Protein AF-0000000079487519 (afdb_homodimer)

pLDDT: mean 90.87, std 11.57, range [24.59, 98.88]

InterPro domains:
  IPR003347 JmjC domain [PS51184] (86-240)
  IPR003347 JmjC domain [SM00558] (95-240)
  IPR041667 Cupin-like domain 8 [PF13621] (2-225)

Radius of gyration: 33.71 Å; Cα contacts (8 Å, |Δi|>4): 1200; chains: 2; bounding box: 46×101×60 Å

Foldseek 3Di:
DAKDKDFPAPFAQLQPQVDLVNQCVQQPFDKFKKKKALDLFQAPPVRRIDIDIGGPNVVSCVQQVNDQPPPPDDPDSRMKMKTDDDPDPQDAPCVVRVVVVVRTDDGPVDDPVFWRYKDKIWIHAFRKYFKFFAQWKKKKFWRDAKKKKKKFDLVCVVQQCDDVGTGNQRDLPDGPCVVRVSNVVTDIDMDMDGHGRTMMIDHGNMIMMMTTHHGTIIMMITGHPDDPQQADPVHSNRRDHGPVVVVVVVVVVVVLVVLVVDDPVSSVVVVVVVVVVVVVVDPPPPPD/DAKDKDFPAPWAQLQPQVDLVNQCVQQPFDKFKKKKALDLFQAPPVRRIDIDIGGPNVVSCVQQVNDCPPPPDDPDSRMKMKTDHDPDPQDAPCVVRVVVVNRTDDGPVDDPVFWRYKDKIWIHAFRKYFKFFAQWKKKKFWRDAKKKKKKFDLVCVVQQCDDPGTGNQRDLPDGPCVVRVSNVVTDIDMDMDGHGRTMMIDHGNMIMMMTTHHGTIIMMITGHPDDPQQADPVCSNRRDHGPVVVVVVVVVVVVLVVLVVDDPVSSVVVVVVVVVVVVVVDPPPPPD

Secondary structure (DSSP, 8-state):
---EEE-S----THHHH-SHHHHHHHHTT-EEEEEEESSSB--TTTT-EEEEEEEHHHHHHHHHT-S---S--SS-SS-EEEEE--SSTT--GGGG-HHHHHH----TTS-GGGEEEEEEEEE-TT-BPPPEE-SSEEEEEEEES-EEEEEE-GGGGGGS-EETTEES---SSS--TTT-TTGGGS--EEEEE-STT-EEEE-TT-EEEEEE-SSEEEEEEEE-SS-GGGS-TT-TT--SPPHHHHHHHHHHHHHHHHHTTS-HHHHHHHHHHHHHHHHTTS------/---EEE-S----THHHH-SHHHHHHHHTT-EEEEEEESSSB--TTTT-EEEEEEEHHHHHHHHHT-S---S--SS-SS-EEEEE--SSSS--GGGG-HHHHHH----TTS-GGGEEEEEEEEE-TT-BPPPEE-SSEEEEEEEES-EEEEEE-GGGGGGS-EETTEES---SSS--TTT-TTGGGS--EEEEE-STT-EEEE-TT-EEEEEE-SSEEEEEEEE-SS-GGGS-TT-TT--SPPHHHHHHHHHHHHHHHHHTTS-HHHHHHHHHHHHHHHHTTS------

Structure (mmCIF, N/CA/C/O backbone):
data_AF-0000000079487519-model_v1
#
loop_
_entity.id
_entity.type
_entity.pdbx_description
1 polymer 'JmjC domain-containing protein'
#
loop_
_atom_site.group_PDB
_atom_site.id
_atom_site.type_symbol
_atom_site.label_atom_id
_atom_site.label_alt_id
_atom_site.label_comp_id
_atom_site.label_asym_id
_atom_site.label_entity_id
_atom_site.label_seq_id
_atom_site.pdbx_PDB_ins_code
_atom_site.Cartn_x
_atom_site.Cartn_y
_atom_site.Cartn_z
_atom_site.occupancy
_atom_site.B_iso_or_equiv
_atom_site.auth_seq_id
_atom_site.auth_comp_id
_atom_site.auth_asym_id
_atom_site.auth_atom_id
_atom_site.pdbx_PDB_model_num
ATOM 1 N N . ARG A 1 1 ? -15.281 14.547 6.812 1 93.38 1 ARG A N 1
ATOM 2 C CA . ARG A 1 1 ? -15.086 15.859 7.402 1 93.38 1 ARG A CA 1
ATOM 3 C C . ARG A 1 1 ? -14.328 16.781 6.453 1 93.38 1 ARG A C 1
ATOM 5 O O . ARG A 1 1 ? -13.328 16.375 5.852 1 93.38 1 ARG A O 1
ATOM 12 N N . GLU A 1 2 ? -14.82 17.953 6.316 1 96.88 2 GLU A N 1
ATOM 13 C CA . GLU A 1 2 ? -14.25 18.875 5.336 1 96.88 2 GLU A CA 1
ATOM 14 C C . GLU A 1 2 ? -13.984 20.25 5.957 1 96.88 2 GLU A C 1
ATOM 16 O O . GLU A 1 2 ? -14.641 20.641 6.926 1 96.88 2 GLU A O 1
ATOM 21 N N . PRO A 1 3 ? -13.008 20.953 5.371 1 98.44 3 PRO A N 1
ATOM 22 C CA . PRO A 1 3 ? -12.766 22.328 5.844 1 98.44 3 PRO A CA 1
ATOM 23 C C . PRO A 1 3 ? -13.969 23.234 5.648 1 98.44 3 PRO A C 1
ATOM 25 O O . PRO A 1 3 ? -14.805 22.984 4.777 1 98.44 3 PRO A O 1
ATOM 28 N N . ALA A 1 4 ? -14.062 24.234 6.488 1 98.19 4 ALA A N 1
ATOM 29 C CA . ALA A 1 4 ? -15.141 25.219 6.41 1 98.19 4 ALA A CA 1
ATOM 30 C C . ALA A 1 4 ? -14.625 26.625 6.691 1 98.19 4 ALA A C 1
ATOM 32 O O . ALA A 1 4 ? -13.844 26.844 7.621 1 98.19 4 ALA A O 1
ATOM 33 N N . LEU A 1 5 ? -15.055 27.531 5.852 1 98.06 5 LEU A N 1
ATOM 34 C CA . LEU A 1 5 ? -14.734 28.938 6.031 1 98.06 5 LEU A CA 1
ATOM 35 C C . LEU A 1 5 ? -15.93 29.703 6.582 1 98.06 5 LEU A C 1
ATOM 37 O O . LEU A 1 5 ? -17 29.734 5.953 1 98.06 5 LEU A O 1
ATOM 41 N N . LEU A 1 6 ? -15.766 30.234 7.762 1 97.62 6 LEU A N 1
ATOM 42 C CA . LEU A 1 6 ? -16.797 31.062 8.383 1 97.62 6 LEU A CA 1
ATOM 43 C C . LEU A 1 6 ? -16.422 32.531 8.289 1 97.62 6 LEU A C 1
ATOM 45 O O . LEU A 1 6 ? -15.281 32.906 8.547 1 97.62 6 LEU A O 1
ATOM 49 N N . ARG A 1 7 ? -17.391 33.375 7.957 1 97.06 7 ARG A N 1
ATOM 50 C CA . ARG A 1 7 ? -17.156 34.812 7.816 1 97.06 7 ARG A CA 1
ATOM 51 C C . ARG A 1 7 ? -17.797 35.594 8.969 1 97.06 7 ARG A C 1
ATOM 53 O O . ARG A 1 7 ? -18.797 35.156 9.531 1 97.06 7 ARG A O 1
ATOM 60 N N . ASN A 1 8 ? -17.109 36.656 9.297 1 95.06 8 ASN A N 1
ATOM 61 C CA . ASN A 1 8 ? -17.625 37.625 10.258 1 95.06 8 ASN A CA 1
ATOM 62 C C . ASN A 1 8 ? -17.859 37 11.625 1 95.06 8 ASN A C 1
ATOM 64 O O . ASN A 1 8 ? -18.891 37.219 12.25 1 95.06 8 ASN A O 1
ATOM 68 N N . VAL A 1 9 ? -17 36.094 11.969 1 96.62 9 VAL A N 1
ATOM 69 C CA . VAL A 1 9 ? -17.062 35.5 13.305 1 96.62 9 VAL A CA 1
ATOM 70 C C . VAL A 1 9 ? -16.594 36.531 14.336 1 96.62 9 VAL A C 1
ATOM 72 O O . VAL A 1 9 ? -15.539 37.156 14.156 1 96.62 9 VAL A O 1
ATOM 75 N N . PRO A 1 10 ? -17.344 36.781 15.359 1 95.62 10 PRO A N 1
ATOM 76 C CA . PRO A 1 10 ? -16.891 37.719 16.391 1 95.62 10 PRO A CA 1
ATOM 77 C C . PRO A 1 10 ? -15.727 37.188 17.219 1 95.62 10 PRO A C 1
ATOM 79 O O . PRO A 1 10 ? -15.93 36.312 18.062 1 95.62 10 PRO A O 1
ATOM 82 N N . LEU A 1 11 ? -14.578 37.75 17.109 1 96.62 11 LEU A N 1
ATOM 83 C CA . LEU A 1 11 ? -13.375 37.25 17.766 1 96.62 11 LEU A CA 1
ATOM 84 C C . LEU A 1 11 ? -13.008 38.125 18.969 1 96.62 11 LEU A C 1
ATOM 86 O O . LEU A 1 11 ? -12.062 37.812 19.703 1 96.62 11 LEU A O 1
ATOM 90 N N . GLY A 1 12 ? -13.742 39.188 19.172 1 95.62 12 GLY A N 1
ATOM 91 C CA . GLY A 1 12 ? -13.469 40.094 20.281 1 95.62 12 GLY A CA 1
ATOM 92 C C . GLY A 1 12 ? -12.641 41.281 19.906 1 95.62 12 GLY A C 1
ATOM 93 O O . GLY A 1 12 ? -12.508 41.594 18.719 1 95.62 12 GLY A O 1
ATOM 94 N N . PRO A 1 13 ? -12.164 42.031 20.859 1 96 13 PRO A N 1
ATOM 95 C CA . PRO A 1 13 ? -11.469 43.312 20.641 1 96 13 PRO A CA 1
ATOM 96 C C . PRO A 1 13 ? -10.18 43.125 19.828 1 96 13 PRO A C 1
ATOM 98 O O . PRO A 1 13 ? -9.656 44.125 19.281 1 96 13 PRO A O 1
ATOM 101 N N . CYS A 1 14 ? -9.688 41.969 19.781 1 95.56 14 CYS A N 1
ATOM 102 C CA . CYS A 1 14 ? -8.461 41.75 19.016 1 95.56 14 CYS A CA 1
ATOM 103 C C . CYS A 1 14 ? -8.633 42.188 17.562 1 95.56 14 CYS A C 1
ATOM 105 O O . CYS A 1 14 ? -7.676 42.625 16.938 1 95.56 14 CYS A O 1
ATOM 107 N N . SER A 1 15 ? -9.828 42.156 17.062 1 94.19 15 SER A N 1
ATOM 108 C CA . SER A 1 15 ? -10.109 42.469 15.672 1 94.19 15 SER A CA 1
ATOM 109 C C . SER A 1 15 ? -9.82 43.906 15.344 1 94.19 15 SER A C 1
ATOM 111 O O . SER A 1 15 ? -9.508 44.25 14.195 1 94.19 15 SER A O 1
ATOM 113 N N . TYR A 1 16 ? -9.82 44.75 16.328 1 93.31 16 TYR A N 1
ATOM 114 C CA . TYR A 1 16 ? -9.578 46.156 16.031 1 93.31 16 TYR A CA 1
ATOM 115 C C . TYR A 1 16 ? -8.422 46.719 16.859 1 93.31 16 TYR A C 1
ATOM 117 O O . TYR A 1 16 ? -7.879 47.781 16.562 1 93.31 16 TYR A O 1
ATOM 125 N N . LYS A 1 17 ? -8.031 45.969 17.859 1 94.69 17 LYS A N 1
ATOM 126 C CA . LYS A 1 17 ? -6.973 46.469 18.734 1 94.69 17 LYS A CA 1
ATOM 127 C C . LYS A 1 17 ? -5.602 45.969 18.266 1 94.69 17 LYS A C 1
ATOM 129 O O . LYS A 1 17 ? -4.605 46.688 18.422 1 94.69 17 LYS A O 1
ATOM 134 N N . TRP A 1 18 ? -5.473 44.812 17.781 1 94.94 18 TRP A N 1
ATOM 135 C CA . TRP A 1 18 ? -4.195 44.125 17.594 1 94.94 18 TRP A CA 1
ATOM 136 C C . TRP A 1 18 ? -3.469 44.656 16.359 1 94.94 18 TRP A C 1
ATOM 138 O O . TRP A 1 18 ? -3.086 43.875 15.469 1 94.94 18 TRP A O 1
ATOM 148 N N . ASN A 1 19 ? -3.252 45.906 16.266 1 91.5 19 ASN A N 1
ATOM 149 C CA . ASN A 1 19 ? -2.309 46.469 15.312 1 91.5 19 ASN A CA 1
ATOM 150 C C . ASN A 1 19 ? -0.876 46.406 15.836 1 91.5 19 ASN A C 1
ATOM 152 O O . ASN A 1 19 ? -0.642 46 16.969 1 91.5 19 ASN A O 1
ATOM 156 N N . SER A 1 20 ? 0.043 46.781 14.977 1 92 20 SER A N 1
ATOM 157 C CA . SER A 1 20 ? 1.456 46.625 15.32 1 92 20 SER A CA 1
ATOM 158 C C . SER A 1 20 ? 1.794 47.375 16.594 1 92 20 SER A C 1
ATOM 160 O O . SER A 1 20 ? 2.512 46.875 17.453 1 92 20 SER A O 1
ATOM 162 N N . ARG A 1 21 ? 1.322 48.562 16.703 1 92.12 21 ARG A N 1
ATOM 163 C CA . ARG A 1 21 ? 1.624 49.406 17.875 1 92.12 21 ARG A CA 1
ATOM 164 C C . ARG A 1 21 ? 1.073 48.75 19.141 1 92.12 21 ARG A C 1
ATOM 166 O O . ARG A 1 21 ? 1.778 48.688 20.156 1 92.12 21 ARG A O 1
ATOM 173 N N . TYR A 1 22 ? -0.136 48.375 19.141 1 94.12 22 TYR A N 1
ATOM 174 C CA . TYR A 1 22 ? -0.776 47.75 20.297 1 94.12 22 TYR A CA 1
ATOM 175 C C . TYR A 1 22 ? -0.044 46.5 20.734 1 94.12 22 TYR A C 1
ATOM 177 O O . TYR A 1 22 ? 0.251 46.312 21.922 1 94.12 22 TYR A O 1
ATOM 185 N N . LEU A 1 23 ? 0.26 45.625 19.797 1 93.25 23 LEU A N 1
ATOM 186 C CA . LEU A 1 23 ? 0.93 44.375 20.078 1 93.25 23 LEU A CA 1
ATOM 187 C C . LEU A 1 23 ? 2.318 44.625 20.672 1 93.25 23 LEU A C 1
ATOM 189 O O . LEU A 1 23 ? 2.697 44 21.656 1 93.25 23 LEU A O 1
ATOM 193 N N . SER A 1 24 ? 3.002 45.5 20.047 1 91.44 24 SER A N 1
ATOM 194 C CA . SER A 1 24 ? 4.344 45.844 20.516 1 91.44 24 SER A CA 1
ATOM 195 C C . SER A 1 24 ? 4.32 46.312 21.953 1 91.44 24 SER A C 1
ATOM 197 O O . SER A 1 24 ? 5.18 45.906 22.75 1 91.44 24 SER A O 1
ATOM 199 N N . ASN A 1 25 ? 3.375 47.031 22.25 1 91.38 25 ASN A N 1
ATOM 200 C CA . ASN A 1 25 ? 3.283 47.625 23.594 1 91.38 25 ASN A CA 1
ATOM 201 C C . ASN A 1 25 ? 2.766 46.594 24.609 1 91.38 25 ASN A C 1
ATOM 203 O O . ASN A 1 25 ? 3.164 46.625 25.766 1 91.38 25 ASN A O 1
ATOM 207 N N . SER A 1 26 ? 1.88 45.812 24.234 1 89 26 SER A N 1
ATOM 208 C CA . SER A 1 26 ? 1.214 44.875 25.125 1 89 26 SER A CA 1
ATOM 209 C C . SER A 1 26 ? 2.18 43.812 25.625 1 89 26 SER A C 1
ATOM 211 O O . SER A 1 26 ? 2.129 43.406 26.797 1 89 26 SER A O 1
ATOM 213 N N . VAL A 1 27 ? 3.055 43.312 24.781 1 88.31 27 VAL A N 1
ATOM 214 C CA . VAL A 1 27 ? 3.967 42.219 25.141 1 88.31 27 VAL A CA 1
ATOM 215 C C . VAL A 1 27 ? 5.344 42.812 25.469 1 88.31 27 VAL A C 1
ATOM 217 O O . VAL A 1 27 ? 6.023 42.312 26.375 1 88.31 27 VAL A O 1
ATOM 220 N N . GLY A 1 28 ? 5.648 43.781 24.719 1 88.94 28 GLY A N 1
ATOM 221 C CA . GLY A 1 28 ? 6.887 44.469 25 1 88.94 28 GLY A CA 1
ATOM 222 C C . GLY A 1 28 ? 8.125 43.719 24.578 1 88.94 28 GLY A C 1
ATOM 223 O O . GLY A 1 28 ? 8.18 43.188 23.469 1 88.94 28 GLY A O 1
ATOM 224 N N . SER A 1 29 ? 9.164 43.656 25.516 1 91.75 29 SER A N 1
ATOM 225 C CA . SER A 1 29 ? 10.484 43.156 25.109 1 91.75 29 SER A CA 1
ATOM 226 C C . SER A 1 29 ? 10.703 41.719 25.562 1 91.75 29 SER A C 1
ATOM 228 O O . SER A 1 29 ? 11.844 41.25 25.641 1 91.75 29 SER A O 1
ATOM 230 N N . LYS A 1 30 ? 9.672 41.062 25.859 1 88.62 30 LYS A N 1
ATOM 231 C CA . LYS A 1 30 ? 9.828 39.656 26.203 1 88.62 30 LYS A CA 1
ATOM 232 C C . LYS A 1 30 ? 10.43 38.875 25.031 1 88.62 30 LYS A C 1
ATOM 234 O O . LYS A 1 30 ? 10.023 39.062 23.891 1 88.62 30 LYS A O 1
ATOM 239 N N . SER A 1 31 ? 11.312 37.969 25.375 1 91 31 SER A N 1
ATOM 240 C CA . SER A 1 31 ? 11.992 37.188 24.344 1 91 31 SER A CA 1
ATOM 241 C C . SER A 1 31 ? 11.086 36.125 23.781 1 91 31 SER A C 1
ATOM 243 O O . SER A 1 31 ? 10.43 35.406 24.531 1 91 31 SER A O 1
ATOM 245 N N . VAL A 1 32 ? 11.055 36 22.469 1 90.06 32 VAL A N 1
ATOM 246 C CA . VAL A 1 32 ? 10.266 34.938 21.812 1 90.06 32 VAL A CA 1
ATOM 247 C C . VAL A 1 32 ? 11.125 34.219 20.781 1 90.06 32 VAL A C 1
ATOM 249 O O . VAL A 1 32 ? 12.094 34.781 20.266 1 90.06 32 VAL A O 1
ATOM 252 N N . ASN A 1 33 ? 10.742 32.969 20.516 1 90.69 33 ASN A N 1
ATOM 253 C CA . ASN A 1 33 ? 11.406 32.156 19.484 1 90.69 33 ASN A CA 1
ATOM 254 C C . ASN A 1 33 ? 10.844 32.469 18.109 1 90.69 33 ASN A C 1
ATOM 256 O O . ASN A 1 33 ? 9.633 32.625 17.938 1 90.69 33 ASN A O 1
ATOM 260 N N . ILE A 1 34 ? 11.82 32.594 17.141 1 93.12 34 ILE A N 1
ATOM 261 C CA . ILE A 1 34 ? 11.367 32.906 15.789 1 93.12 34 ILE A CA 1
ATOM 262 C C . ILE A 1 34 ? 12.109 32.031 14.789 1 93.12 34 ILE A C 1
ATOM 264 O O . ILE A 1 34 ? 13.172 31.469 15.102 1 93.12 34 ILE A O 1
ATOM 268 N N . LEU A 1 35 ? 11.484 31.844 13.648 1 94.06 35 LEU A N 1
ATOM 269 C CA . LEU A 1 35 ? 12.188 31.406 12.445 1 94.06 35 LEU A CA 1
ATOM 270 C C . LEU A 1 35 ? 12.539 32.594 11.562 1 94.06 35 LEU A C 1
ATOM 272 O O . LEU A 1 35 ? 11.734 33.531 11.414 1 94.06 35 LEU A O 1
ATOM 276 N N . VAL A 1 36 ? 13.719 32.594 11.062 1 95.25 36 VAL A N 1
ATOM 277 C CA . VAL A 1 36 ? 14.133 33.656 10.156 1 95.25 36 VAL A CA 1
ATOM 278 C C . VAL A 1 36 ? 14.742 33.031 8.898 1 95.25 36 VAL A C 1
ATOM 280 O O . VAL A 1 36 ? 15.469 32.031 8.969 1 95.25 36 VAL A O 1
ATOM 283 N N . SER A 1 37 ? 14.414 33.594 7.789 1 95.31 37 SER A N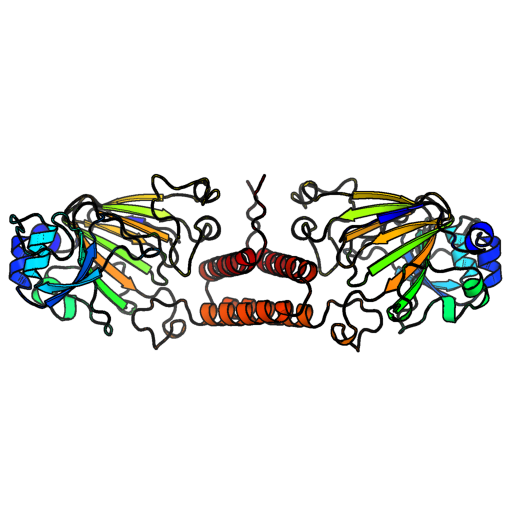 1
ATOM 284 C CA . SER A 1 37 ? 14.922 33.156 6.496 1 95.31 37 SER A CA 1
ATOM 285 C C . SER A 1 37 ? 15.164 34.344 5.562 1 95.31 37 SER A C 1
ATOM 287 O O . SER A 1 37 ? 14.562 35.406 5.73 1 95.31 37 SER A O 1
ATOM 289 N N . SER A 1 38 ? 16.047 34.156 4.625 1 94.88 38 SER A N 1
ATOM 290 C CA . SER A 1 38 ? 16.234 35.125 3.561 1 94.88 38 SER A CA 1
ATOM 291 C C . SER A 1 38 ? 15.258 34.906 2.414 1 94.88 38 SER A C 1
ATOM 293 O O . SER A 1 38 ? 15.211 35.688 1.464 1 94.88 38 SER A O 1
ATOM 295 N N . HIS A 1 39 ? 14.516 33.875 2.557 1 93.88 39 HIS A N 1
ATOM 296 C CA . HIS A 1 39 ? 13.523 33.531 1.541 1 93.88 39 HIS A CA 1
ATOM 297 C C . HIS A 1 39 ? 12.117 33.5 2.131 1 93.88 39 HIS A C 1
ATOM 299 O O . HIS A 1 39 ? 11.922 33.094 3.273 1 93.88 39 HIS A O 1
ATOM 305 N N . ALA A 1 40 ? 11.156 33.938 1.346 1 93.12 40 ALA A N 1
ATOM 306 C CA . ALA A 1 40 ? 9.766 33.969 1.792 1 93.12 40 ALA A CA 1
ATOM 307 C C . ALA A 1 40 ? 9.234 32.531 2.012 1 93.12 40 ALA A C 1
ATOM 309 O O . ALA A 1 40 ? 8.438 32.312 2.926 1 93.12 40 ALA A O 1
ATOM 310 N N . ARG A 1 41 ? 9.734 31.672 1.161 1 94.19 41 ARG A N 1
ATOM 311 C CA . ARG A 1 41 ? 9.297 30.281 1.28 1 94.19 41 ARG A CA 1
ATOM 312 C C . ARG A 1 41 ? 10.219 29.5 2.207 1 94.19 41 ARG A C 1
ATOM 314 O O . ARG A 1 41 ? 11.383 29.266 1.879 1 94.19 41 ARG A O 1
ATOM 321 N N . PHE A 1 42 ? 9.625 29.078 3.295 1 92.19 42 PHE A N 1
ATOM 322 C CA . PHE A 1 42 ? 10.391 28.25 4.215 1 92.19 42 PHE A CA 1
ATOM 323 C C . PHE A 1 42 ? 10.523 26.828 3.68 1 92.19 42 PHE A C 1
ATOM 325 O O . PHE A 1 42 ? 9.547 26.25 3.197 1 92.19 42 PHE A O 1
ATOM 332 N N . ASP A 1 43 ? 11.773 26.328 3.777 1 92.19 43 ASP A N 1
ATOM 333 C CA . ASP A 1 43 ? 12.133 25.047 3.193 1 92.19 43 ASP A CA 1
ATOM 334 C C . ASP A 1 43 ? 12.656 24.094 4.262 1 92.19 43 ASP A C 1
ATOM 336 O O . ASP A 1 43 ? 13.828 24.156 4.637 1 92.19 43 ASP A O 1
ATOM 340 N N . PHE A 1 44 ? 11.836 23.156 4.652 1 90.62 44 PHE A N 1
ATOM 341 C CA . PHE A 1 44 ? 12.234 22.234 5.711 1 90.62 44 PHE A CA 1
ATOM 342 C C . PHE A 1 44 ? 13.195 21.172 5.172 1 90.62 44 PHE A C 1
ATOM 344 O O . PHE A 1 44 ? 13.891 20.516 5.938 1 90.62 44 PHE A O 1
ATOM 351 N N . VAL A 1 45 ? 13.125 20.984 3.855 1 88.19 45 VAL A N 1
ATOM 352 C CA . VAL A 1 45 ? 13.984 20 3.219 1 88.19 45 VAL A CA 1
ATOM 353 C C . VAL A 1 45 ? 15.438 20.469 3.252 1 88.19 45 VAL A C 1
ATOM 355 O O . VAL A 1 45 ? 16.312 19.734 3.709 1 88.19 45 VAL A O 1
ATOM 358 N N . HIS A 1 46 ? 15.594 21.625 2.834 1 89.94 46 HIS A N 1
ATOM 359 C CA . HIS A 1 46 ? 16.953 22.172 2.752 1 89.94 46 HIS A CA 1
ATOM 360 C C . HIS A 1 46 ? 17.266 23.062 3.947 1 89.94 46 HIS A C 1
ATOM 362 O O . HIS A 1 46 ? 18.359 23.609 4.051 1 89.94 46 HIS A O 1
ATOM 368 N N . LYS A 1 47 ? 16.328 23.25 4.766 1 91.81 47 LYS A N 1
ATOM 369 C CA . LYS A 1 47 ? 16.484 24 6.008 1 91.81 47 LYS A CA 1
ATOM 370 C C . LYS A 1 47 ? 17.047 25.391 5.738 1 91.81 47 LYS A C 1
ATOM 372 O O . LYS A 1 47 ? 18.062 25.781 6.309 1 91.81 47 LYS A O 1
ATOM 377 N N . ASN A 1 48 ? 16.359 26.188 4.973 1 94.25 48 ASN A N 1
ATOM 378 C CA . ASN A 1 48 ? 16.812 27.516 4.57 1 94.25 48 ASN A CA 1
ATOM 379 C C . ASN A 1 48 ? 16.453 28.562 5.609 1 94.25 48 ASN A C 1
ATOM 381 O O . ASN A 1 48 ? 16.297 29.75 5.277 1 94.25 48 ASN A O 1
ATOM 385 N N . PHE A 1 49 ? 16.172 28.172 6.844 1 95.12 49 PHE A N 1
ATOM 386 C CA . PHE A 1 49 ? 15.797 29.078 7.918 1 95.12 49 PHE A CA 1
ATOM 387 C C . PHE A 1 49 ? 16.609 28.797 9.18 1 95.12 49 PHE A C 1
ATOM 389 O O . PHE A 1 49 ? 17.234 27.734 9.289 1 95.12 49 PHE A O 1
ATOM 396 N N . LEU A 1 50 ? 16.594 29.766 10.07 1 94.75 50 LEU A N 1
ATOM 397 C CA . LEU A 1 50 ? 17.281 29.625 11.359 1 94.75 50 LEU A CA 1
ATOM 398 C C . LEU A 1 50 ? 16.297 29.844 12.516 1 94.75 50 LEU A C 1
ATOM 400 O O . LEU A 1 50 ? 15.375 30.641 12.406 1 94.75 50 LEU A O 1
ATOM 404 N N . ASN A 1 51 ? 16.578 29.109 13.57 1 93.81 51 ASN A N 1
ATOM 405 C CA . ASN A 1 51 ? 15.945 29.422 14.844 1 93.81 51 ASN A CA 1
ATOM 406 C C . ASN A 1 51 ? 16.688 30.516 15.594 1 93.81 51 ASN A C 1
ATOM 408 O O . ASN A 1 51 ? 17.906 30.438 15.766 1 93.81 51 ASN A O 1
ATOM 412 N N . ARG A 1 52 ? 15.984 31.578 15.945 1 93.81 52 ARG A N 1
ATOM 413 C CA . ARG A 1 52 ? 16.562 32.688 16.688 1 93.81 52 ARG A CA 1
ATOM 414 C C . ARG A 1 52 ? 15.57 33.25 17.719 1 93.81 52 ARG A C 1
ATOM 416 O O . ARG A 1 52 ? 14.438 32.75 17.812 1 93.81 52 ARG A O 1
ATOM 423 N N . THR A 1 53 ? 16.016 34.094 18.5 1 93.44 53 THR A N 1
ATOM 424 C CA . THR A 1 53 ? 15.156 34.781 19.453 1 93.44 53 THR A CA 1
ATOM 425 C C . THR A 1 53 ? 15.18 36.281 19.203 1 93.44 53 THR A C 1
ATOM 427 O O . THR A 1 53 ? 16.188 36.844 18.734 1 93.44 53 THR A O 1
ATOM 430 N N . LEU A 1 54 ? 14.125 36.906 19.438 1 92.12 54 LEU A N 1
ATOM 431 C CA . LEU A 1 54 ? 13.961 38.344 19.391 1 92.12 54 LEU A CA 1
ATOM 432 C C . LEU A 1 54 ? 13.023 38.844 20.5 1 92.12 54 LEU A C 1
ATOM 434 O O . LEU A 1 54 ? 12.133 38.094 20.922 1 92.12 54 LEU A O 1
ATOM 438 N N . PRO A 1 55 ? 13.359 40.062 20.922 1 92.5 55 PRO A N 1
ATOM 439 C CA . PRO A 1 55 ? 12.25 40.656 21.656 1 92.5 55 PRO A CA 1
ATOM 440 C C . PRO A 1 55 ? 10.969 40.719 20.828 1 92.5 55 PRO A C 1
ATOM 442 O O . PRO A 1 55 ? 11.016 41.031 19.641 1 92.5 55 PRO A O 1
ATOM 445 N N . PHE A 1 56 ? 9.852 40.562 21.5 1 92.88 56 PHE A N 1
ATOM 446 C CA . PHE A 1 56 ? 8.578 40.469 20.797 1 92.88 56 PHE A CA 1
ATOM 447 C C . PHE A 1 56 ? 8.312 41.781 20.047 1 92.88 56 PHE A C 1
ATOM 449 O O . PHE A 1 56 ? 7.863 41.75 18.906 1 92.88 56 PHE A O 1
ATOM 456 N N . ASN A 1 57 ? 8.508 42.906 20.703 1 92.81 57 ASN A N 1
ATOM 457 C CA . ASN A 1 57 ? 8.266 44.188 20.047 1 92.81 57 ASN A CA 1
ATOM 458 C C . ASN A 1 57 ? 9.164 44.375 18.828 1 92.81 57 ASN A C 1
ATOM 460 O O . ASN A 1 57 ? 8.758 44.969 17.828 1 92.81 57 ASN A O 1
ATOM 464 N N . GLU A 1 58 ? 10.359 43.812 18.906 1 93 58 GLU A N 1
ATOM 465 C CA . GLU A 1 58 ? 11.258 43.875 17.75 1 93 58 GLU A CA 1
ATOM 466 C C . GLU A 1 58 ? 10.742 42.969 16.625 1 93 58 GLU A C 1
ATOM 468 O O . GLU A 1 58 ? 10.844 43.344 15.445 1 93 58 GLU A O 1
ATOM 473 N N . LEU A 1 59 ? 10.281 41.844 16.969 1 93.75 59 LEU A N 1
ATOM 474 C CA . LEU A 1 59 ? 9.688 40.969 15.969 1 93.75 59 LEU A CA 1
ATOM 475 C C . LEU A 1 59 ? 8.547 41.688 15.234 1 93.75 59 LEU A C 1
ATOM 477 O O . LEU A 1 59 ? 8.477 41.625 14.008 1 93.75 59 LEU A O 1
ATOM 481 N N . ILE A 1 60 ? 7.656 42.312 16.031 1 93.69 60 ILE A N 1
ATOM 482 C CA . ILE A 1 60 ? 6.523 43 15.43 1 93.69 60 ILE A CA 1
ATOM 483 C C . ILE A 1 60 ? 7.023 44.094 14.492 1 93.69 60 ILE A C 1
ATOM 485 O O . ILE A 1 60 ? 6.512 44.25 13.375 1 93.69 60 ILE A O 1
ATOM 489 N N . ARG A 1 61 ? 7.957 44.812 14.922 1 92.5 61 ARG A N 1
ATOM 490 C CA . ARG A 1 61 ? 8.516 45.906 14.109 1 92.5 61 ARG A CA 1
ATOM 491 C C . ARG A 1 61 ? 9.07 45.375 12.789 1 92.5 61 ARG A C 1
ATOM 493 O O . ARG A 1 61 ? 8.805 45.938 11.727 1 92.5 61 ARG A O 1
ATOM 500 N N . ARG A 1 62 ? 9.75 44.312 12.859 1 92.06 62 ARG A N 1
ATOM 501 C CA . ARG A 1 62 ? 10.391 43.75 11.68 1 92.06 62 ARG A CA 1
ATOM 502 C C . ARG A 1 62 ? 9.359 43.156 10.734 1 92.06 62 ARG A C 1
ATOM 504 O O . ARG A 1 62 ? 9.43 43.344 9.516 1 92.06 62 ARG A O 1
ATOM 511 N N . CYS A 1 63 ? 8.43 42.469 11.289 1 92.94 63 CYS A N 1
ATOM 512 C CA . CYS A 1 63 ? 7.422 41.812 10.469 1 92.94 63 CYS A CA 1
ATOM 513 C C . CYS A 1 63 ? 6.508 42.844 9.805 1 92.94 63 CYS A C 1
ATOM 515 O O . CYS A 1 63 ? 6.035 42.625 8.688 1 92.94 63 CYS A O 1
ATOM 517 N N . SER A 1 64 ? 6.223 43.875 10.508 1 90.56 64 SER A N 1
ATOM 518 C CA . SER A 1 64 ? 5.25 44.844 10.023 1 90.56 64 SER A CA 1
ATOM 519 C C . SER A 1 64 ? 5.895 45.875 9.07 1 90.56 64 SER A C 1
ATOM 521 O O . SER A 1 64 ? 5.199 46.656 8.43 1 90.56 64 SER A O 1
ATOM 523 N N . GLY A 1 65 ? 7.23 45.719 8.914 1 80.81 65 GLY A N 1
ATOM 524 C CA . GLY A 1 65 ? 7.941 46.656 8.07 1 80.81 65 GLY A CA 1
ATOM 525 C C . GLY A 1 65 ? 8.125 48.031 8.719 1 80.81 65 GLY A C 1
ATOM 526 O O . GLY A 1 65 ? 8.461 49 8.039 1 80.81 65 GLY A O 1
ATOM 527 N N . MET A 1 66 ? 7.734 48.031 9.914 1 64.5 66 MET A N 1
ATOM 528 C CA . MET A 1 66 ? 7.891 49.281 10.633 1 64.5 66 MET A CA 1
ATOM 529 C C . MET A 1 66 ? 9.344 49.5 11.055 1 64.5 66 MET A C 1
ATOM 531 O O . MET A 1 66 ? 9.93 48.625 11.719 1 64.5 66 MET A O 1
ATOM 535 N N . GLY A 1 67 ? 10.148 50.344 10.375 1 58.38 67 GLY A N 1
ATOM 536 C CA . GLY A 1 67 ? 11.469 50.812 10.789 1 58.38 67 GLY A CA 1
ATOM 537 C C . GLY A 1 67 ? 12.594 50.219 9.961 1 58.38 67 GLY A C 1
ATOM 538 O O . GLY A 1 67 ? 12.438 49.125 9.398 1 58.38 67 GLY A O 1
ATOM 539 N N . LYS A 1 68 ? 13.297 50.906 9.211 1 56.09 68 LYS A N 1
ATOM 540 C CA . LYS A 1 68 ? 14.492 50.5 8.469 1 56.09 68 LYS A CA 1
ATOM 541 C C . LYS A 1 68 ? 15.422 49.656 9.352 1 56.09 68 LYS A C 1
ATOM 543 O O . LYS A 1 68 ? 15.742 50.062 10.469 1 56.09 68 LYS A O 1
ATOM 548 N N . HIS A 1 69 ? 15.281 48.281 9.367 1 59.12 69 HIS A N 1
ATOM 549 C CA . HIS A 1 69 ? 16.188 47.406 10.109 1 59.12 69 HIS A CA 1
ATOM 550 C C . HIS A 1 69 ? 17.594 47.469 9.547 1 59.12 69 HIS A C 1
ATOM 552 O O . HIS A 1 69 ? 17.953 46.656 8.695 1 59.12 69 HIS A O 1
ATOM 558 N N . THR A 1 70 ? 18.141 48.75 9.516 1 58.88 70 THR A N 1
ATOM 559 C CA . THR A 1 70 ? 19.516 48.812 9.062 1 58.88 70 THR A CA 1
ATOM 560 C C . THR A 1 70 ? 20.469 48.25 10.117 1 58.88 70 THR A C 1
ATOM 562 O O . THR A 1 70 ? 20.406 48.625 11.289 1 58.88 70 THR A O 1
ATOM 565 N N . GLY A 1 71 ? 21.188 47.125 9.805 1 66.69 71 GLY A N 1
ATOM 566 C CA . GLY A 1 71 ? 22.406 46.625 10.422 1 66.69 71 GLY A CA 1
ATOM 567 C C . GLY A 1 71 ? 22.172 45.469 11.367 1 66.69 71 GLY A C 1
ATOM 568 O O . GLY A 1 71 ? 23.109 44.75 11.727 1 66.69 71 GLY A O 1
ATOM 569 N N . ASP A 1 72 ? 20.875 45.156 11.836 1 82.5 72 ASP A N 1
ATOM 570 C CA . ASP A 1 72 ? 20.734 44.094 12.828 1 82.5 72 ASP A CA 1
ATOM 571 C C . ASP A 1 72 ? 19.984 42.875 12.242 1 82.5 72 ASP A C 1
ATOM 573 O O . ASP A 1 72 ? 19.109 42.312 12.891 1 82.5 72 ASP A O 1
ATOM 577 N N . HIS A 1 73 ? 20.531 42.562 11.094 1 87.75 73 HIS A N 1
ATOM 578 C CA . HIS A 1 73 ? 19.938 41.375 10.453 1 87.75 73 HIS A CA 1
ATOM 579 C C . HIS A 1 73 ? 20.672 40.094 10.844 1 87.75 73 HIS A C 1
ATOM 581 O O . HIS A 1 73 ? 21.844 40.156 11.242 1 87.75 73 HIS A O 1
ATOM 587 N N . PHE A 1 74 ? 20 39.062 10.805 1 92.44 74 PHE A N 1
ATOM 588 C CA . PHE A 1 74 ? 20.625 37.781 11.102 1 92.44 74 PHE A CA 1
ATOM 589 C C . PHE A 1 74 ? 21.328 37.219 9.867 1 92.44 74 PHE A C 1
ATOM 591 O O . PHE A 1 74 ? 22.422 36.625 9.977 1 92.44 74 PHE A O 1
ATOM 598 N N . LEU A 1 75 ? 20.688 37.375 8.758 1 91.81 75 LEU A N 1
ATOM 599 C CA . LEU A 1 75 ? 21.156 36.688 7.555 1 91.81 75 LEU A CA 1
ATOM 600 C C . LEU A 1 75 ? 21.422 37.688 6.434 1 91.81 75 LEU A C 1
ATOM 602 O O . LEU A 1 75 ? 22.484 37.625 5.797 1 91.81 75 LEU A O 1
ATOM 606 N N . SER A 1 76 ? 20.469 38.469 6.164 1 89.25 76 SER A N 1
ATOM 607 C CA . SER A 1 76 ? 20.562 39.406 5.051 1 89.25 76 SER A CA 1
ATOM 608 C C . SER A 1 76 ? 19.703 40.625 5.297 1 89.25 76 SER A C 1
ATOM 610 O O . SER A 1 76 ? 18.938 40.688 6.258 1 89.25 76 SER A O 1
ATOM 612 N N . GLU A 1 77 ? 19.828 41.562 4.43 1 86.31 77 GLU A N 1
ATOM 613 C CA . GLU A 1 77 ? 19.031 42.781 4.539 1 86.31 77 GLU A CA 1
ATOM 614 C C . GLU A 1 77 ? 17.547 42.5 4.383 1 86.31 77 GLU A C 1
ATOM 616 O O . GLU A 1 77 ? 16.719 43.156 4.992 1 86.31 77 GLU A O 1
ATOM 621 N N . ARG A 1 78 ? 17.312 41.531 3.527 1 89.06 78 ARG A N 1
ATOM 622 C CA . ARG A 1 78 ? 15.93 41.125 3.377 1 89.06 78 ARG A CA 1
ATOM 623 C C . ARG A 1 78 ? 15.68 39.812 4.105 1 89.06 78 ARG A C 1
ATOM 625 O O . ARG A 1 78 ? 16.281 38.781 3.771 1 89.06 78 ARG A O 1
ATOM 632 N N . GLU A 1 79 ? 14.812 39.875 5.215 1 93.38 79 GLU A N 1
ATOM 633 C CA . GLU A 1 79 ? 14.531 38.688 6.023 1 93.38 79 GLU A CA 1
ATOM 634 C C . GLU A 1 79 ? 13.031 38.5 6.223 1 93.38 79 GLU A C 1
ATOM 636 O O . GLU A 1 79 ? 12.266 39.469 6.203 1 93.38 79 GLU A O 1
ATOM 641 N N . PHE A 1 80 ? 12.703 37.344 6.309 1 94.56 80 PHE A N 1
ATOM 642 C CA . PHE A 1 80 ? 11.336 36.938 6.629 1 94.56 80 PHE A CA 1
ATOM 643 C C . PHE A 1 80 ? 11.281 36.219 7.98 1 94.56 80 PHE A C 1
ATOM 645 O O . PHE A 1 80 ? 12.156 35.406 8.305 1 94.56 80 PHE A O 1
ATOM 652 N N . TYR A 1 81 ? 10.234 36.594 8.766 1 94.31 81 TYR A N 1
ATOM 653 C CA . TYR A 1 81 ? 10.164 36.094 10.141 1 94.31 81 TYR A CA 1
ATOM 654 C C . TYR A 1 81 ? 8.844 35.375 10.398 1 94.31 81 TYR A C 1
ATOM 656 O O . TYR A 1 81 ? 7.812 35.75 9.828 1 94.31 81 TYR A O 1
ATOM 664 N N . GLN A 1 82 ? 8.914 34.438 11.242 1 93.94 82 GLN A N 1
ATOM 665 C CA . GLN A 1 82 ? 7.738 33.75 11.766 1 93.94 82 GLN A CA 1
ATOM 666 C C . GLN A 1 82 ? 7.875 33.469 13.266 1 93.94 82 GLN A C 1
ATOM 668 O O . GLN A 1 82 ? 8.898 32.969 13.719 1 93.94 82 GLN A O 1
ATOM 673 N N . LEU A 1 83 ? 6.836 33.875 13.961 1 92.75 83 LEU A N 1
ATOM 674 C CA . LEU A 1 83 ? 6.805 33.562 15.383 1 92.75 83 LEU A CA 1
ATOM 675 C C . LEU A 1 83 ? 6.668 32.062 15.609 1 92.75 83 LEU A C 1
ATOM 677 O O . LEU A 1 83 ? 5.852 31.422 14.961 1 92.75 83 LEU A O 1
ATOM 681 N N . ARG A 1 84 ? 7.535 31.531 16.422 1 85.5 84 ARG A N 1
ATOM 682 C CA . ARG A 1 84 ? 7.449 30.125 16.812 1 85.5 84 ARG A CA 1
ATOM 683 C C . ARG A 1 84 ? 7.055 29.984 18.266 1 85.5 84 ARG A C 1
ATOM 685 O O . ARG A 1 84 ? 7.488 30.766 19.125 1 85.5 84 ARG A O 1
ATOM 692 N N . SER A 1 85 ? 6.102 29.094 18.391 1 66.88 85 SER A N 1
ATOM 693 C CA . SER A 1 85 ? 5.746 28.812 19.781 1 66.88 85 SER A CA 1
ATOM 694 C C . SER A 1 85 ? 6.922 28.203 20.547 1 66.88 85 SER A C 1
ATOM 696 O O . SER A 1 85 ? 7.738 27.484 19.953 1 66.88 85 SER A O 1
ATOM 698 N N . PRO A 1 86 ? 7.242 28.719 21.688 1 54.94 86 PRO A N 1
ATOM 699 C CA . PRO A 1 86 ? 8.336 28.141 22.484 1 54.94 86 PRO A CA 1
ATOM 700 C C . PRO A 1 86 ? 8.266 26.625 22.562 1 54.94 86 PRO A C 1
ATOM 702 O O . PRO A 1 86 ? 7.176 26.047 22.453 1 54.94 86 PRO A O 1
ATOM 705 N N . ASP A 1 87 ? 9.391 25.859 22.062 1 52.69 87 ASP A N 1
ATOM 706 C CA . ASP A 1 87 ? 9.508 24.391 22.094 1 52.69 87 ASP A CA 1
ATOM 707 C C . ASP A 1 87 ? 8.773 23.797 23.281 1 52.69 87 ASP A C 1
ATOM 709 O O . ASP A 1 87 ? 8.578 22.594 23.359 1 52.69 87 ASP A O 1
ATOM 713 N N . ASP A 1 88 ? 8.836 24.453 24.391 1 48.5 88 ASP A N 1
ATOM 714 C CA . ASP A 1 88 ? 8.438 23.766 25.625 1 48.5 88 ASP A CA 1
ATOM 715 C C . ASP A 1 88 ? 6.957 23.391 25.578 1 48.5 88 ASP A C 1
ATOM 717 O O . ASP A 1 88 ? 6.168 24.016 24.875 1 48.5 88 ASP A O 1
ATOM 721 N N . ARG A 1 89 ? 6.734 22.625 26.5 1 47.59 89 ARG A N 1
ATOM 722 C CA . ARG A 1 89 ? 5.434 22.031 26.75 1 47.59 89 ARG A CA 1
ATOM 723 C C . ARG A 1 89 ? 4.305 22.922 26.281 1 47.59 89 ARG A C 1
ATOM 725 O O . ARG A 1 89 ? 4.543 24.047 25.844 1 47.59 89 ARG A O 1
ATOM 732 N N . GLN A 1 90 ? 3.416 22.922 26.797 1 46.88 90 GLN A N 1
ATOM 733 C CA . GLN A 1 90 ? 2.006 23.297 26.844 1 46.88 90 GLN A CA 1
ATOM 734 C C . GLN A 1 90 ? 1.806 24.766 26.484 1 46.88 90 GLN A C 1
ATOM 736 O O . GLN A 1 90 ? 0.708 25.297 26.641 1 46.88 90 GLN A O 1
ATOM 741 N N . GLU A 1 91 ? 2.807 25.703 26.375 1 51.16 91 GLU A N 1
ATOM 742 C CA . GLU A 1 91 ? 2.318 26.969 26.922 1 51.16 91 GLU A CA 1
ATOM 743 C C . GLU A 1 91 ? 1.55 27.766 25.859 1 51.16 91 GLU A C 1
ATOM 745 O O . GLU A 1 91 ? 2.023 27.938 24.734 1 51.16 91 GLU A O 1
ATOM 750 N N . ASP A 1 92 ? 0.266 27.766 25.969 1 63.41 92 ASP A N 1
ATOM 751 C CA . ASP A 1 92 ? -0.717 28.766 25.547 1 63.41 92 ASP A CA 1
ATOM 752 C C . ASP A 1 92 ? -0.129 30.172 25.594 1 63.41 92 ASP A C 1
ATOM 754 O O . ASP A 1 92 ? 0.187 30.688 26.672 1 63.41 92 ASP A O 1
ATOM 758 N N . PHE A 1 93 ? 0.364 30.594 24.359 1 67.31 93 PHE A N 1
ATOM 759 C CA . PHE A 1 93 ? 0.883 31.953 24.281 1 67.31 93 PHE A CA 1
ATOM 760 C C . PHE A 1 93 ? 0.074 32.906 25.156 1 67.31 93 PHE A C 1
ATOM 762 O O . PHE A 1 93 ? 0.641 33.75 25.859 1 67.31 93 PHE A O 1
ATOM 769 N N . PHE A 1 94 ? -1.089 32.594 25.25 1 73.88 94 PHE A N 1
ATOM 770 C CA . PHE A 1 94 ? -1.992 33.531 25.906 1 73.88 94 PHE A CA 1
ATOM 771 C C . PHE A 1 94 ? -1.933 33.406 27.422 1 73.88 94 PHE A C 1
ATOM 773 O O . PHE A 1 94 ? -2.238 34.344 28.156 1 73.88 94 PHE A O 1
ATOM 780 N N . LYS A 1 95 ? -1.49 32.281 27.781 1 71.75 95 LYS A N 1
ATOM 781 C CA . LYS A 1 95 ? -1.39 32.062 29.234 1 71.75 95 LYS A CA 1
ATOM 782 C C . LYS A 1 95 ? -0.361 33.031 29.844 1 71.75 95 LYS A C 1
ATOM 784 O O . LYS A 1 95 ? -0.506 33.438 30.984 1 71.75 95 LYS A O 1
ATOM 789 N N . ASN A 1 96 ? 0.59 33.406 29.062 1 70.31 96 ASN A N 1
ATOM 790 C CA . ASN A 1 96 ? 1.649 34.281 29.594 1 70.31 96 ASN A CA 1
ATOM 791 C C . ASN A 1 96 ? 1.426 35.719 29.219 1 70.31 96 ASN A C 1
ATOM 793 O O . ASN A 1 96 ? 2.236 36.594 29.562 1 70.31 96 ASN A O 1
ATOM 797 N N . HIS A 1 97 ? 0.381 35.906 28.531 1 78.56 97 HIS A N 1
ATOM 798 C CA . HIS A 1 97 ? 0.082 37.281 28.094 1 78.56 97 HIS A CA 1
ATOM 799 C C . HIS A 1 97 ? -1.396 37.594 28.281 1 78.56 97 HIS A C 1
ATOM 801 O O . HIS A 1 97 ? -2.133 37.75 27.312 1 78.56 97 HIS A O 1
ATOM 807 N N . LYS A 1 98 ? -1.663 37.875 29.516 1 73.19 98 LYS A N 1
ATOM 808 C CA . LYS A 1 98 ? -3.051 38.031 29.938 1 73.19 98 LYS A CA 1
ATOM 809 C C . LYS A 1 98 ? -3.746 39.156 29.156 1 73.19 98 LYS A C 1
ATOM 811 O O . LYS A 1 98 ? -4.91 39.031 28.781 1 73.19 98 LYS A O 1
ATOM 816 N N . GLY A 1 99 ? -3.051 40.219 28.953 1 78 99 GLY A N 1
ATOM 817 C CA . GLY A 1 99 ? -3.668 41.312 28.203 1 78 99 GLY A CA 1
ATOM 818 C C . GLY A 1 99 ? -4.164 40.875 26.844 1 78 99 GLY A C 1
ATOM 819 O O . GLY A 1 99 ? -5.297 41.188 26.453 1 78 99 GLY A O 1
ATOM 820 N N . LEU A 1 100 ? -3.434 40.125 26.203 1 86.94 100 LEU A N 1
ATOM 821 C CA . LEU A 1 100 ? -3.816 39.656 24.875 1 86.94 100 LEU A CA 1
ATOM 822 C C . LEU A 1 100 ? -4.918 38.625 24.969 1 86.94 100 LEU A C 1
ATOM 824 O O . LEU A 1 100 ? -5.812 38.562 24.125 1 86.94 100 LEU A O 1
ATOM 828 N N . GLN A 1 101 ? -4.867 37.875 26 1 85.31 101 GLN A N 1
ATOM 829 C CA . GLN A 1 101 ? -5.852 36.812 26.188 1 85.31 101 GLN A CA 1
ATOM 830 C C . GLN A 1 101 ? -7.262 37.375 26.297 1 85.31 101 GLN A C 1
ATOM 832 O O . GLN A 1 101 ? -8.211 36.812 25.766 1 85.31 101 GLN A O 1
ATOM 837 N N . ASP A 1 102 ? -7.41 38.469 26.938 1 89.88 102 ASP A N 1
ATOM 838 C CA . ASP A 1 102 ? -8.719 39.062 27.172 1 89.88 102 ASP A CA 1
ATOM 839 C C . ASP A 1 102 ? -9.289 39.656 25.891 1 89.88 102 ASP A C 1
ATOM 841 O O . ASP A 1 102 ? -10.5 39.875 25.781 1 89.88 102 ASP A O 1
ATOM 845 N N . ASP A 1 103 ? -8.422 39.906 24.953 1 94.88 103 ASP A N 1
ATOM 846 C CA . ASP A 1 103 ? -8.852 40.562 23.703 1 94.88 103 ASP A CA 1
ATOM 847 C C . ASP A 1 103 ? -9.453 39.531 22.734 1 94.88 103 ASP A C 1
ATOM 849 O O . ASP A 1 103 ? -10.172 39.906 21.812 1 94.88 103 ASP A O 1
ATOM 853 N N . PHE A 1 104 ? -9.148 38.281 22.969 1 94.44 104 PHE A N 1
ATOM 854 C CA . PHE A 1 104 ? -9.508 37.25 21.984 1 94.44 104 PHE A CA 1
ATOM 855 C C . PHE A 1 104 ? -10.648 36.375 22.484 1 94.44 104 PHE A C 1
ATOM 857 O O . PHE A 1 104 ? -10.547 35.812 23.578 1 94.44 104 PHE A O 1
ATOM 864 N N . LYS A 1 105 ? -11.688 36.312 21.703 1 93.81 105 LYS A N 1
ATOM 865 C CA . LYS A 1 105 ? -12.805 35.438 21.984 1 93.81 105 LYS A CA 1
ATOM 866 C C . LYS A 1 105 ? -12.773 34.219 21.062 1 93.81 105 LYS A C 1
ATOM 868 O O . LYS A 1 105 ? -12.992 34.344 19.859 1 93.81 105 LYS A O 1
ATOM 873 N N . MET A 1 106 ? -12.555 33.094 21.594 1 92.88 106 MET A N 1
ATOM 874 C CA . MET A 1 106 ? -12.492 31.844 20.844 1 92.88 106 MET A CA 1
ATOM 875 C C . MET A 1 106 ? -13.852 31.5 20.234 1 92.88 106 MET A C 1
ATOM 877 O O . MET A 1 106 ? -14.883 31.656 20.906 1 92.88 106 MET A O 1
ATOM 881 N N . PRO A 1 107 ? -13.805 31 19.031 1 94.56 107 PRO A N 1
ATOM 882 C CA . PRO A 1 107 ? -15.086 30.594 18.438 1 94.56 107 PRO A CA 1
ATOM 883 C C . PRO A 1 107 ? -15.828 29.562 19.297 1 94.56 107 PRO A C 1
ATOM 885 O O . PRO A 1 107 ? -15.203 28.672 19.859 1 94.56 107 PRO A O 1
ATOM 888 N N . ASN A 1 108 ? -17.172 29.625 19.312 1 92.44 108 ASN A N 1
ATOM 889 C CA . ASN A 1 108 ? -17.984 28.891 20.266 1 92.44 108 ASN A CA 1
ATOM 890 C C . ASN A 1 108 ? -18.109 27.422 19.859 1 92.44 108 ASN A C 1
ATOM 892 O O . ASN A 1 108 ? -18.516 26.578 20.672 1 92.44 108 ASN A O 1
ATOM 896 N N . PHE A 1 109 ? -17.828 27.141 18.656 1 93.12 109 PHE A N 1
ATOM 897 C CA . PHE A 1 109 ? -18.016 25.766 18.219 1 93.12 109 PHE A CA 1
ATOM 898 C C . PHE A 1 109 ? -16.844 24.906 18.641 1 93.12 109 PHE A C 1
ATOM 900 O O . PHE A 1 109 ? -16.859 23.688 18.453 1 93.12 109 PHE A O 1
ATOM 907 N N . ILE A 1 110 ? -15.789 25.453 19.188 1 94.19 110 ILE A N 1
ATOM 908 C CA . ILE A 1 110 ? -14.641 24.703 19.688 1 94.19 110 ILE A CA 1
ATOM 909 C C . ILE A 1 110 ? -14.977 24.094 21.062 1 94.19 110 ILE A C 1
ATOM 911 O O . ILE A 1 110 ? -15.336 24.812 21.984 1 94.19 110 ILE A O 1
ATOM 915 N N . PRO A 1 111 ? -14.844 22.844 21.188 1 94.5 111 PRO A N 1
ATOM 916 C CA . PRO A 1 111 ? -15.047 22.234 22.5 1 94.5 111 PRO A CA 1
ATOM 917 C C . PRO A 1 111 ? -13.922 22.562 23.469 1 94.5 111 PRO A C 1
ATOM 919 O O . PRO A 1 111 ? -12.828 22 23.375 1 94.5 111 PRO A O 1
ATOM 922 N N . LYS A 1 112 ? -14.266 23.25 24.516 1 91.25 112 LYS A N 1
ATOM 923 C CA . LYS A 1 112 ? -13.258 23.766 25.438 1 91.25 112 LYS A CA 1
ATOM 924 C C . LYS A 1 112 ? -12.57 22.625 26.188 1 91.25 112 LYS A C 1
ATOM 926 O O . LYS A 1 112 ? -11.375 22.703 26.469 1 91.25 112 LYS A O 1
ATOM 931 N N . GLU A 1 113 ? -13.281 21.594 26.438 1 92.38 113 GLU A N 1
ATOM 932 C CA . GLU A 1 113 ? -12.75 20.484 27.219 1 92.38 113 GLU A CA 1
ATOM 933 C C . GLU A 1 113 ? -11.734 19.672 26.406 1 92.38 113 GLU A C 1
ATOM 935 O O . GLU A 1 113 ? -10.969 18.891 26.969 1 92.38 113 GLU A O 1
ATOM 940 N N . LYS A 1 114 ? -11.734 19.953 25.125 1 92.94 114 LYS A N 1
ATOM 941 C CA . LYS A 1 114 ? -10.828 19.203 24.266 1 92.94 114 LYS A CA 1
ATOM 942 C C . LYS A 1 114 ? -9.711 20.094 23.734 1 92.94 114 LYS A C 1
ATOM 944 O O . LYS A 1 114 ? -8.828 19.641 23 1 92.94 114 LYS A O 1
ATOM 949 N N . LEU A 1 115 ? -9.742 21.344 24.078 1 91.81 115 LEU A N 1
ATOM 950 C CA . LEU A 1 115 ? -8.75 22.312 23.609 1 91.81 115 LEU A CA 1
ATOM 951 C C . LEU A 1 115 ? -7.355 21.938 24.094 1 91.81 115 LEU A C 1
ATOM 953 O O . LEU A 1 115 ? -7.176 21.609 25.266 1 91.81 115 LEU A O 1
ATOM 957 N N . ILE A 1 116 ? -6.418 22 23.219 1 88.06 116 ILE A N 1
ATOM 958 C CA . ILE A 1 116 ? -5.043 21.656 23.562 1 88.06 116 ILE A CA 1
ATOM 959 C C . ILE A 1 116 ? -4.18 22.906 23.578 1 88.06 116 ILE A C 1
ATOM 961 O O . ILE A 1 116 ? -3.355 23.078 24.484 1 88.06 116 ILE A O 1
ATOM 965 N N . SER A 1 117 ? -4.418 23.703 22.562 1 86.75 117 SER A N 1
ATOM 966 C CA . SER A 1 117 ? -3.559 24.891 22.516 1 86.75 117 SER A CA 1
ATOM 967 C C . SER A 1 117 ? -4.211 26.016 21.719 1 86.75 117 SER A C 1
ATOM 969 O O . SER A 1 117 ? -5.047 25.766 20.844 1 86.75 117 SER A O 1
ATOM 971 N N . THR A 1 118 ? -3.922 27.203 22.078 1 88.81 118 THR A N 1
ATOM 972 C CA . THR A 1 118 ? -4.168 28.438 21.359 1 88.81 118 THR A CA 1
ATOM 973 C C . THR A 1 118 ? -2.859 29.172 21.062 1 88.81 118 THR A C 1
ATOM 975 O O . THR A 1 118 ? -2.094 29.469 21.984 1 88.81 118 THR A O 1
ATOM 978 N N . ASN A 1 119 ? -2.654 29.406 19.781 1 87.69 119 ASN A N 1
ATOM 979 C CA . ASN A 1 119 ? -1.353 29.953 19.422 1 87.69 119 ASN A CA 1
ATOM 980 C C . ASN A 1 119 ? -1.492 31.219 18.594 1 87.69 119 ASN A C 1
ATOM 982 O O . ASN A 1 119 ? -2.352 31.312 17.719 1 87.69 119 ASN A O 1
ATOM 986 N N . LEU A 1 120 ? -0.677 32.188 19.016 1 91.69 120 LEU A N 1
ATOM 987 C CA . LEU A 1 120 ? -0.567 33.406 18.219 1 91.69 120 LEU A CA 1
ATOM 988 C C . LEU A 1 120 ? 0.343 33.156 17.016 1 91.69 120 LEU A C 1
ATOM 990 O O . LEU A 1 120 ? 1.431 32.594 17.156 1 91.69 120 LEU A O 1
ATOM 994 N N . LYS A 1 121 ? -0.124 33.562 15.867 1 92.38 121 LYS A N 1
ATOM 995 C CA . LYS A 1 121 ? 0.662 33.469 14.641 1 92.38 121 LYS A CA 1
ATOM 996 C C . LYS A 1 121 ? 1.021 34.844 14.109 1 92.38 121 LYS A C 1
ATOM 998 O O . LYS A 1 121 ? 0.136 35.656 13.828 1 92.38 121 LYS A O 1
ATOM 1003 N N . ILE A 1 122 ? 2.293 35.062 14.055 1 93.81 122 ILE A N 1
ATOM 1004 C CA . ILE A 1 122 ? 2.807 36.312 13.484 1 93.81 122 ILE A CA 1
ATOM 1005 C C . ILE A 1 122 ? 3.799 36 12.367 1 93.81 122 ILE A C 1
ATOM 1007 O O . ILE A 1 122 ? 4.777 35.281 12.578 1 93.81 122 ILE A O 1
ATOM 1011 N N . ASN A 1 123 ? 3.508 36.531 11.281 1 93.94 123 ASN A N 1
ATOM 1012 C CA . ASN A 1 123 ? 4.359 36.281 10.117 1 93.94 123 ASN A CA 1
ATOM 1013 C C . ASN A 1 123 ? 4.637 37.562 9.344 1 93.94 123 ASN A C 1
ATOM 1015 O O . ASN A 1 123 ? 3.773 38.438 9.258 1 93.94 123 ASN A O 1
ATOM 1019 N N . SER A 1 124 ? 5.867 37.625 8.758 1 93.38 124 SER A N 1
ATOM 1020 C CA . SER A 1 124 ? 6.133 38.656 7.746 1 93.38 124 SER A CA 1
ATOM 1021 C C . SER A 1 124 ? 5.242 38.469 6.523 1 93.38 124 SER A C 1
ATOM 1023 O O . SER A 1 124 ? 4.75 37.344 6.273 1 93.38 124 SER A O 1
ATOM 1025 N N . ALA A 1 125 ? 5.098 39.531 5.828 1 93.12 125 ALA A N 1
ATOM 1026 C CA . ALA A 1 125 ? 4.422 39.438 4.539 1 93.12 125 ALA A CA 1
ATOM 1027 C C . ALA A 1 125 ? 5.148 38.469 3.611 1 93.12 125 ALA A C 1
ATOM 1029 O O . ALA A 1 125 ? 6.379 38.375 3.645 1 93.12 125 ALA A O 1
ATOM 1030 N N . ASP A 1 126 ? 4.359 37.688 2.889 1 93.5 126 ASP A N 1
ATOM 1031 C CA . ASP A 1 126 ? 4.809 36.844 1.781 1 93.5 126 ASP A CA 1
ATOM 1032 C C . ASP A 1 126 ? 5.32 35.5 2.285 1 93.5 126 ASP A C 1
ATOM 1034 O O . ASP A 1 126 ? 5.641 34.594 1.49 1 93.5 126 ASP A O 1
ATOM 1038 N N . VAL A 1 127 ? 5.379 35.312 3.598 1 94.06 127 VAL A N 1
ATOM 1039 C CA . VAL A 1 127 ? 5.844 34.031 4.133 1 94.06 127 VAL A CA 1
ATOM 1040 C C . VAL A 1 127 ? 4.922 32.906 3.662 1 94.06 127 VAL A C 1
ATOM 1042 O O . VAL A 1 127 ? 3.699 33.062 3.682 1 94.06 127 VAL A O 1
ATOM 1045 N N . ILE A 1 128 ? 5.523 31.844 3.199 1 94.44 128 ILE A N 1
ATOM 1046 C CA . ILE A 1 128 ? 4.816 30.641 2.771 1 94.44 128 ILE A CA 1
ATOM 1047 C C . ILE A 1 128 ? 5.266 29.453 3.619 1 94.44 128 ILE A C 1
ATOM 1049 O O . ILE A 1 128 ? 6.461 29.172 3.719 1 94.44 128 ILE A O 1
ATOM 1053 N N . THR A 1 129 ? 4.297 28.797 4.215 1 92.19 129 THR A N 1
ATOM 1054 C CA . THR A 1 129 ? 4.617 27.609 4.992 1 92.19 129 THR A CA 1
ATOM 1055 C C . THR A 1 129 ? 4.566 26.359 4.117 1 92.19 129 THR A C 1
ATOM 1057 O O . THR A 1 129 ? 3.91 26.359 3.07 1 92.19 129 THR A O 1
ATOM 1060 N N . TRP A 1 130 ? 5.32 25.312 4.523 1 93.75 130 TRP A N 1
ATOM 1061 C CA . TRP A 1 130 ? 5.258 24.047 3.803 1 93.75 130 TRP A CA 1
ATOM 1062 C C . TRP A 1 130 ? 3.914 23.359 4.023 1 93.75 130 TRP A C 1
ATOM 1064 O O . TRP A 1 130 ? 3.211 23.641 4.992 1 93.75 130 TRP A O 1
ATOM 1074 N N . THR A 1 131 ? 3.58 22.453 3.098 1 96.94 131 THR A N 1
ATOM 1075 C CA . THR A 1 131 ? 2.344 21.688 3.201 1 96.94 131 THR A CA 1
ATOM 1076 C C . THR A 1 131 ? 2.479 20.578 4.242 1 96.94 131 THR A C 1
ATOM 1078 O O . THR A 1 131 ? 3.436 19.812 4.207 1 96.94 131 THR A O 1
ATOM 1081 N N . GLN A 1 132 ? 1.585 20.547 5.191 1 96.75 132 GLN A N 1
ATOM 1082 C CA . GLN A 1 132 ? 1.607 19.547 6.254 1 96.75 132 GLN A CA 1
ATOM 1083 C C . GLN A 1 132 ? 0.195 19.219 6.723 1 96.75 132 GLN A C 1
ATOM 1085 O O . GLN A 1 132 ? -0.77 19.875 6.328 1 96.75 132 GLN A O 1
ATOM 1090 N N . TYR A 1 133 ? 0.042 18.172 7.484 1 96.88 133 TYR A N 1
ATOM 1091 C CA . TYR A 1 133 ? -1.215 17.875 8.164 1 96.88 133 TYR A CA 1
ATOM 1092 C C . TYR A 1 133 ? -1.028 17.875 9.68 1 96.88 133 TYR A C 1
ATOM 1094 O O . TYR A 1 133 ? 0.086 17.688 10.172 1 96.88 133 TYR A O 1
ATOM 1102 N N . ASP A 1 134 ? -2.053 18.188 10.375 1 93.69 134 ASP A N 1
ATOM 1103 C CA . ASP A 1 134 ? -2.117 18.062 11.828 1 93.69 134 ASP A CA 1
ATOM 1104 C C . ASP A 1 134 ? -3.023 16.906 12.234 1 93.69 134 ASP A C 1
ATOM 1106 O O . ASP A 1 134 ? -3.939 16.531 11.5 1 93.69 134 ASP A O 1
ATOM 1110 N N . VAL A 1 135 ? -2.732 16.406 13.422 1 94.62 135 VAL A N 1
ATOM 1111 C CA . VAL A 1 135 ? -3.533 15.273 13.875 1 94.62 135 VAL A CA 1
ATOM 1112 C C . VAL A 1 135 ? -4.695 15.773 14.734 1 94.62 135 VAL A C 1
ATOM 1114 O O . VAL A 1 135 ? -5.547 14.992 15.156 1 94.62 135 VAL A O 1
ATOM 1117 N N . MET A 1 136 ? -4.754 17.094 14.945 1 94.31 136 MET A N 1
ATOM 1118 C CA . MET A 1 136 ? -5.84 17.766 15.664 1 94.31 136 MET A CA 1
ATOM 1119 C C . MET A 1 136 ? -6.707 18.562 14.703 1 94.31 136 MET A C 1
ATOM 1121 O O . MET A 1 136 ? -6.246 18.984 13.641 1 94.31 136 MET A O 1
ATOM 1125 N N . ASP A 1 137 ? -7.93 18.75 15.211 1 96.31 137 ASP A N 1
ATOM 1126 C CA . ASP A 1 137 ? -8.734 19.766 14.555 1 96.31 137 ASP A CA 1
ATOM 1127 C C . ASP A 1 137 ? -8.172 21.172 14.82 1 96.31 137 ASP A C 1
ATOM 1129 O O . ASP A 1 137 ? -7.676 21.438 15.914 1 96.31 137 ASP A O 1
ATOM 1133 N N . THR A 1 138 ? -8.234 21.969 13.758 1 95.44 138 THR A N 1
ATOM 1134 C CA . THR A 1 138 ? -7.641 23.297 13.867 1 95.44 138 THR A CA 1
ATOM 1135 C C . THR A 1 138 ? -8.578 24.375 13.32 1 95.44 138 THR A C 1
ATOM 1137 O O . THR A 1 138 ? -9.266 24.141 12.312 1 95.44 138 THR A O 1
ATOM 1140 N N . VAL A 1 139 ? -8.641 25.5 14.031 1 96.69 139 VAL A N 1
ATOM 1141 C CA . VAL A 1 139 ? -9.234 26.688 13.43 1 96.69 139 VAL A CA 1
ATOM 1142 C C . VAL A 1 139 ? -8.188 27.797 13.344 1 96.69 139 VAL A C 1
ATOM 1144 O O . VAL A 1 139 ? -7.379 27.969 14.258 1 96.69 139 VAL A O 1
ATOM 1147 N N . LEU A 1 140 ? -8.156 28.344 12.258 1 97 140 LEU A N 1
ATOM 1148 C CA . LEU A 1 140 ? -7.328 29.531 12.031 1 97 140 LEU A CA 1
ATOM 1149 C C . LEU A 1 140 ? -8.188 30.781 11.992 1 97 140 LEU A C 1
ATOM 1151 O O . LEU A 1 140 ? -9.023 30.938 11.102 1 97 140 LEU A O 1
ATOM 1155 N N . CYS A 1 141 ? -7.961 31.656 12.977 1 97.12 141 CYS A N 1
ATOM 1156 C CA . CYS A 1 141 ? -8.719 32.906 13.094 1 97.12 141 CYS A CA 1
ATOM 1157 C C . CYS A 1 141 ? -7.895 34.094 12.617 1 97.12 141 CYS A C 1
ATOM 1159 O O . CYS A 1 141 ? -6.93 34.469 13.266 1 97.12 141 CYS A O 1
ATOM 1161 N N . GLN A 1 142 ? -8.336 34.625 11.547 1 96.94 142 GLN A N 1
ATOM 1162 C CA . GLN A 1 142 ? -7.633 35.781 11.016 1 96.94 142 GLN A CA 1
ATOM 1163 C C . GLN A 1 142 ? -7.957 37.031 11.82 1 96.94 142 GLN A C 1
ATOM 1165 O O . GLN A 1 142 ? -9.133 37.344 12.078 1 96.94 142 GLN A O 1
ATOM 1170 N N . VAL A 1 143 ? -6.934 37.781 12.234 1 95.56 143 VAL A N 1
ATOM 1171 C CA . VAL A 1 143 ? -7.141 38.969 13.047 1 95.56 143 VAL A CA 1
ATOM 1172 C C . VAL A 1 143 ? -6.672 40.188 12.281 1 95.56 143 VAL A C 1
ATOM 1174 O O . VAL A 1 143 ? -7.398 41.188 12.188 1 95.56 143 VAL A O 1
ATOM 1177 N N . GLN A 1 144 ? -5.438 40.156 11.797 1 92.94 144 GLN A N 1
ATOM 1178 C CA . GLN A 1 144 ? -4.895 41.219 10.969 1 92.94 144 GLN A CA 1
ATOM 1179 C C . GLN A 1 144 ? -4.207 40.656 9.727 1 92.94 144 GLN A C 1
ATOM 1181 O O . GLN A 1 144 ? -3.574 39.625 9.781 1 92.94 144 GLN A O 1
ATOM 1186 N N . GLY A 1 145 ? -4.348 41.5 8.68 1 92.94 145 GLY A N 1
ATOM 1187 C CA . GLY A 1 145 ? -3.719 41.062 7.438 1 92.94 145 GLY A CA 1
ATOM 1188 C C . GLY A 1 145 ? -4.562 40.094 6.648 1 92.94 145 GLY A C 1
ATOM 1189 O O . GLY A 1 145 ? -5.77 39.969 6.863 1 92.94 145 GLY A O 1
ATOM 1190 N N . SER A 1 146 ? -3.916 39.531 5.695 1 95.44 146 SER A N 1
ATOM 1191 C CA . SER A 1 146 ? -4.602 38.562 4.836 1 95.44 146 SER A CA 1
ATOM 1192 C C . SER A 1 146 ? -3.689 37.375 4.473 1 95.44 146 SER A C 1
ATOM 1194 O O . SER A 1 146 ? -2.465 37.531 4.457 1 95.44 146 SER A O 1
ATOM 1196 N N . ARG A 1 147 ? -4.312 36.281 4.309 1 96.19 147 ARG A N 1
ATOM 1197 C CA . ARG A 1 147 ? -3.557 35.094 3.881 1 96.19 147 ARG A CA 1
ATOM 1198 C C . ARG A 1 147 ? -4.406 34.188 2.992 1 96.19 147 ARG A C 1
ATOM 1200 O O . ARG A 1 147 ? -5.637 34.25 3.045 1 96.19 147 ARG A O 1
ATOM 1207 N N . ARG A 1 148 ? -3.711 33.531 2.182 1 97.44 148 ARG A N 1
ATOM 1208 C CA . ARG A 1 148 ? -4.281 32.469 1.359 1 97.44 148 ARG A CA 1
ATOM 1209 C C . ARG A 1 148 ? -3.887 31.094 1.89 1 97.44 148 ARG A C 1
ATOM 1211 O O . ARG A 1 148 ? -2.736 30.875 2.275 1 97.44 148 ARG A O 1
ATOM 1218 N N . VAL A 1 149 ? -4.895 30.188 2.035 1 98.12 149 VAL A N 1
ATOM 1219 C CA . VAL A 1 149 ? -4.613 28.844 2.512 1 98.12 149 VAL A CA 1
ATOM 1220 C C . VAL A 1 149 ? -4.945 27.828 1.416 1 98.12 149 VAL A C 1
ATOM 1222 O O . VAL A 1 149 ? -6.027 27.875 0.826 1 98.12 149 VAL A O 1
ATOM 1225 N N . VAL A 1 150 ? -3.961 27.016 1.137 1 98.31 150 VAL A N 1
ATOM 1226 C CA . VAL A 1 150 ? -4.141 25.922 0.194 1 98.31 150 VAL A CA 1
ATOM 1227 C C . VAL A 1 150 ? -4.32 24.609 0.956 1 98.31 150 VAL A C 1
ATOM 1229 O O . VAL A 1 150 ? -3.566 24.312 1.886 1 98.31 150 VAL A O 1
ATOM 1232 N N . LEU A 1 151 ? -5.395 23.859 0.585 1 98.75 151 LEU A N 1
ATOM 1233 C CA . LEU A 1 151 ? -5.746 22.641 1.311 1 98.75 151 LEU A CA 1
ATOM 1234 C C . LEU A 1 151 ? -5.809 21.438 0.367 1 98.75 151 LEU A C 1
ATOM 1236 O O . LEU A 1 151 ? -6.109 21.594 -0.819 1 98.75 151 LEU A O 1
ATOM 1240 N N . PHE A 1 152 ? -5.473 20.234 0.858 1 98.69 152 PHE A N 1
ATOM 1241 C CA . PHE A 1 152 ? -5.629 18.969 0.159 1 98.69 152 PHE A CA 1
ATOM 1242 C C . PHE A 1 152 ? -6.285 17.938 1.062 1 98.69 152 PHE A C 1
ATOM 1244 O O . PHE A 1 152 ? -5.973 17.844 2.25 1 98.69 152 PHE A O 1
ATOM 1251 N N . PRO A 1 153 ? -7.191 17.172 0.507 1 98.38 153 PRO A N 1
ATOM 1252 C CA . PRO A 1 153 ? -7.844 16.141 1.328 1 98.38 153 PRO A CA 1
ATOM 1253 C C . PRO A 1 153 ? -6.902 15.008 1.704 1 98.38 153 PRO A C 1
ATOM 1255 O O . PRO A 1 153 ? -6.008 14.656 0.928 1 98.38 153 PRO A O 1
ATOM 1258 N N . PRO A 1 154 ? -7.16 14.398 2.869 1 97.81 154 PRO A N 1
ATOM 1259 C CA . PRO A 1 154 ? -6.336 13.273 3.32 1 97.81 154 PRO A CA 1
ATOM 1260 C C . PRO A 1 154 ? -6.273 12.141 2.299 1 97.81 154 PRO A C 1
ATOM 1262 O O . PRO A 1 154 ? -5.254 11.461 2.193 1 97.81 154 PRO A O 1
ATOM 1265 N N . ARG A 1 155 ? -7.254 11.945 1.513 1 95.81 155 ARG A N 1
ATOM 1266 C CA . ARG A 1 155 ? -7.32 10.836 0.565 1 95.81 155 ARG A CA 1
ATOM 1267 C C . ARG A 1 155 ? -6.277 10.992 -0.538 1 95.81 155 ARG A C 1
ATOM 1269 O O . ARG A 1 155 ? -5.977 10.039 -1.255 1 95.81 155 ARG A O 1
ATOM 1276 N N . ASP A 1 156 ? -5.734 12.219 -0.687 1 96.81 156 ASP A N 1
ATOM 1277 C CA . ASP A 1 156 ? -4.777 12.469 -1.757 1 96.81 156 ASP A CA 1
ATOM 1278 C C . ASP A 1 156 ? -3.344 12.445 -1.228 1 96.81 156 ASP A C 1
ATOM 1280 O O . ASP A 1 156 ? -2.426 12.945 -1.881 1 96.81 156 ASP A O 1
ATOM 1284 N N . SER A 1 157 ? -3.166 11.844 -0.114 1 96.81 157 SER A N 1
ATOM 1285 C CA . SER A 1 157 ? -1.846 11.789 0.507 1 96.81 157 SER A CA 1
ATOM 1286 C C . SER A 1 157 ? -0.814 11.188 -0.439 1 96.81 157 SER A C 1
ATOM 1288 O O . SER A 1 157 ? 0.345 11.602 -0.451 1 96.81 157 SER A O 1
ATOM 1290 N N . SER A 1 158 ? -1.194 10.281 -1.282 1 93.56 158 SER A N 1
ATOM 1291 C CA . SER A 1 158 ? -0.276 9.586 -2.174 1 93.56 158 SER A CA 1
ATOM 1292 C C . SER A 1 158 ? 0.241 10.508 -3.271 1 93.56 158 SER A C 1
ATOM 1294 O O . SER A 1 158 ? 1.226 10.195 -3.943 1 93.56 158 SER A O 1
ATOM 1296 N N . LYS A 1 159 ? -0.419 11.609 -3.418 1 96.88 159 LYS A N 1
ATOM 1297 C CA . LYS A 1 159 ? -0.055 12.539 -4.484 1 96.88 159 LYS A CA 1
ATOM 1298 C C . LYS A 1 159 ? 0.784 13.695 -3.939 1 96.88 159 LYS A C 1
ATOM 1300 O O . LYS A 1 159 ? 1.245 14.547 -4.703 1 96.88 159 LYS A O 1
ATOM 1305 N N . LEU A 1 160 ? 1.003 13.664 -2.637 1 97.44 160 LEU A N 1
ATOM 1306 C CA . LEU A 1 160 ? 1.567 14.852 -2.014 1 97.44 160 LEU A CA 1
ATOM 1307 C C . LEU A 1 160 ? 3.033 14.633 -1.65 1 97.44 160 LEU A C 1
ATOM 1309 O O . LEU A 1 160 ? 3.686 15.539 -1.118 1 97.44 160 LEU A O 1
ATOM 1313 N N . TYR A 1 161 ? 3.561 13.414 -1.961 1 96.06 161 TYR A N 1
ATOM 1314 C CA . TYR A 1 161 ? 4.977 13.125 -1.763 1 96.06 161 TYR A CA 1
ATOM 1315 C C . TYR A 1 161 ? 5.422 13.508 -0.357 1 96.06 161 TYR A C 1
ATOM 1317 O O .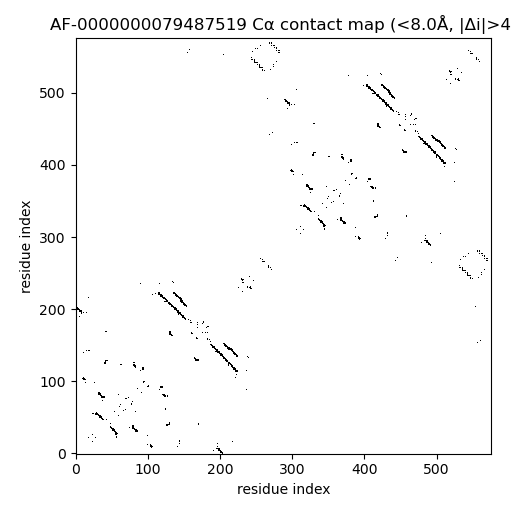 TYR A 1 161 ? 6.188 14.461 -0.182 1 96.06 161 TYR A O 1
ATOM 1325 N N . LEU A 1 162 ? 5.133 12.727 0.578 1 96.12 162 LEU A N 1
ATOM 1326 C CA . LEU A 1 162 ? 5.27 13.078 1.989 1 96.12 162 LEU A CA 1
ATOM 1327 C C . LEU A 1 162 ? 6.59 12.562 2.549 1 96.12 162 LEU A C 1
ATOM 1329 O O . LEU A 1 162 ? 7.035 11.469 2.201 1 96.12 162 LEU A O 1
ATOM 1333 N N . GLN A 1 163 ? 7.199 13.32 3.295 1 93.75 163 GLN A N 1
ATOM 1334 C CA . GLN A 1 163 ? 8.219 12.961 4.27 1 93.75 163 GLN A CA 1
ATOM 1335 C C . GLN A 1 163 ? 7.73 13.203 5.695 1 93.75 163 GLN A C 1
ATOM 1337 O O . GLN A 1 163 ? 7.773 14.328 6.191 1 93.75 163 GLN A O 1
ATOM 1342 N N . GLY A 1 164 ? 7.332 12.117 6.297 1 90.56 164 GLY A N 1
ATOM 1343 C CA . GLY A 1 164 ? 6.598 12.305 7.535 1 90.56 164 GLY A CA 1
ATOM 1344 C C . GLY A 1 164 ? 5.25 12.969 7.332 1 90.56 164 GLY A C 1
ATOM 1345 O O . GLY A 1 164 ? 4.438 12.5 6.531 1 90.56 164 GLY A O 1
ATOM 1346 N N . ASP A 1 165 ? 5.059 14.078 8.039 1 94 165 ASP A N 1
ATOM 1347 C CA . ASP A 1 165 ? 3.789 14.789 7.957 1 94 165 ASP A CA 1
ATOM 1348 C C . ASP A 1 165 ? 3.879 15.969 6.992 1 94 165 ASP A C 1
ATOM 1350 O O . ASP A 1 165 ? 2.959 16.781 6.91 1 94 165 ASP A O 1
ATOM 1354 N N . LYS A 1 166 ? 4.969 16.141 6.211 1 95.75 166 LYS A N 1
ATOM 1355 C CA . LYS A 1 166 ? 5.191 17.297 5.344 1 95.75 166 LYS A CA 1
ATOM 1356 C C . LYS A 1 166 ? 5.363 16.859 3.889 1 95.75 166 LYS A C 1
ATOM 1358 O O . LYS A 1 166 ? 5.918 15.797 3.615 1 95.75 166 LYS A O 1
ATOM 1363 N N . SER A 1 167 ? 4.957 17.688 3.084 1 97.06 167 SER A N 1
ATOM 1364 C CA . SER A 1 167 ? 5.105 17.406 1.658 1 97.06 167 SER A CA 1
ATOM 1365 C C . SER A 1 167 ? 6.438 17.922 1.131 1 97.06 167 SER A C 1
ATOM 1367 O O . SER A 1 167 ? 6.871 19.016 1.492 1 97.06 167 SER A O 1
ATOM 1369 N N . LEU A 1 168 ? 7.027 17.234 0.264 1 96.06 168 LEU A N 1
ATOM 1370 C CA . LEU A 1 168 ? 8.266 17.641 -0.396 1 96.06 168 LEU A CA 1
ATOM 1371 C C . LEU A 1 168 ? 7.988 18.672 -1.479 1 96.06 168 LEU A C 1
ATOM 1373 O O . LEU A 1 168 ? 8.914 19.312 -1.985 1 96.06 168 LEU A O 1
ATOM 1377 N N . VAL A 1 169 ? 6.77 18.797 -1.822 1 95.81 169 VAL A N 1
ATOM 1378 C CA . VAL A 1 169 ? 6.387 19.812 -2.799 1 95.81 169 VAL A CA 1
ATOM 1379 C C . VAL A 1 169 ? 6.273 21.172 -2.115 1 95.81 169 VAL A C 1
ATOM 1381 O O . VAL A 1 169 ? 5.219 21.516 -1.579 1 95.81 169 VAL A O 1
ATOM 1384 N N . LEU A 1 170 ? 7.211 21.953 -2.26 1 92.31 170 LEU A N 1
ATOM 1385 C CA . LEU A 1 170 ? 7.281 23.219 -1.521 1 92.31 170 LEU A CA 1
ATOM 1386 C C . LEU A 1 170 ? 6.441 24.281 -2.197 1 92.31 170 LEU A C 1
ATOM 1388 O O . LEU A 1 170 ? 5.746 25.062 -1.526 1 92.31 170 LEU A O 1
ATOM 1392 N N . ASP A 1 171 ? 6.516 24.359 -3.527 1 92.75 171 ASP A N 1
ATOM 1393 C CA . ASP A 1 171 ? 5.738 25.359 -4.262 1 92.75 171 ASP A CA 1
ATOM 1394 C C . ASP A 1 171 ? 4.43 24.75 -4.777 1 92.75 171 ASP A C 1
ATOM 1396 O O . ASP A 1 171 ? 4.406 24.109 -5.828 1 92.75 171 ASP A O 1
ATOM 1400 N N . VAL A 1 172 ? 3.418 25.047 -4.113 1 94.69 172 VAL A N 1
ATOM 1401 C CA . VAL A 1 172 ? 2.145 24.422 -4.465 1 94.69 172 VAL A CA 1
ATOM 1402 C C . VAL A 1 172 ? 1.557 25.109 -5.691 1 94.69 172 VAL A C 1
ATOM 1404 O O . VAL A 1 172 ? 0.702 24.547 -6.379 1 94.69 172 VAL A O 1
ATOM 1407 N N . ASP A 1 173 ? 1.991 26.344 -6.016 1 94.69 173 ASP A N 1
ATOM 1408 C CA . ASP A 1 173 ? 1.466 27.094 -7.156 1 94.69 173 ASP A CA 1
ATOM 1409 C C . ASP A 1 173 ? 2.211 26.734 -8.438 1 94.69 173 ASP A C 1
ATOM 1411 O O . ASP A 1 173 ? 1.63 26.734 -9.523 1 94.69 173 ASP A O 1
ATOM 1415 N N . GLN A 1 174 ? 3.484 26.5 -8.312 1 94.75 174 GLN A N 1
ATOM 1416 C CA . GLN A 1 174 ? 4.316 26.094 -9.438 1 94.75 174 GLN A CA 1
ATOM 1417 C C . GLN A 1 174 ? 5.168 24.875 -9.078 1 94.75 174 GLN A C 1
ATOM 1419 O O . GLN A 1 174 ? 6.395 24.969 -9.008 1 94.75 174 GLN A O 1
ATOM 1424 N N . PRO A 1 175 ? 4.516 23.781 -8.938 1 95.88 175 PRO A N 1
ATOM 1425 C CA . PRO A 1 175 ? 5.25 22.578 -8.555 1 95.88 175 PRO A CA 1
ATOM 1426 C C . PRO A 1 175 ? 6.172 22.078 -9.672 1 95.88 175 PRO A C 1
ATOM 1428 O O . PRO A 1 175 ? 5.918 22.328 -10.852 1 95.88 175 PRO A O 1
ATOM 1431 N N . ASP A 1 176 ? 7.23 21.484 -9.297 1 95.44 176 ASP A N 1
ATOM 1432 C CA . ASP A 1 176 ? 8.078 20.766 -10.242 1 95.44 176 ASP A CA 1
ATOM 1433 C C . ASP A 1 176 ? 7.406 19.469 -10.711 1 95.44 176 ASP A C 1
ATOM 1435 O O . ASP A 1 176 ? 7.59 18.406 -10.102 1 95.44 176 ASP A O 1
ATOM 1439 N N . THR A 1 177 ? 6.77 19.469 -11.773 1 95.62 177 THR A N 1
ATOM 1440 C CA . THR A 1 177 ? 5.945 18.359 -12.211 1 95.62 177 THR A CA 1
ATOM 1441 C C . THR A 1 177 ? 6.816 17.219 -12.742 1 95.62 177 THR A C 1
ATOM 1443 O O . THR A 1 177 ? 6.355 16.078 -12.875 1 95.62 177 THR A O 1
ATOM 1446 N N . ALA A 1 178 ? 8.016 17.547 -13.172 1 95.38 178 ALA A N 1
ATOM 1447 C CA . ALA A 1 178 ? 8.945 16.484 -13.547 1 95.38 178 ALA A CA 1
ATOM 1448 C C . ALA A 1 178 ? 9.328 15.633 -12.344 1 95.38 178 ALA A C 1
ATOM 1450 O O . ALA A 1 178 ? 9.383 14.398 -12.438 1 95.38 178 ALA A O 1
ATOM 1451 N N . LYS A 1 179 ? 9.492 16.312 -11.227 1 94 179 LYS A N 1
ATOM 1452 C CA . LYS A 1 179 ? 9.883 15.625 -9.992 1 94 179 LYS A CA 1
ATOM 1453 C C . LYS A 1 179 ? 8.664 15.062 -9.273 1 94 179 LYS A C 1
ATOM 1455 O O . LYS A 1 179 ? 8.742 14.008 -8.633 1 94 179 LYS A O 1
ATOM 1460 N N . PHE A 1 180 ? 7.578 15.75 -9.391 1 96.06 180 PHE A N 1
ATOM 1461 C CA . PHE A 1 180 ? 6.359 15.383 -8.68 1 96.06 180 PHE A CA 1
ATOM 1462 C C . PHE A 1 180 ? 5.184 15.281 -9.648 1 96.06 180 PHE A C 1
ATOM 1464 O O . PHE A 1 180 ? 4.211 16.031 -9.531 1 96.06 180 PHE A O 1
ATOM 1471 N N . PRO A 1 181 ? 5.164 14.273 -10.422 1 95.25 181 PRO A N 1
ATOM 1472 C CA . PRO A 1 181 ? 4.195 14.188 -11.516 1 95.25 181 PRO A CA 1
ATOM 1473 C C . PRO A 1 181 ? 2.771 13.938 -11.023 1 95.25 181 PRO A C 1
ATOM 1475 O O . PRO A 1 181 ? 1.807 14.242 -11.734 1 95.25 181 PRO A O 1
ATOM 1478 N N . LEU A 1 182 ? 2.594 13.414 -9.859 1 95.06 182 LEU A N 1
ATOM 1479 C CA . LEU A 1 182 ? 1.253 13.102 -9.383 1 95.06 182 LEU A CA 1
ATOM 1480 C C . LEU A 1 182 ? 0.634 14.297 -8.664 1 95.06 182 LEU A C 1
ATOM 1482 O O . LEU A 1 182 ? -0.579 14.336 -8.445 1 95.06 182 LEU A O 1
ATOM 1486 N N . PHE A 1 183 ? 1.366 15.312 -8.305 1 97.44 183 PHE A N 1
ATOM 1487 C CA . PHE A 1 183 ? 0.899 16.406 -7.453 1 97.44 183 PHE A CA 1
ATOM 1488 C C . PHE A 1 183 ? -0.236 17.156 -8.125 1 97.44 183 PHE A C 1
ATOM 1490 O O . PHE A 1 183 ? -1.239 17.484 -7.484 1 97.44 183 PHE A O 1
ATOM 1497 N N . PRO A 1 184 ? -0.096 17.406 -9.453 1 96.69 184 PRO A N 1
ATOM 1498 C CA . PRO A 1 184 ? -1.177 18.141 -10.109 1 96.69 184 PRO A CA 1
ATOM 1499 C C . PRO A 1 184 ? -2.506 17.391 -10.086 1 96.69 184 PRO A C 1
ATOM 1501 O O . PRO A 1 184 ? -3.559 17.984 -10.336 1 96.69 184 PRO A O 1
ATOM 1504 N N . MET A 1 185 ? -2.441 16.125 -9.789 1 96.19 185 MET A N 1
ATOM 1505 C CA . MET A 1 185 ? -3.66 15.32 -9.766 1 96.19 185 MET A CA 1
ATOM 1506 C C . MET A 1 185 ? -4.352 15.422 -8.406 1 96.19 185 MET A C 1
ATOM 1508 O O . MET A 1 185 ? -5.492 14.992 -8.25 1 96.19 185 MET A O 1
ATOM 1512 N N . ALA A 1 186 ? -3.734 15.992 -7.406 1 97.56 186 ALA A N 1
ATOM 1513 C CA . ALA A 1 186 ? -4.348 16.172 -6.094 1 97.56 186 ALA A CA 1
ATOM 1514 C C . ALA A 1 186 ? -5.453 17.219 -6.133 1 97.56 186 ALA A C 1
ATOM 1516 O O . ALA A 1 186 ? -5.32 18.25 -6.797 1 97.56 186 ALA A O 1
ATOM 1517 N N . GLN A 1 187 ? -6.531 16.906 -5.523 1 98 187 GLN A N 1
ATOM 1518 C CA . GLN A 1 187 ? -7.613 17.891 -5.434 1 98 187 GLN A CA 1
ATOM 1519 C C . GLN A 1 187 ? -7.219 19.062 -4.551 1 98 187 GLN A C 1
ATOM 1521 O O . GLN A 1 187 ? -7.086 18.922 -3.336 1 98 187 GLN A O 1
ATOM 1526 N N . ARG A 1 188 ? -7.113 20.188 -5.184 1 98 188 ARG A N 1
ATOM 1527 C CA . ARG A 1 188 ? -6.688 21.406 -4.496 1 98 188 ARG A CA 1
ATOM 1528 C C . ARG A 1 188 ? -7.891 22.25 -4.078 1 98 188 ARG A C 1
ATOM 1530 O O . ARG A 1 188 ? -8.789 22.5 -4.879 1 98 188 ARG A O 1
ATOM 1537 N N . TRP A 1 189 ? -7.961 22.578 -2.826 1 98.44 189 TRP A N 1
ATOM 1538 C CA . TRP A 1 189 ? -8.867 23.594 -2.305 1 98.44 189 TRP A CA 1
ATOM 1539 C C . TRP A 1 189 ? -8.094 24.828 -1.876 1 98.44 189 TRP A C 1
ATOM 1541 O O . TRP A 1 189 ? -6.922 24.75 -1.503 1 98.44 189 TRP A O 1
ATOM 1551 N N . GLU A 1 190 ? -8.742 25.922 -2.002 1 97.81 190 GLU A N 1
ATOM 1552 C CA . GLU A 1 190 ? -8.086 27.156 -1.576 1 97.81 190 GLU A CA 1
ATOM 1553 C C . GLU A 1 190 ? -9.102 28.172 -1.055 1 97.81 190 GLU A C 1
ATOM 1555 O O . GLU A 1 190 ? -10.266 28.172 -1.474 1 97.81 190 GLU A O 1
ATOM 1560 N N . CYS A 1 191 ? -8.711 28.938 -0.112 1 97.38 191 CYS A N 1
ATOM 1561 C CA . CYS A 1 191 ? -9.531 30.031 0.394 1 97.38 191 CYS A CA 1
ATOM 1562 C C . CYS A 1 191 ? -8.656 31.203 0.851 1 97.38 191 CYS A C 1
ATOM 1564 O O . CYS A 1 191 ? -7.453 31.047 1.04 1 97.38 191 CYS A O 1
ATOM 1566 N N . GLU A 1 192 ? -9.297 32.344 0.909 1 97.31 192 GLU A N 1
ATOM 1567 C CA . GLU A 1 192 ? -8.633 33.562 1.378 1 97.31 192 GLU A CA 1
ATOM 1568 C C . GLU A 1 192 ? -9.25 34.062 2.682 1 97.31 192 GLU A C 1
ATOM 1570 O O . GLU A 1 192 ? -10.469 34.125 2.807 1 97.31 192 GLU A O 1
ATOM 1575 N N . LEU A 1 193 ? -8.391 34.281 3.623 1 97.44 193 LEU A N 1
ATOM 1576 C CA . LEU A 1 193 ? -8.758 35 4.832 1 97.44 193 LEU A CA 1
ATOM 1577 C C . LEU A 1 193 ? -8.328 36.469 4.73 1 97.44 193 LEU A C 1
ATOM 1579 O O . LEU A 1 193 ? -7.141 36.781 4.832 1 97.44 193 LEU A O 1
ATOM 1583 N N . SER A 1 194 ? -9.305 37.344 4.562 1 94.75 194 SER A N 1
ATOM 1584 C CA . SER A 1 194 ? -8.945 38.719 4.152 1 94.75 194 SER A CA 1
ATOM 1585 C C . SER A 1 194 ? -9.375 39.75 5.195 1 94.75 194 SER A C 1
ATOM 1587 O O . SER A 1 194 ? -8.93 40.875 5.164 1 94.75 194 SER A O 1
ATOM 1589 N N . GLN A 1 195 ? -10.258 39.312 6.07 1 92.69 195 GLN A N 1
ATOM 1590 C CA . GLN A 1 195 ? -10.789 40.25 7.055 1 92.69 195 GLN A CA 1
ATOM 1591 C C . GLN A 1 195 ? -10.773 39.656 8.453 1 92.69 195 GLN A C 1
ATOM 1593 O O . GLN A 1 195 ? -10.883 38.438 8.609 1 92.69 195 GLN A O 1
ATOM 1598 N N . PRO A 1 196 ? -10.594 40.625 9.414 1 92.5 196 PRO A N 1
ATOM 1599 C CA . PRO A 1 196 ? -10.805 40.094 10.766 1 92.5 196 PRO A CA 1
ATOM 1600 C C . PRO A 1 196 ? -12.141 39.375 10.914 1 92.5 196 PRO A C 1
ATOM 1602 O O . PRO A 1 196 ? -13.172 39.875 10.461 1 92.5 196 PRO A O 1
ATOM 1605 N N . GLY A 1 197 ? -12.062 38.188 11.445 1 94.31 197 GLY A N 1
ATOM 1606 C CA . GLY A 1 197 ? -13.289 37.438 11.625 1 94.31 197 GLY A CA 1
ATOM 1607 C C . GLY A 1 197 ? -13.445 36.312 10.609 1 94.31 197 GLY A C 1
ATOM 1608 O O . GLY A 1 197 ? -14.336 35.469 10.734 1 94.31 197 GLY A O 1
ATOM 1609 N N . ASP A 1 198 ? -12.594 36.344 9.594 1 97.44 198 ASP A N 1
ATOM 1610 C CA . ASP A 1 198 ? -12.523 35.125 8.766 1 97.44 198 ASP A CA 1
ATOM 1611 C C . ASP A 1 198 ? -11.906 33.969 9.539 1 97.44 198 ASP A C 1
ATOM 1613 O O . ASP A 1 198 ? -10.789 34.062 10.055 1 97.44 198 ASP A O 1
ATOM 1617 N N . VAL A 1 199 ? -12.672 32.906 9.688 1 98.12 199 VAL A N 1
ATOM 1618 C CA . VAL A 1 199 ? -12.234 31.75 10.461 1 98.12 199 VAL A CA 1
ATOM 1619 C C . VAL A 1 199 ? -12.281 30.5 9.586 1 98.12 199 VAL A C 1
ATOM 1621 O O . VAL A 1 199 ? -13.32 30.172 9.008 1 98.12 199 VAL A O 1
ATOM 1624 N N . LEU A 1 200 ? -11.133 29.797 9.523 1 98.62 200 LEU A N 1
ATOM 1625 C CA . LEU A 1 200 ? -11.039 28.578 8.727 1 98.62 200 LEU A CA 1
ATOM 1626 C C . LEU A 1 200 ? -10.906 27.344 9.625 1 98.62 200 LEU A C 1
ATOM 1628 O O . LEU A 1 200 ? -9.977 27.266 10.43 1 98.62 200 LEU A O 1
ATOM 1632 N N . PHE A 1 201 ? -11.867 26.5 9.531 1 98.5 201 PHE A N 1
ATOM 1633 C CA . PHE A 1 201 ? -11.773 25.203 10.18 1 98.5 201 PHE A CA 1
ATOM 1634 C C . PHE A 1 201 ? -11.047 24.203 9.289 1 98.5 201 PHE A C 1
ATOM 1636 O O . PHE A 1 201 ? -11.422 24 8.133 1 98.5 201 PHE A O 1
ATOM 1643 N N . ILE A 1 202 ? -10.016 23.562 9.758 1 98 202 ILE A N 1
ATOM 1644 C CA . ILE A 1 202 ? -9.25 22.531 9.086 1 98 202 ILE A CA 1
ATOM 1645 C C . ILE A 1 202 ? -9.328 21.219 9.883 1 98 202 ILE A C 1
ATOM 1647 O O . ILE A 1 202 ? -8.672 21.078 10.914 1 98 202 ILE A O 1
ATOM 1651 N N . PRO A 1 203 ? -10.023 20.297 9.406 1 97.88 203 PRO A N 1
ATOM 1652 C CA . PRO A 1 203 ? -10.117 19.031 10.148 1 97.88 203 PRO A CA 1
ATOM 1653 C C . PRO A 1 203 ? -8.766 18.328 10.273 1 97.88 203 PRO A C 1
ATOM 1655 O O . PRO A 1 203 ? -7.902 18.484 9.414 1 97.88 203 PRO A O 1
ATOM 1658 N N . ALA A 1 204 ? -8.695 17.547 11.305 1 97.44 204 ALA A N 1
ATOM 1659 C CA . ALA A 1 204 ? -7.52 16.688 11.461 1 97.44 204 ALA A CA 1
ATOM 1660 C C . ALA A 1 204 ? -7.211 15.945 10.164 1 97.44 204 ALA A C 1
ATOM 1662 O O . ALA A 1 204 ? -8.117 15.461 9.484 1 97.44 204 ALA A O 1
ATOM 1663 N N . LEU A 1 205 ? -5.922 15.906 9.797 1 98 205 LEU A N 1
ATOM 1664 C CA . LEU A 1 205 ? -5.348 15.102 8.727 1 98 205 LEU A CA 1
ATOM 1665 C C . LEU A 1 205 ? -5.438 15.828 7.387 1 98 205 LEU A C 1
ATOM 1667 O O . LEU A 1 205 ? -4.828 15.398 6.402 1 98 205 LEU A O 1
ATOM 1671 N N . TRP A 1 206 ? -6.211 16.922 7.309 1 98.56 206 TRP A N 1
ATOM 1672 C CA . TRP A 1 206 ? -6.195 17.719 6.082 1 98.56 206 TRP A CA 1
ATOM 1673 C C . TRP A 1 206 ? -4.859 18.422 5.914 1 98.56 206 TRP A C 1
ATOM 1675 O O . TRP A 1 206 ? -4.305 18.953 6.879 1 98.56 206 TRP A O 1
ATOM 1685 N N . PHE A 1 207 ? -4.395 18.344 4.703 1 98.44 207 PHE A N 1
ATOM 1686 C CA . PHE A 1 207 ? -3.145 19.031 4.398 1 98.44 207 PHE A CA 1
ATOM 1687 C C . PHE A 1 207 ? -3.391 20.516 4.129 1 98.44 207 PHE A C 1
ATOM 1689 O O . PHE A 1 207 ? -4.41 20.875 3.543 1 98.44 207 PHE A O 1
ATOM 1696 N N . HIS A 1 208 ? -2.424 21.312 4.574 1 98.12 208 HIS A N 1
ATOM 1697 C CA . HIS A 1 208 ? -2.613 22.75 4.359 1 98.12 208 HIS A CA 1
ATOM 1698 C C . HIS A 1 208 ? -1.274 23.469 4.289 1 98.12 208 HIS A C 1
ATOM 1700 O O . HIS A 1 208 ? -0.291 23.031 4.887 1 98.12 208 HIS A O 1
ATOM 1706 N N . SER A 1 209 ? -1.248 24.469 3.551 1 96.81 209 SER A N 1
ATOM 1707 C CA . SER A 1 209 ? -0.18 25.453 3.434 1 96.81 209 SER A CA 1
ATOM 1708 C C . SER A 1 209 ? -0.734 26.875 3.463 1 96.81 209 SER A C 1
ATOM 1710 O O . SER A 1 209 ? -1.807 27.141 2.914 1 96.81 209 SER A O 1
ATOM 1712 N N . SER A 1 210 ? -0.038 27.734 4.121 1 94.75 210 SER A N 1
ATOM 1713 C CA . SER A 1 210 ? -0.492 29.109 4.246 1 94.75 210 SER A CA 1
ATOM 1714 C C . SER A 1 210 ? 0.457 30.062 3.535 1 94.75 210 SER A C 1
ATOM 1716 O O . SER A 1 210 ? 1.678 29.938 3.65 1 94.75 210 SER A O 1
ATOM 1718 N N . ILE A 1 211 ? -0.106 30.953 2.867 1 93.94 211 ILE A N 1
ATOM 1719 C CA . ILE A 1 211 ? 0.614 32.031 2.215 1 93.94 211 ILE A CA 1
ATOM 1720 C C . ILE A 1 211 ? 0.157 33.375 2.791 1 93.94 211 ILE A C 1
ATOM 1722 O O . ILE A 1 211 ? -0.947 33.844 2.5 1 93.94 211 ILE A O 1
AT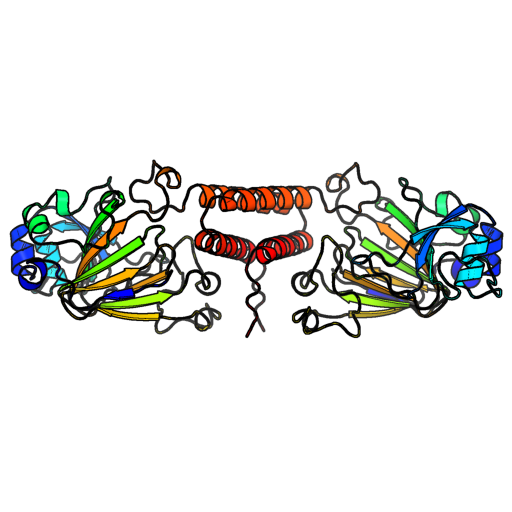OM 1726 N N . CYS A 1 212 ? 1.047 34 3.547 1 93.62 212 CYS A N 1
ATOM 1727 C CA . CYS A 1 212 ? 0.726 35.312 4.133 1 93.62 212 CYS A CA 1
ATOM 1728 C C . CYS A 1 212 ? 0.901 36.438 3.113 1 93.62 212 CYS A C 1
ATOM 1730 O O . CYS A 1 212 ? 1.991 36.625 2.57 1 93.62 212 CYS A O 1
ATOM 1732 N N . LYS A 1 213 ? -0.087 37.219 2.846 1 92.75 213 LYS A N 1
ATOM 1733 C CA . LYS A 1 213 ? -0.01 38.281 1.854 1 92.75 213 LYS A CA 1
ATOM 1734 C C . LYS A 1 213 ? 0.536 39.562 2.473 1 92.75 213 LYS A C 1
ATOM 1736 O O . LYS A 1 213 ? 1.246 40.312 1.811 1 92.75 213 LYS A O 1
ATOM 1741 N N . ASP A 1 214 ? 0.165 39.812 3.646 1 91.06 214 ASP A N 1
ATOM 1742 C CA . ASP A 1 214 ? 0.566 40.969 4.43 1 91.06 214 ASP A CA 1
ATOM 1743 C C . ASP A 1 214 ? 1.1 40.562 5.797 1 91.06 214 ASP A C 1
ATOM 1745 O O . ASP A 1 214 ? 1.101 39.375 6.137 1 91.06 214 ASP A O 1
ATOM 1749 N N . PHE A 1 215 ? 1.727 41.656 6.434 1 89.88 215 PHE A N 1
ATOM 1750 C CA . PHE A 1 215 ? 1.913 41.406 7.855 1 89.88 215 PHE A CA 1
ATOM 1751 C C . PHE A 1 215 ? 0.658 40.781 8.461 1 89.88 215 PHE A C 1
ATOM 1753 O O . PHE A 1 215 ? -0.434 41.344 8.344 1 89.88 215 PHE A O 1
ATOM 1760 N N . GLY A 1 216 ? 0.856 39.562 9.023 1 88.75 216 GLY A N 1
ATOM 1761 C CA . GLY A 1 216 ? -0.313 38.812 9.414 1 88.75 216 GLY A CA 1
ATOM 1762 C C . GLY A 1 216 ? -0.32 38.438 10.883 1 88.75 216 GLY A C 1
ATOM 1763 O O . GLY A 1 216 ? 0.714 38.031 11.43 1 88.75 216 GLY A O 1
ATOM 1764 N N . VAL A 1 217 ? -1.443 38.719 11.531 1 93.75 217 VAL A N 1
ATOM 1765 C CA . VAL A 1 217 ? -1.716 38.25 12.891 1 93.75 217 VAL A CA 1
ATOM 1766 C C . VAL A 1 217 ? -2.924 37.312 12.883 1 93.75 217 VAL A C 1
ATOM 1768 O O . VAL A 1 217 ? -3.98 37.656 12.344 1 93.75 217 VAL A O 1
ATOM 1771 N N . ALA A 1 218 ? -2.678 36.125 13.344 1 95 218 ALA A N 1
ATOM 1772 C CA . ALA A 1 218 ? -3.766 35.156 13.453 1 95 218 ALA A CA 1
ATOM 1773 C C . ALA A 1 218 ? -3.664 34.375 14.75 1 95 218 ALA A C 1
ATOM 1775 O O . ALA A 1 218 ? -2.654 34.438 15.453 1 95 218 ALA A O 1
ATOM 1776 N N . VAL A 1 219 ? -4.734 33.75 15.094 1 94.12 219 VAL A N 1
ATOM 1777 C CA . VAL A 1 219 ? -4.75 32.812 16.219 1 94.12 219 VAL A CA 1
ATOM 1778 C C . VAL A 1 219 ? -5.188 31.438 15.758 1 94.12 219 VAL A C 1
ATOM 1780 O O . VAL A 1 219 ? -6.184 31.297 15.047 1 94.12 219 VAL A O 1
ATOM 1783 N N . SER A 1 220 ? -4.434 30.5 16.062 1 93.62 220 SER A N 1
ATOM 1784 C CA . SER A 1 220 ? -4.824 29.109 15.789 1 93.62 220 SER A CA 1
ATOM 1785 C C . SER A 1 220 ? -5.262 28.406 17.062 1 93.62 220 SER A C 1
ATOM 1787 O O . SER A 1 220 ? -4.633 28.562 18.125 1 93.62 220 SER A O 1
ATOM 1789 N N . CYS A 1 221 ? -6.336 27.75 17.016 1 92.62 221 CYS A N 1
ATOM 1790 C CA . CYS A 1 221 ? -6.836 26.906 18.109 1 92.62 221 CYS A CA 1
ATOM 1791 C C . CYS A 1 221 ? -6.859 25.438 17.703 1 92.62 221 CYS A C 1
ATOM 1793 O O . CYS A 1 221 ? -7.465 25.078 16.688 1 92.62 221 CYS A O 1
ATOM 1795 N N . LEU A 1 222 ? -6.195 24.609 18.469 1 92.94 222 LEU A N 1
ATOM 1796 C CA . LEU A 1 222 ? -6.121 23.188 18.188 1 92.94 222 LEU A CA 1
ATOM 1797 C C . LEU A 1 222 ? -6.809 22.375 19.281 1 92.94 222 LEU A C 1
ATOM 1799 O O . LEU A 1 222 ? -6.625 22.656 20.469 1 92.94 222 LEU A O 1
ATOM 1803 N N . TRP A 1 223 ? -7.645 21.438 18.891 1 94 223 TRP A N 1
ATOM 1804 C CA . TRP A 1 223 ? -8.289 20.578 19.875 1 94 223 TRP A CA 1
ATOM 1805 C C . TRP A 1 223 ? -8.359 19.141 19.391 1 94 223 TRP A C 1
ATOM 1807 O O . TRP A 1 223 ? -8.211 18.875 18.203 1 94 223 TRP A O 1
ATOM 1817 N N . ARG A 1 224 ? -8.562 18.234 20.297 1 94.44 224 ARG A N 1
ATOM 1818 C CA . ARG A 1 224 ? -8.578 16.797 20 1 94.44 224 ARG A CA 1
ATOM 1819 C C . ARG A 1 224 ? -9.883 16.406 19.328 1 94.44 224 ARG A C 1
ATOM 1821 O O . ARG A 1 224 ? -10.969 16.734 19.797 1 94.44 224 ARG A O 1
ATOM 1828 N N . HIS A 1 225 ? -9.703 15.734 18.266 1 95.38 225 HIS A N 1
ATOM 1829 C CA . HIS A 1 225 ? -10.867 15.062 17.688 1 95.38 225 HIS A CA 1
ATOM 1830 C C . HIS A 1 225 ? -11.078 13.695 18.328 1 95.38 225 HIS A C 1
ATOM 1832 O O . HIS A 1 225 ? -12.211 13.305 18.609 1 95.38 225 HIS A O 1
ATOM 1838 N N . LEU A 1 226 ? -9.977 12.984 18.562 1 96.12 226 LEU A N 1
ATOM 1839 C CA . LEU A 1 226 ? -10.023 11.664 19.188 1 96.12 226 LEU A CA 1
ATOM 1840 C C . LEU A 1 226 ? -10.031 11.773 20.703 1 96.12 226 LEU A C 1
ATOM 1842 O O . LEU A 1 226 ? -9.828 12.859 21.25 1 96.12 226 LEU A O 1
ATOM 1846 N N . GLU A 1 227 ? -10.336 10.688 21.312 1 94.75 227 GLU A N 1
ATOM 1847 C CA . GLU A 1 227 ? -10.266 10.656 22.766 1 94.75 227 GLU A CA 1
ATOM 1848 C C . GLU A 1 227 ? -8.82 10.805 23.25 1 94.75 227 GLU A C 1
ATOM 1850 O O . GLU A 1 227 ? -7.883 10.406 22.562 1 94.75 227 GLU A O 1
ATOM 1855 N N . ARG A 1 228 ? -8.688 11.297 24.391 1 92.62 228 ARG A N 1
ATOM 1856 C CA . ARG A 1 228 ? -7.395 11.656 24.953 1 92.62 228 ARG A CA 1
ATOM 1857 C C . ARG A 1 228 ? -6.449 10.461 24.984 1 92.62 228 ARG A C 1
ATOM 1859 O O . ARG A 1 228 ? -5.25 10.609 24.75 1 92.62 228 ARG A O 1
ATOM 1866 N N . ASP A 1 229 ? -6.934 9.336 25.219 1 93.56 229 ASP A N 1
ATOM 1867 C CA . ASP A 1 229 ? -6.094 8.164 25.422 1 93.56 229 ASP A CA 1
ATOM 1868 C C . ASP A 1 229 ? -5.566 7.629 24.094 1 93.56 229 ASP A C 1
ATOM 1870 O O . ASP A 1 229 ? -4.75 6.707 24.062 1 93.56 229 ASP A O 1
ATOM 1874 N N . GLN A 1 230 ? -6.012 8.234 23.016 1 95.12 230 GLN A N 1
ATOM 1875 C CA . GLN A 1 230 ? -5.531 7.82 21.703 1 95.12 230 GLN A CA 1
ATOM 1876 C C . GLN A 1 230 ? -4.281 8.602 21.297 1 95.12 230 GLN A C 1
ATOM 1878 O O . GLN A 1 230 ? -3.627 8.273 20.312 1 95.12 230 GLN A O 1
ATOM 1883 N N . TYR A 1 231 ? -4.016 9.594 22 1 94.56 231 TYR A N 1
ATOM 1884 C CA . TYR A 1 231 ? -2.83 10.406 21.75 1 94.56 231 TYR A CA 1
ATOM 1885 C C . TYR A 1 231 ? -1.702 10.039 22.703 1 94.56 231 TYR A C 1
ATOM 1887 O O . TYR A 1 231 ? -1.949 9.531 23.797 1 94.56 231 TYR A O 1
ATOM 1895 N N . ASP A 1 232 ? -0.527 10.305 22.266 1 92.44 232 ASP A N 1
ATOM 1896 C CA . ASP A 1 232 ? 0.65 10.055 23.078 1 92.44 232 ASP A CA 1
ATOM 1897 C C . ASP A 1 232 ? 0.702 11.016 24.266 1 92.44 232 ASP A C 1
ATOM 1899 O O . ASP A 1 232 ? 0.829 12.234 24.094 1 92.44 232 ASP A O 1
ATOM 1903 N N . LYS A 1 233 ? 0.772 10.516 25.422 1 88.12 233 LYS A N 1
ATOM 1904 C CA . LYS A 1 233 ? 0.781 11.328 26.625 1 88.12 233 LYS A CA 1
ATOM 1905 C C . LYS A 1 233 ? 2.082 12.109 26.766 1 88.12 233 LYS A C 1
ATOM 1907 O O . LYS A 1 233 ? 2.117 13.164 27.391 1 88.12 233 LYS A O 1
ATOM 1912 N N . LYS A 1 234 ? 3.105 11.609 26.094 1 87.44 234 LYS A N 1
ATOM 1913 C CA . LYS A 1 234 ? 4.41 12.258 26.172 1 87.44 234 LYS A CA 1
ATOM 1914 C C . LYS A 1 234 ? 4.531 13.375 25.125 1 87.44 234 LYS A C 1
ATOM 1916 O O . LYS A 1 234 ? 5.559 14.047 25.047 1 87.44 234 LYS A O 1
ATOM 1921 N N . ASP A 1 235 ? 3.453 13.547 24.359 1 84.88 235 ASP A N 1
ATOM 1922 C CA . ASP A 1 235 ? 3.396 14.594 23.344 1 84.88 235 ASP A CA 1
ATOM 1923 C C . ASP A 1 235 ? 2.223 15.531 23.594 1 84.88 235 ASP A C 1
ATOM 1925 O O . ASP A 1 235 ? 1.248 15.531 22.844 1 84.88 235 ASP A O 1
ATOM 1929 N N . PRO A 1 236 ? 2.387 16.344 24.516 1 72.25 236 PRO A N 1
ATOM 1930 C CA . PRO A 1 236 ? 1.246 17.156 24.938 1 72.25 236 PRO A CA 1
ATOM 1931 C C . PRO A 1 236 ? 0.736 18.094 23.844 1 72.25 236 PRO A C 1
ATOM 1933 O O . PRO A 1 236 ? -0.43 18.5 23.875 1 72.25 236 PRO A O 1
ATOM 1936 N N . LEU A 1 237 ? 1.585 18.391 22.859 1 71.38 237 LEU A N 1
ATOM 1937 C CA . LEU A 1 237 ? 1.144 19.297 21.812 1 71.38 237 LEU A CA 1
ATOM 1938 C C . LEU A 1 237 ? 0.562 18.516 20.641 1 71.38 237 LEU A C 1
ATOM 1940 O O . LEU A 1 237 ? 0.036 19.109 19.688 1 71.38 237 LEU A O 1
ATOM 1944 N N . HIS A 1 238 ? 0.625 17.219 20.781 1 68.75 238 HIS A N 1
ATOM 1945 C CA . HIS A 1 238 ? -0.014 16.281 19.844 1 68.75 238 HIS A CA 1
ATOM 1946 C C . HIS A 1 238 ? 0.447 16.516 18.422 1 68.75 238 HIS A C 1
ATOM 1948 O O . HIS A 1 238 ? -0.376 16.641 17.516 1 68.75 238 HIS A O 1
ATOM 1954 N N . HIS A 1 239 ? 1.727 16.531 18.281 1 78.94 239 HIS A N 1
ATOM 1955 C CA . HIS A 1 239 ? 2.328 16.641 16.969 1 78.94 239 HIS A CA 1
ATOM 1956 C C . HIS A 1 239 ? 2.514 15.266 16.328 1 78.94 239 HIS A C 1
ATOM 1958 O O . HIS A 1 239 ? 2.658 15.156 15.102 1 78.94 239 HIS A O 1
ATOM 1964 N N . LYS A 1 240 ? 2.322 14.328 17.266 1 90.62 240 LYS A N 1
ATOM 1965 C CA . LYS A 1 240 ? 2.541 12.969 16.781 1 90.62 240 LYS A CA 1
ATOM 1966 C C . LYS A 1 240 ? 1.227 12.32 16.359 1 90.62 240 LYS A C 1
ATOM 1968 O O . LYS A 1 240 ? 0.162 12.664 16.875 1 90.62 240 LYS A O 1
ATOM 1973 N N . ASP A 1 241 ? 1.386 11.375 15.531 1 95.94 241 ASP A N 1
ATOM 1974 C CA . ASP A 1 241 ? 0.214 10.617 15.102 1 95.94 241 ASP A CA 1
ATOM 1975 C C . ASP A 1 241 ? -0.386 9.836 16.266 1 95.94 241 ASP A C 1
ATOM 1977 O O . ASP A 1 241 ? 0.288 9.586 17.266 1 95.94 241 ASP A O 1
ATOM 1981 N N . PRO A 1 242 ? -1.662 9.5 16.172 1 96.62 242 PRO A N 1
ATOM 1982 C CA . PRO A 1 242 ? -2.273 8.68 17.219 1 96.62 242 PRO A CA 1
ATOM 1983 C C . PRO A 1 242 ? -1.475 7.41 17.516 1 96.62 242 PRO A C 1
ATOM 1985 O O . PRO A 1 242 ? -0.82 6.867 16.625 1 96.62 242 PRO A O 1
ATOM 1988 N N . MET A 1 243 ? -1.572 6.973 18.703 1 97.19 243 MET A N 1
ATOM 1989 C CA . MET A 1 243 ? -0.77 5.844 19.172 1 97.19 243 MET A CA 1
ATOM 1990 C C . MET A 1 243 ? -1.018 4.609 18.297 1 97.19 243 MET A C 1
ATOM 1992 O O . MET A 1 243 ? -0.079 3.891 17.953 1 97.19 243 MET A O 1
ATOM 1996 N N . ALA A 1 244 ? -2.289 4.344 18 1 98.25 244 ALA A N 1
ATOM 1997 C CA . ALA A 1 244 ? -2.623 3.199 17.156 1 98.25 244 ALA A CA 1
ATOM 1998 C C . ALA A 1 244 ? -1.915 3.285 15.805 1 98.25 244 ALA A C 1
ATOM 2000 O O . ALA A 1 244 ? -1.439 2.273 15.281 1 98.25 244 ALA A O 1
ATOM 2001 N N . ALA A 1 245 ? -1.879 4.465 15.195 1 98.25 245 ALA A N 1
ATOM 2002 C CA . ALA A 1 245 ? -1.207 4.68 13.914 1 98.25 245 ALA A CA 1
ATOM 2003 C C . ALA A 1 245 ? 0.299 4.465 14.047 1 98.25 245 ALA A C 1
ATOM 2005 O O . ALA A 1 245 ? 0.922 3.852 13.18 1 98.25 245 ALA A O 1
ATOM 2006 N N . THR A 1 246 ? 0.812 4.992 15.109 1 97.44 246 THR A N 1
ATOM 2007 C CA . THR A 1 246 ? 2.24 4.824 15.352 1 97.44 246 THR A CA 1
ATOM 2008 C C . THR A 1 246 ? 2.594 3.346 15.484 1 97.44 246 THR A C 1
ATOM 2010 O O . THR A 1 246 ? 3.566 2.881 14.891 1 97.44 246 THR A O 1
ATOM 2013 N N . ARG A 1 247 ? 1.823 2.631 16.219 1 98.31 247 ARG A N 1
ATOM 2014 C CA . ARG A 1 247 ? 2.043 1.197 16.391 1 98.31 247 ARG A CA 1
ATOM 2015 C C . ARG A 1 247 ? 1.921 0.47 15.055 1 98.31 247 ARG A C 1
ATOM 2017 O O . ARG A 1 247 ? 2.713 -0.427 14.758 1 98.31 247 ARG A O 1
ATOM 2024 N N . ALA A 1 248 ? 0.932 0.807 14.312 1 98.75 248 ALA A N 1
ATOM 2025 C CA . ALA A 1 248 ? 0.723 0.189 13 1 98.75 248 ALA A CA 1
ATOM 2026 C C . ALA A 1 248 ? 1.926 0.414 12.094 1 98.75 248 ALA A C 1
ATOM 2028 O O . ALA A 1 248 ? 2.393 -0.515 11.43 1 98.75 248 ALA A O 1
ATOM 2029 N N . MET A 1 249 ? 2.434 1.616 12.078 1 98.38 249 MET A N 1
ATOM 2030 C CA . MET A 1 249 ? 3.572 1.941 11.227 1 98.38 249 MET A CA 1
ATOM 2031 C C . MET A 1 249 ? 4.828 1.212 11.688 1 98.38 249 MET A C 1
ATOM 2033 O O . MET A 1 249 ? 5.664 0.822 10.875 1 98.38 249 MET A O 1
ATOM 2037 N N . ASP A 1 250 ? 4.922 1.061 12.984 1 98.56 250 ASP A N 1
ATOM 2038 C CA . ASP A 1 250 ? 6.039 0.292 13.516 1 98.56 250 ASP A CA 1
ATOM 2039 C C . ASP A 1 250 ? 5.969 -1.167 13.07 1 98.56 250 ASP A C 1
ATOM 2041 O O . ASP A 1 250 ? 6.984 -1.759 12.703 1 98.56 250 ASP A O 1
ATOM 2045 N N . LEU A 1 251 ? 4.848 -1.76 13.18 1 98.88 251 LEU A N 1
ATOM 2046 C CA . LEU A 1 251 ? 4.637 -3.135 12.734 1 98.88 251 LEU A CA 1
ATOM 2047 C C . LEU A 1 251 ? 4.902 -3.273 11.242 1 98.88 251 LEU A C 1
ATOM 2049 O O . LEU A 1 251 ? 5.488 -4.266 10.797 1 98.88 251 LEU A O 1
ATOM 2053 N N . LEU A 1 252 ? 4.469 -2.297 10.445 1 98.81 252 LEU A N 1
ATOM 2054 C CA . LEU A 1 252 ? 4.762 -2.303 9.016 1 98.81 252 LEU A CA 1
ATOM 2055 C C . LEU A 1 252 ? 6.266 -2.295 8.766 1 98.81 252 LEU A C 1
ATOM 2057 O O . LEU A 1 252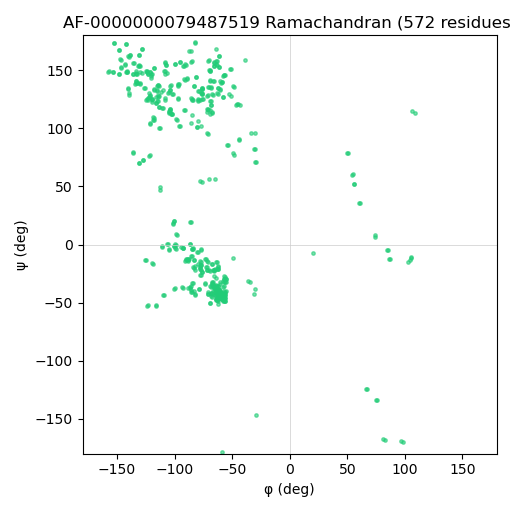 ? 6.766 -3.039 7.918 1 98.81 252 LEU A O 1
ATOM 2061 N N . ALA A 1 253 ? 6.93 -1.452 9.5 1 98.69 253 ALA A N 1
ATOM 2062 C CA . ALA A 1 253 ? 8.383 -1.389 9.344 1 98.69 253 ALA A CA 1
ATOM 2063 C C . ALA A 1 253 ? 9.023 -2.742 9.633 1 98.69 253 ALA A C 1
ATOM 2065 O O . ALA A 1 253 ? 9.93 -3.168 8.922 1 98.69 253 ALA A O 1
ATOM 2066 N N . LYS A 1 254 ? 8.57 -3.379 10.641 1 98.81 254 LYS A N 1
ATOM 2067 C CA . LYS A 1 254 ? 9.062 -4.711 10.977 1 98.81 254 LYS A CA 1
ATOM 2068 C C . LYS A 1 254 ? 8.742 -5.711 9.867 1 98.81 254 LYS A C 1
ATOM 2070 O O . LYS A 1 254 ? 9.555 -6.582 9.555 1 98.81 254 LYS A O 1
ATOM 2075 N N . ALA A 1 255 ? 7.523 -5.617 9.328 1 98.81 255 ALA A N 1
ATOM 2076 C CA . ALA A 1 255 ? 7.133 -6.488 8.219 1 98.81 255 ALA A CA 1
ATOM 2077 C C . ALA A 1 255 ? 8.07 -6.316 7.027 1 98.81 255 ALA A C 1
ATOM 2079 O O . ALA A 1 255 ? 8.539 -7.301 6.449 1 98.81 255 ALA A O 1
ATOM 2080 N N . LEU A 1 256 ? 8.336 -5.055 6.684 1 98.69 256 LEU A N 1
ATOM 2081 C CA . LEU A 1 256 ? 9.211 -4.758 5.555 1 98.69 256 LEU A CA 1
ATOM 2082 C C . LEU A 1 256 ? 10.617 -5.293 5.805 1 98.69 256 LEU A C 1
ATOM 2084 O O . LEU A 1 256 ? 11.281 -5.773 4.883 1 98.69 256 LEU A O 1
ATOM 2088 N N . LYS A 1 257 ? 11.039 -5.23 7.039 1 98.62 257 LYS A N 1
ATOM 2089 C CA . LYS A 1 257 ? 12.359 -5.73 7.402 1 98.62 257 LYS A CA 1
ATOM 2090 C C . LYS A 1 257 ? 12.453 -7.238 7.184 1 98.62 257 LYS A C 1
ATOM 2092 O O . LYS A 1 257 ? 13.508 -7.746 6.785 1 98.62 257 LYS A O 1
ATOM 2097 N N . GLN A 1 258 ? 11.359 -8.031 7.434 1 98.62 258 GLN A N 1
ATOM 2098 C CA . GLN A 1 258 ? 11.344 -9.477 7.219 1 98.62 258 GLN A CA 1
ATOM 2099 C C . GLN A 1 258 ? 11.672 -9.82 5.77 1 98.62 258 GLN A C 1
ATOM 2101 O O . GLN A 1 258 ? 12.273 -10.859 5.492 1 98.62 258 GLN A O 1
ATOM 2106 N N . LEU A 1 259 ? 11.305 -8.969 4.828 1 98.5 259 LEU A N 1
ATOM 2107 C CA . LEU A 1 259 ? 11.398 -9.273 3.406 1 98.5 259 LEU A CA 1
ATOM 2108 C C . LEU A 1 259 ? 12.812 -9.008 2.887 1 98.5 259 LEU A C 1
ATOM 2110 O O . LEU A 1 259 ? 13.164 -9.453 1.794 1 98.5 259 LEU A O 1
ATOM 2114 N N . GLU A 1 260 ? 13.609 -8.32 3.682 1 97.81 260 GLU A N 1
ATOM 2115 C CA . GLU A 1 260 ? 14.922 -7.887 3.221 1 97.81 260 GLU A CA 1
ATOM 2116 C C . GLU A 1 260 ? 15.836 -9.078 2.967 1 97.81 260 GLU A C 1
ATOM 2118 O O . GLU A 1 260 ? 16.812 -8.969 2.227 1 97.81 260 GLU A O 1
ATOM 2123 N N . ILE A 1 261 ? 15.57 -10.234 3.559 1 97.75 261 ILE A N 1
ATOM 2124 C CA . ILE A 1 261 ? 16.422 -11.414 3.402 1 97.75 261 ILE A CA 1
ATOM 2125 C C . ILE A 1 261 ? 16.172 -12.055 2.043 1 97.75 261 ILE A C 1
ATOM 2127 O O . ILE A 1 261 ? 16.969 -12.867 1.574 1 97.75 261 ILE A O 1
ATOM 2131 N N . LEU A 1 262 ? 15.055 -11.734 1.371 1 97.88 262 LEU A N 1
ATOM 2132 C CA . LEU A 1 262 ? 14.688 -12.336 0.093 1 97.88 262 LEU A CA 1
ATOM 2133 C C . LEU A 1 262 ? 15.352 -11.602 -1.064 1 97.88 262 LEU A C 1
ATOM 2135 O O . LEU A 1 262 ? 15.703 -10.422 -0.937 1 97.88 262 LEU A O 1
ATOM 2139 N N . PRO A 1 263 ? 15.508 -12.273 -2.188 1 97.06 263 PRO A N 1
ATOM 2140 C CA . PRO A 1 263 ? 16.031 -11.594 -3.379 1 97.06 263 PRO A CA 1
ATOM 2141 C C . PRO A 1 263 ? 15.133 -10.453 -3.846 1 97.06 263 PRO A C 1
ATOM 2143 O O . PRO A 1 263 ? 13.953 -10.406 -3.49 1 97.06 263 PRO A O 1
ATOM 2146 N N . ASP A 1 264 ? 15.617 -9.594 -4.625 1 96.12 264 ASP A N 1
ATOM 2147 C CA . ASP A 1 264 ? 14.961 -8.359 -5.039 1 96.12 264 ASP A CA 1
ATOM 2148 C C . ASP A 1 264 ? 13.609 -8.648 -5.699 1 96.12 264 ASP A C 1
ATOM 2150 O O . ASP A 1 264 ? 12.617 -7.984 -5.406 1 96.12 264 ASP A O 1
ATOM 2154 N N . ASP A 1 265 ? 13.555 -9.594 -6.582 1 95.12 265 ASP A N 1
ATOM 2155 C CA . ASP A 1 265 ? 12.32 -9.891 -7.297 1 95.12 265 ASP A CA 1
ATOM 2156 C C . ASP A 1 265 ? 11.234 -10.383 -6.34 1 95.12 265 ASP A C 1
ATOM 2158 O O . ASP A 1 265 ? 10.062 -10.039 -6.492 1 95.12 265 ASP A O 1
ATOM 2162 N N . TYR A 1 266 ? 11.656 -11.148 -5.348 1 97.5 266 TYR A N 1
ATOM 2163 C CA . TYR A 1 266 ? 10.719 -11.594 -4.328 1 97.5 266 TYR A CA 1
ATOM 2164 C C . TYR A 1 266 ? 10.242 -10.43 -3.475 1 97.5 266 TYR A C 1
ATOM 2166 O O . TYR A 1 266 ? 9.047 -10.305 -3.201 1 97.5 266 TYR A O 1
ATOM 2174 N N . ARG A 1 267 ? 11.156 -9.602 -3.1 1 97.5 267 ARG A N 1
ATOM 2175 C CA . ARG A 1 267 ? 10.812 -8.445 -2.279 1 97.5 267 ARG A CA 1
ATOM 2176 C C . ARG A 1 267 ? 9.781 -7.566 -2.975 1 97.5 267 ARG A C 1
ATOM 2178 O O . ARG A 1 267 ? 8.758 -7.211 -2.381 1 97.5 267 ARG A O 1
ATOM 2185 N N . GLN A 1 268 ? 10.07 -7.285 -4.211 1 97.06 268 GLN A N 1
ATOM 2186 C CA . GLN A 1 268 ? 9.156 -6.434 -4.973 1 97.06 268 GLN A CA 1
ATOM 2187 C C . GLN A 1 268 ? 7.777 -7.074 -5.09 1 97.06 268 GLN A C 1
ATOM 2189 O O . GLN A 1 268 ? 6.762 -6.387 -4.977 1 97.06 268 GLN A O 1
ATOM 2194 N N . PHE A 1 269 ? 7.816 -8.344 -5.277 1 98.06 269 PHE A N 1
ATOM 2195 C CA . PHE A 1 269 ? 6.547 -9.055 -5.387 1 98.06 269 PHE A CA 1
ATOM 2196 C C . PHE A 1 269 ? 5.754 -8.953 -4.09 1 98.06 269 PHE A C 1
ATOM 2198 O O . PHE A 1 269 ? 4.582 -8.57 -4.102 1 98.06 269 PHE A O 1
ATOM 2205 N N . TYR A 1 270 ? 6.363 -9.188 -3.031 1 98.44 270 TYR A N 1
ATOM 2206 C CA . TYR A 1 270 ? 5.625 -9.234 -1.775 1 98.44 270 TYR A CA 1
ATOM 2207 C C . TYR A 1 270 ? 5.316 -7.824 -1.275 1 98.44 270 TYR A C 1
ATOM 2209 O O . TYR A 1 270 ? 4.336 -7.617 -0.557 1 98.44 270 TYR A O 1
ATOM 2217 N N . TYR A 1 271 ? 6.121 -6.809 -1.648 1 98 271 TYR A N 1
ATOM 2218 C CA . TYR A 1 271 ? 5.699 -5.43 -1.43 1 98 271 TYR A CA 1
ATOM 2219 C C . TYR A 1 271 ? 4.359 -5.156 -2.102 1 98 271 TYR A C 1
ATOM 2221 O O . TYR A 1 271 ? 3.457 -4.582 -1.486 1 98 271 TYR A O 1
ATOM 2229 N N . ARG A 1 272 ? 4.25 -5.586 -3.322 1 97.12 272 ARG A N 1
ATOM 2230 C CA . ARG A 1 272 ? 3.016 -5.367 -4.066 1 97.12 272 ARG A CA 1
ATOM 2231 C C . ARG A 1 272 ? 1.86 -6.152 -3.453 1 97.12 272 ARG A C 1
ATOM 2233 O O . ARG A 1 272 ? 0.725 -5.676 -3.424 1 97.12 272 ARG A O 1
ATOM 2240 N N . MET A 1 273 ? 2.186 -7.332 -2.969 1 97.69 273 MET A N 1
ATOM 2241 C CA . MET A 1 273 ? 1.155 -8.125 -2.301 1 97.69 273 MET A CA 1
ATOM 2242 C C . MET A 1 273 ? 0.663 -7.422 -1.04 1 97.69 273 MET A C 1
ATOM 2244 O O . MET A 1 273 ? -0.529 -7.457 -0.729 1 97.69 273 MET A O 1
ATOM 2248 N N . MET A 1 274 ? 1.569 -6.797 -0.327 1 98.12 274 MET A N 1
ATOM 2249 C CA . MET A 1 274 ? 1.188 -6.027 0.854 1 98.12 274 MET A CA 1
ATOM 2250 C C . MET A 1 274 ? 0.288 -4.855 0.476 1 98.12 274 MET A C 1
ATOM 2252 O O . MET A 1 274 ? -0.731 -4.613 1.126 1 98.12 274 MET A O 1
ATOM 2256 N N . ILE A 1 275 ? 0.683 -4.164 -0.518 1 96.69 275 ILE A N 1
ATOM 2257 C CA . ILE A 1 275 ? -0.111 -3.039 -0.996 1 96.69 275 ILE A CA 1
ATOM 2258 C C . ILE A 1 275 ? -1.509 -3.518 -1.378 1 96.69 275 ILE A C 1
ATOM 2260 O O . ILE A 1 275 ? -2.508 -2.885 -1.027 1 96.69 275 ILE A O 1
ATOM 2264 N N . ASN A 1 276 ? -1.549 -4.637 -2.098 1 95.19 276 ASN A N 1
ATOM 2265 C CA . ASN A 1 276 ? -2.836 -5.207 -2.486 1 95.19 276 ASN A CA 1
ATOM 2266 C C . ASN A 1 276 ? -3.721 -5.473 -1.271 1 95.19 276 ASN A C 1
ATOM 2268 O O . ASN A 1 276 ? -4.914 -5.176 -1.292 1 95.19 276 ASN A O 1
ATOM 2272 N N . LYS A 1 277 ? -3.119 -6.012 -0.28 1 96.88 277 LYS A N 1
ATOM 2273 C CA . LYS A 1 277 ? -3.865 -6.352 0.928 1 96.88 277 LYS A CA 1
ATOM 2274 C C . LYS A 1 277 ? -4.43 -5.102 1.598 1 96.88 277 LYS A C 1
ATOM 2276 O O . LYS A 1 277 ? -5.582 -5.09 2.029 1 96.88 277 LYS A O 1
ATOM 2281 N N . VAL A 1 278 ? -3.654 -4.07 1.664 1 96.94 278 VAL A N 1
ATOM 2282 C CA . VAL A 1 278 ? -4.117 -2.832 2.283 1 96.94 278 VAL A CA 1
ATOM 2283 C C . VAL A 1 278 ? -5.211 -2.203 1.428 1 96.94 278 VAL A C 1
ATOM 2285 O O . VAL A 1 278 ? -6.207 -1.698 1.955 1 96.94 278 VAL A O 1
ATOM 2288 N N . ASN A 1 279 ? -5.039 -2.203 0.125 1 93.81 279 ASN A N 1
ATOM 2289 C CA . ASN A 1 279 ? -6.008 -1.635 -0.806 1 93.81 279 ASN A CA 1
ATOM 2290 C C . ASN A 1 279 ? -7.383 -2.279 -0.649 1 93.81 279 ASN A C 1
ATOM 2292 O O . ASN A 1 279 ? -8.406 -1.64 -0.901 1 93.81 279 ASN A O 1
ATOM 2296 N N . GLU A 1 280 ? -7.367 -3.516 -0.243 1 92.25 280 GLU A N 1
ATOM 2297 C CA . GLU A 1 280 ? -8.633 -4.211 -0.033 1 92.25 280 GLU A CA 1
ATOM 2298 C C . GLU A 1 280 ? -9.461 -3.531 1.056 1 92.25 280 GLU A C 1
ATOM 2300 O O . GLU A 1 280 ? -10.688 -3.682 1.098 1 92.25 280 GLU A O 1
ATOM 2305 N N . LYS A 1 281 ? -8.844 -2.773 1.912 1 94.44 281 LYS A N 1
ATOM 2306 C CA . LYS A 1 281 ? -9.523 -2.137 3.035 1 94.44 281 LYS A CA 1
ATOM 2307 C C . LYS A 1 281 ? -10.047 -0.757 2.648 1 94.44 281 LYS A C 1
ATOM 2309 O O . LYS A 1 281 ? -10.844 -0.161 3.381 1 94.44 281 LYS A O 1
ATOM 2314 N N . LEU A 1 282 ? -9.602 -0.27 1.545 1 94 282 LEU A N 1
ATOM 2315 C CA . LEU A 1 282 ? -9.992 1.061 1.097 1 94 282 LEU A CA 1
ATOM 2316 C C . LEU A 1 282 ? -11.227 0.991 0.203 1 94 282 LEU A C 1
ATOM 2318 O O . LEU A 1 282 ? -11.438 -0.004 -0.495 1 94 282 LEU A O 1
ATOM 2322 N N . PRO A 1 283 ? -12.062 1.939 0.358 1 85.94 283 PRO A N 1
ATOM 2323 C CA . PRO A 1 283 ? -13.203 1.951 -0.563 1 85.94 283 PRO A CA 1
ATOM 2324 C C . PRO A 1 283 ? -12.773 2.021 -2.027 1 85.94 283 PRO A C 1
ATOM 2326 O O . PRO A 1 283 ? -11.75 2.633 -2.348 1 85.94 283 PRO A O 1
ATOM 2329 N N . ARG A 1 284 ? -13.281 1.079 -2.854 1 68.25 284 ARG A N 1
ATOM 2330 C CA . ARG A 1 284 ? -12.961 1.032 -4.277 1 68.25 284 ARG A CA 1
ATOM 2331 C C . ARG A 1 284 ? -13.273 2.365 -4.953 1 68.25 284 ARG A C 1
ATOM 2333 O O . ARG A 1 284 ? -14.352 2.93 -4.762 1 68.25 284 ARG A O 1
ATOM 2340 N N . ASP A 1 285 ? -12.422 3.191 -4.898 1 55.44 285 ASP A N 1
ATOM 2341 C CA . ASP A 1 285 ? -12.703 4.418 -5.637 1 55.44 285 ASP A CA 1
ATOM 2342 C C . ASP A 1 285 ? -13.156 4.113 -7.059 1 55.44 285 ASP A C 1
ATOM 2344 O O . ASP A 1 285 ? -12.484 3.385 -7.789 1 55.44 285 ASP A O 1
ATOM 2348 N N . PHE A 1 286 ? -14.422 3.721 -7.27 1 39.75 286 PHE A N 1
ATOM 2349 C CA . PHE A 1 286 ? -14.875 3.666 -8.656 1 39.75 286 PHE A CA 1
ATOM 2350 C C . PHE A 1 286 ? -14.172 4.723 -9.492 1 39.75 286 PHE A C 1
ATOM 2352 O O . PHE A 1 286 ? -14.18 5.906 -9.148 1 39.75 286 PHE A O 1
ATOM 2359 N N . VAL A 1 287 ? -13.055 4.445 -9.914 1 33.22 287 VAL A N 1
ATOM 2360 C CA . VAL A 1 287 ? -12.656 5.352 -10.984 1 33.22 287 VAL A CA 1
ATOM 2361 C C . VAL A 1 287 ? -13.883 5.832 -11.742 1 33.22 287 VAL A C 1
ATOM 2363 O O . VAL A 1 287 ? -14.602 5.035 -12.352 1 33.22 287 VAL A O 1
ATOM 2366 N N . GLN A 1 288 ? -14.75 6.656 -11.234 1 25.58 288 GLN A N 1
ATOM 2367 C CA . GLN A 1 288 ? -15.57 7.379 -12.195 1 25.58 288 GLN A CA 1
ATOM 2368 C C . GLN A 1 288 ? -14.719 7.988 -13.305 1 25.58 288 GLN A C 1
ATOM 2370 O O . GLN A 1 288 ? -13.641 8.523 -13.039 1 25.58 288 GLN A O 1
ATOM 2375 N N . ARG B 1 1 ? 13.836 -12.258 -13.867 1 93.44 1 ARG B N 1
ATOM 2376 C CA . ARG B 1 1 ? 13.656 -13.617 -14.367 1 93.44 1 ARG B CA 1
ATOM 2377 C C . ARG B 1 1 ? 12.375 -13.727 -15.195 1 93.44 1 ARG B C 1
ATOM 2379 O O . ARG B 1 1 ? 11.32 -13.234 -14.781 1 93.44 1 ARG B O 1
ATOM 2386 N N . GLU B 1 2 ? 12.492 -14.336 -16.312 1 96.88 2 GLU B N 1
ATOM 2387 C CA . GLU B 1 2 ? 11.367 -14.398 -17.234 1 96.88 2 GLU B CA 1
ATOM 2388 C C . GLU B 1 2 ? 11.133 -15.82 -17.734 1 96.88 2 GLU B C 1
ATOM 2390 O O . GLU B 1 2 ? 12.062 -16.625 -17.766 1 96.88 2 GLU B O 1
ATOM 2395 N N . PRO B 1 3 ? 9.875 -16.094 -18.109 1 98.44 3 PRO B N 1
ATOM 2396 C CA . PRO B 1 3 ? 9.594 -17.406 -18.688 1 98.44 3 PRO B CA 1
ATOM 2397 C C . PRO B 1 3 ? 10.367 -17.656 -19.984 1 98.44 3 PRO B C 1
ATOM 2399 O O . PRO B 1 3 ? 10.75 -16.703 -20.672 1 98.44 3 PRO B O 1
ATOM 2402 N N . ALA B 1 4 ? 10.625 -18.906 -20.266 1 98.19 4 ALA B N 1
ATOM 2403 C CA . ALA B 1 4 ? 11.328 -19.297 -21.484 1 98.19 4 ALA B CA 1
ATOM 2404 C C . ALA B 1 4 ? 10.727 -20.562 -22.078 1 98.19 4 ALA B C 1
ATOM 2406 O O . ALA B 1 4 ? 10.43 -21.516 -21.359 1 98.19 4 ALA B O 1
ATOM 2407 N N . LEU B 1 5 ? 10.531 -20.5 -23.359 1 98.06 5 LEU B N 1
ATOM 2408 C CA . LEU B 1 5 ? 10.039 -21.656 -24.109 1 98.06 5 LEU B CA 1
ATOM 2409 C C . LEU B 1 5 ? 11.172 -22.312 -24.891 1 98.06 5 LEU B C 1
ATOM 2411 O O . LEU B 1 5 ? 11.805 -21.688 -25.734 1 98.06 5 LEU B O 1
ATOM 2415 N N . LEU B 1 6 ? 11.461 -23.562 -24.531 1 97.56 6 LEU B N 1
ATOM 2416 C CA . LEU B 1 6 ? 12.461 -24.344 -25.25 1 97.56 6 LEU B CA 1
ATOM 2417 C C . LEU B 1 6 ? 11.789 -25.375 -26.172 1 97.56 6 LEU B C 1
ATOM 2419 O O . LEU B 1 6 ? 10.844 -26.047 -25.766 1 97.56 6 LEU B O 1
ATOM 2423 N N . ARG B 1 7 ? 12.289 -25.5 -27.375 1 97 7 ARG B N 1
ATOM 2424 C CA . ARG B 1 7 ? 11.727 -26.438 -28.359 1 97 7 ARG B CA 1
ATOM 2425 C C . ARG B 1 7 ? 12.633 -27.641 -28.547 1 97 7 ARG B C 1
ATOM 2427 O O . ARG B 1 7 ? 13.859 -27.531 -28.406 1 97 7 ARG B O 1
ATOM 2434 N N . ASN B 1 8 ? 11.969 -28.734 -28.812 1 95.06 8 ASN B N 1
ATOM 2435 C CA . ASN B 1 8 ? 12.648 -29.969 -29.203 1 95.06 8 ASN B CA 1
ATOM 2436 C C . ASN B 1 8 ? 13.609 -30.453 -28.109 1 95.06 8 ASN B C 1
ATOM 2438 O O . ASN B 1 8 ? 14.734 -30.844 -28.406 1 95.06 8 ASN B O 1
ATOM 2442 N N . VAL B 1 9 ? 13.227 -30.25 -26.906 1 96.62 9 VAL B N 1
ATOM 2443 C CA . VAL B 1 9 ? 14 -30.781 -25.781 1 96.62 9 VAL B CA 1
ATOM 2444 C C . VAL B 1 9 ? 13.844 -32.312 -25.734 1 96.62 9 VAL B C 1
ATOM 2446 O O . VAL B 1 9 ? 12.727 -32.812 -25.781 1 96.62 9 VAL B O 1
ATOM 2449 N N . PRO B 1 10 ? 14.898 -33.031 -25.672 1 95.69 10 PRO B N 1
ATOM 2450 C CA . PRO B 1 10 ? 14.781 -34.5 -25.578 1 95.69 10 PRO B CA 1
ATOM 2451 C C . PRO B 1 10 ? 14.266 -34.938 -24.203 1 95.69 10 PRO B C 1
ATOM 2453 O O . PRO B 1 10 ? 15.008 -34.906 -23.219 1 95.69 10 PRO B O 1
ATOM 2456 N N . LEU B 1 11 ? 13.086 -35.5 -24.156 1 96.5 11 LEU B N 1
ATOM 2457 C CA . LEU B 1 11 ? 12.445 -35.875 -22.906 1 96.5 11 LEU B CA 1
ATOM 2458 C C . LEU B 1 11 ? 12.492 -37.375 -22.688 1 96.5 11 LEU B C 1
ATOM 2460 O O . LEU B 1 11 ? 12.07 -37.875 -21.641 1 96.5 11 LEU B O 1
ATOM 2464 N N . GLY B 1 12 ? 12.992 -38.094 -23.656 1 95.56 12 GLY B N 1
ATOM 2465 C CA . GLY B 1 12 ? 13.07 -39.531 -23.531 1 95.56 12 GLY B CA 1
ATOM 2466 C C . GLY B 1 12 ? 11.938 -40.25 -24.219 1 95.56 12 GLY B C 1
ATOM 2467 O O . GLY B 1 12 ? 11.219 -39.656 -25.031 1 95.56 12 GLY B O 1
ATOM 2468 N N . PRO B 1 13 ? 11.797 -41.531 -24 1 95.94 13 PRO B N 1
ATOM 2469 C CA . PRO B 1 13 ? 10.828 -42.375 -24.703 1 95.94 13 PRO B CA 1
ATOM 2470 C C . PRO B 1 13 ? 9.383 -41.969 -24.453 1 95.94 13 PRO B C 1
ATOM 2472 O O . PRO B 1 13 ? 8.484 -42.344 -25.203 1 95.94 13 PRO B O 1
ATOM 2475 N N . CYS B 1 14 ? 9.18 -41.25 -23.438 1 95.44 14 CYS B N 1
ATOM 2476 C CA . CYS B 1 14 ? 7.816 -40.812 -23.141 1 95.44 14 CYS B CA 1
ATOM 2477 C C . CYS B 1 14 ? 7.215 -40.062 -24.312 1 95.44 14 CYS B C 1
ATOM 2479 O O . CYS B 1 14 ? 6.008 -40.094 -24.547 1 95.44 14 CYS B O 1
ATOM 2481 N N . SER B 1 15 ? 8.039 -39.438 -25.109 1 94.06 15 SER B N 1
ATOM 2482 C CA . SER B 1 15 ? 7.586 -38.594 -26.203 1 94.06 15 SER B CA 1
ATOM 2483 C C . SER B 1 15 ? 6.883 -39.406 -27.281 1 94.06 15 SER B C 1
ATOM 2485 O O . SER B 1 15 ? 6.035 -38.906 -28.016 1 94.06 15 SER B O 1
ATOM 2487 N N . TYR B 1 16 ? 7.156 -40.688 -27.344 1 93.19 16 TYR B N 1
ATOM 2488 C CA . TYR B 1 16 ? 6.523 -41.469 -28.391 1 93.19 16 TYR B CA 1
ATOM 2489 C C . TYR B 1 16 ? 5.777 -42.656 -27.781 1 93.19 16 TYR B C 1
ATOM 2491 O O . TYR B 1 16 ? 4.953 -43.281 -28.453 1 93.19 16 TYR B O 1
ATOM 2499 N N . LYS B 1 17 ? 6.043 -42.938 -26.531 1 94.56 17 LYS B N 1
ATOM 2500 C CA . LYS B 1 17 ? 5.418 -44.125 -25.922 1 94.56 17 LYS B CA 1
ATOM 2501 C C . LYS B 1 17 ? 4.113 -43.75 -25.234 1 94.56 17 LYS B C 1
ATOM 2503 O O . LYS B 1 17 ? 3.17 -44.531 -25.203 1 94.56 17 LYS B O 1
ATOM 2508 N N . TRP B 1 18 ? 4.023 -42.625 -24.609 1 94.81 18 TRP B N 1
ATOM 2509 C CA . TRP B 1 18 ? 2.971 -42.281 -23.656 1 94.81 18 TRP B CA 1
ATOM 2510 C C . TRP B 1 18 ? 1.673 -41.938 -24.375 1 94.81 18 TRP B C 1
ATOM 2512 O O . TRP B 1 18 ? 1.092 -40.875 -24.141 1 94.81 18 TRP B O 1
ATOM 2522 N N . ASN B 1 19 ? 1.188 -42.75 -25.203 1 91.38 19 ASN B N 1
ATOM 2523 C CA . ASN B 1 19 ? -0.182 -42.656 -25.703 1 91.38 19 ASN B CA 1
ATOM 2524 C C . ASN B 1 19 ? -1.174 -43.281 -24.719 1 91.38 19 ASN B C 1
ATOM 2526 O O . ASN B 1 19 ? -0.775 -43.844 -23.703 1 91.38 19 ASN B O 1
ATOM 2530 N N . SER B 1 20 ? -2.436 -43.125 -25.016 1 91.81 20 SER B N 1
ATOM 2531 C CA . SER B 1 20 ? -3.48 -43.562 -24.094 1 91.81 20 SER B CA 1
ATOM 2532 C C . SER B 1 20 ? -3.35 -45.031 -23.766 1 91.81 20 SER B C 1
ATOM 2534 O O . SER B 1 20 ? -3.475 -45.438 -22.609 1 91.81 20 SER B O 1
ATOM 2536 N N . ARG B 1 21 ? -3.123 -45.812 -24.75 1 92 21 ARG B N 1
ATOM 2537 C CA . ARG B 1 21 ? -3.027 -47.25 -24.562 1 92 21 ARG B CA 1
ATOM 2538 C C . ARG B 1 21 ? -1.842 -47.625 -23.672 1 92 21 ARG B C 1
ATOM 2540 O O . ARG B 1 21 ? -1.98 -48.406 -22.719 1 92 21 ARG B O 1
ATOM 2547 N N . TYR B 1 22 ? -0.719 -47.094 -23.938 1 93.88 22 TYR B N 1
ATOM 2548 C CA . TYR B 1 22 ? 0.49 -47.375 -23.172 1 93.88 22 TYR B CA 1
ATOM 2549 C C . TYR B 1 22 ? 0.313 -46.938 -21.719 1 93.88 22 TYR B C 1
ATOM 2551 O O . TYR B 1 22 ? 0.624 -47.719 -20.812 1 93.88 22 TYR B O 1
ATOM 2559 N N . LEU B 1 23 ? -0.192 -45.781 -21.484 1 93.12 23 LEU B N 1
ATOM 2560 C CA . LEU B 1 23 ? -0.379 -45.25 -20.141 1 93.12 23 LEU B CA 1
ATOM 2561 C C . LEU B 1 23 ? -1.367 -46.125 -19.359 1 93.12 23 LEU B C 1
ATOM 2563 O O . LEU B 1 23 ? -1.114 -46.469 -18.203 1 93.12 23 LEU B O 1
ATOM 2567 N N . SER B 1 24 ? -2.434 -46.406 -20 1 91.25 24 SER B N 1
ATOM 2568 C CA . SER B 1 24 ? -3.451 -47.25 -19.375 1 91.25 24 SER B CA 1
ATOM 2569 C C . SER B 1 24 ? -2.873 -48.594 -18.922 1 91.25 24 SER B C 1
ATOM 2571 O O . SER B 1 24 ? -3.162 -49.062 -17.812 1 91.25 24 SER B O 1
ATOM 2573 N N . ASN B 1 25 ? -2.07 -49.094 -19.703 1 91.12 25 ASN B N 1
ATOM 2574 C CA . ASN B 1 25 ? -1.503 -50.406 -19.422 1 91.12 25 ASN B CA 1
ATOM 2575 C C . ASN B 1 25 ? -0.384 -50.312 -18.391 1 91.12 25 ASN B C 1
ATOM 2577 O O . ASN B 1 25 ? -0.207 -51.25 -17.578 1 91.12 25 ASN B O 1
ATOM 2581 N N . SER B 1 26 ? 0.38 -49.344 -18.453 1 88.69 26 SER B N 1
ATOM 2582 C CA . SER B 1 26 ? 1.561 -49.188 -17.594 1 88.69 26 SER B CA 1
ATOM 2583 C C . SER B 1 26 ? 1.172 -49.031 -16.141 1 88.69 26 SER B C 1
ATOM 2585 O O . SER B 1 26 ? 1.824 -49.562 -15.242 1 88.69 26 SER B O 1
ATOM 2587 N N . VAL B 1 27 ? 0.139 -48.281 -15.844 1 88 27 VAL B N 1
ATOM 2588 C CA . VAL B 1 27 ? -0.264 -47.969 -14.469 1 88 27 VAL B CA 1
ATOM 2589 C C . VAL B 1 27 ? -1.43 -48.875 -14.062 1 88 27 VAL B C 1
ATOM 2591 O O . VAL B 1 27 ? -1.506 -49.312 -12.922 1 88 27 VAL B O 1
ATOM 2594 N N . GLY B 1 28 ? -2.234 -49.062 -15.023 1 88.69 28 GLY B N 1
ATOM 2595 C CA . GLY B 1 28 ? -3.328 -50 -14.797 1 88.69 28 GLY B CA 1
ATOM 2596 C C . GLY B 1 28 ? -4.434 -49.438 -13.93 1 88.69 28 GLY B C 1
ATOM 2597 O O . GLY B 1 28 ? -4.871 -48.281 -14.148 1 88.69 28 GLY B O 1
ATOM 2598 N N . SER B 1 29 ? -4.906 -50.25 -12.898 1 91.62 29 SER B N 1
ATOM 2599 C CA . SER B 1 29 ? -6.133 -49.906 -12.18 1 91.62 29 SER B CA 1
ATOM 2600 C C . SER B 1 29 ? -5.824 -49.281 -10.828 1 91.62 29 SER B C 1
ATOM 2602 O O . SER B 1 29 ? -6.68 -49.25 -9.938 1 91.62 29 SER B O 1
ATOM 2604 N N . LYS B 1 30 ? -4.648 -48.844 -10.664 1 88.44 30 LYS B N 1
ATOM 2605 C CA . LYS B 1 30 ? -4.336 -48.156 -9.422 1 88.44 30 LYS B CA 1
ATOM 2606 C C . LYS B 1 30 ? -5.227 -46.906 -9.234 1 88.44 30 LYS B C 1
ATOM 2608 O O . LYS B 1 30 ? -5.434 -46.156 -10.18 1 88.44 30 LYS B O 1
ATOM 2613 N N . SER B 1 31 ? -5.66 -46.719 -8.016 1 91 31 SER B N 1
ATOM 2614 C CA . SER B 1 31 ? -6.559 -45.594 -7.73 1 91 31 SER B CA 1
ATOM 2615 C C . SER B 1 31 ? -5.805 -44.281 -7.688 1 91 31 SER B C 1
ATOM 2617 O O . SER B 1 31 ? -4.738 -44.188 -7.074 1 91 31 SER B O 1
ATOM 2619 N N . VAL B 1 32 ? -6.344 -43.281 -8.344 1 89.94 32 VAL B N 1
ATOM 2620 C CA . VAL B 1 32 ? -5.742 -41.938 -8.336 1 89.94 32 VAL B CA 1
ATOM 2621 C C . VAL B 1 32 ? -6.801 -40.906 -7.996 1 89.94 32 VAL B C 1
ATOM 2623 O O . VAL B 1 32 ? -7.992 -41.125 -8.234 1 89.94 32 VAL B O 1
ATOM 2626 N N . ASN B 1 33 ? -6.332 -39.781 -7.426 1 90.69 33 ASN B N 1
ATOM 2627 C CA . ASN B 1 33 ? -7.207 -38.656 -7.137 1 90.69 33 ASN B CA 1
ATOM 2628 C C . ASN B 1 33 ? -7.414 -37.75 -8.367 1 90.69 33 ASN B C 1
ATOM 2630 O O . ASN B 1 33 ? -6.473 -37.5 -9.117 1 90.69 33 ASN B O 1
ATOM 2634 N N . ILE B 1 34 ? -8.719 -37.375 -8.531 1 93.06 34 ILE B N 1
ATOM 2635 C CA . ILE B 1 34 ? -9.008 -36.562 -9.695 1 93.06 34 ILE B CA 1
ATOM 2636 C C . ILE B 1 34 ? -9.922 -35.406 -9.297 1 93.06 34 ILE B C 1
ATOM 2638 O O . ILE B 1 34 ? -10.586 -35.438 -8.258 1 93.06 34 ILE B O 1
ATOM 2642 N N . LEU B 1 35 ? -9.859 -34.344 -10.094 1 94 35 LEU B N 1
ATOM 2643 C CA . LEU B 1 35 ? -10.922 -33.344 -10.133 1 94 35 LEU B CA 1
ATOM 2644 C C . LEU B 1 35 ? -11.875 -33.625 -11.289 1 94 35 LEU B C 1
ATOM 2646 O O . LEU B 1 35 ? -11.438 -33.969 -12.391 1 94 35 LEU B O 1
ATOM 2650 N N . VAL B 1 36 ? -13.125 -33.5 -11.008 1 95.25 36 VAL B N 1
ATOM 2651 C CA . VAL B 1 36 ? -14.117 -33.656 -12.062 1 95.25 36 VAL B CA 1
ATOM 2652 C C . VAL B 1 36 ? -15.094 -32.5 -12.055 1 95.25 36 VAL B C 1
ATOM 2654 O O . VAL B 1 36 ? -15.477 -32 -10.992 1 95.25 36 VAL B O 1
ATOM 2657 N N . SER B 1 37 ? -15.422 -32.031 -13.203 1 95.25 37 SER B N 1
ATOM 2658 C CA . SER B 1 37 ? -16.359 -30.922 -13.375 1 95.25 37 SER B CA 1
ATOM 2659 C C . SER B 1 37 ? -17.234 -31.109 -14.602 1 95.25 37 SER B C 1
ATOM 2661 O O . SER B 1 37 ? -16.844 -31.828 -15.539 1 95.25 37 SER B O 1
ATOM 2663 N N . SER B 1 38 ? -18.391 -30.516 -14.594 1 94.75 38 SER B N 1
ATOM 2664 C CA . SER B 1 38 ? -19.234 -30.469 -15.773 1 94.75 38 SER B CA 1
ATOM 2665 C C . SER B 1 38 ? -18.859 -29.312 -16.688 1 94.75 38 SER B C 1
ATOM 2667 O O . SER B 1 38 ? -19.422 -29.172 -17.781 1 94.75 38 SER B O 1
ATOM 2669 N N . HIS B 1 39 ? -17.938 -28.547 -16.234 1 93.81 39 HIS B N 1
ATOM 2670 C CA . HIS B 1 39 ? -17.469 -27.406 -17 1 93.81 39 HIS B CA 1
ATOM 2671 C C . HIS B 1 39 ? -15.977 -27.516 -17.297 1 93.81 39 HIS B C 1
ATOM 2673 O O . HIS B 1 39 ? -15.211 -27.984 -16.453 1 93.81 39 HIS B O 1
ATOM 2679 N N . ALA B 1 40 ? -15.578 -27.047 -18.469 1 93.06 40 ALA B N 1
ATOM 2680 C CA . ALA B 1 40 ? -14.18 -27.109 -18.875 1 93.06 40 ALA B CA 1
ATOM 2681 C C . ALA B 1 40 ? -13.32 -26.188 -18 1 93.06 40 ALA B C 1
ATOM 2683 O O . ALA B 1 40 ? -12.172 -26.516 -17.688 1 93.06 40 ALA B O 1
ATOM 2684 N N . ARG B 1 41 ? -13.961 -25.094 -17.609 1 94.19 41 ARG B N 1
ATOM 2685 C CA . ARG B 1 41 ? -13.234 -24.156 -16.766 1 94.19 41 ARG B CA 1
ATOM 2686 C C . ARG B 1 41 ? -13.461 -24.453 -15.289 1 94.19 41 ARG B C 1
ATOM 2688 O O . ARG B 1 41 ? -14.57 -24.297 -14.781 1 94.19 41 ARG B O 1
ATOM 2695 N N . PHE B 1 42 ? -12.367 -24.812 -14.68 1 92.38 42 PHE B N 1
ATOM 2696 C CA . PHE B 1 42 ? -12.445 -25.062 -13.242 1 92.38 42 PHE B CA 1
ATOM 2697 C C . PHE B 1 42 ? -12.508 -23.734 -12.477 1 92.38 42 PHE B C 1
ATOM 2699 O O . PHE B 1 42 ? -11.75 -22.812 -12.773 1 92.38 42 PHE B O 1
ATOM 2706 N N . ASP B 1 43 ? -13.445 -23.719 -11.516 1 92.19 43 ASP B N 1
ATOM 2707 C CA . ASP B 1 43 ? -13.758 -22.5 -10.773 1 92.19 43 ASP B CA 1
ATOM 2708 C C . ASP B 1 43 ? -13.539 -22.703 -9.273 1 92.19 43 ASP B C 1
ATOM 2710 O O . ASP B 1 43 ? -14.391 -23.266 -8.586 1 92.19 43 ASP B O 1
ATOM 2714 N N . PHE B 1 44 ? -12.453 -22.156 -8.766 1 90.44 44 PHE B N 1
ATOM 2715 C CA . PHE B 1 44 ? -12.141 -22.359 -7.352 1 90.44 44 PHE B CA 1
ATOM 2716 C C . PHE B 1 44 ? -13 -21.453 -6.48 1 90.44 44 PHE B C 1
ATOM 2718 O O . PHE B 1 44 ? -13.125 -21.672 -5.273 1 90.44 44 PHE B O 1
ATOM 2725 N N . VAL B 1 45 ? -13.5 -20.391 -7.109 1 88.12 45 VAL B N 1
ATOM 2726 C CA . VAL B 1 45 ? -14.328 -19.438 -6.379 1 88.12 45 VAL B CA 1
ATOM 2727 C C . VAL B 1 45 ? -15.664 -20.078 -6.027 1 88.12 45 VAL B C 1
ATOM 2729 O O . VAL B 1 45 ? -16.078 -20.062 -4.867 1 88.12 45 VAL B O 1
ATOM 2732 N N . HIS B 1 46 ? -16.219 -20.609 -7.008 1 89.88 46 HIS B N 1
ATOM 2733 C CA . HIS B 1 46 ? -17.547 -21.203 -6.812 1 89.88 46 HIS B CA 1
ATOM 2734 C C . HIS B 1 46 ? -17.453 -22.719 -6.637 1 89.88 46 HIS B C 1
ATOM 2736 O O . HIS B 1 46 ? -18.484 -23.375 -6.461 1 89.88 46 HIS B O 1
ATOM 2742 N N . LYS B 1 47 ? -16.312 -23.219 -6.734 1 91.75 47 LYS B N 1
ATOM 2743 C CA . LYS B 1 47 ? -16.047 -24.625 -6.508 1 91.75 47 LYS B CA 1
ATOM 2744 C C . LYS B 1 47 ? -16.938 -25.516 -7.379 1 91.75 47 LYS B C 1
ATOM 2746 O O . LYS B 1 47 ? -17.641 -26.391 -6.867 1 91.75 47 LYS B O 1
ATOM 2751 N N . ASN B 1 48 ? -16.844 -25.375 -8.68 1 94.19 48 ASN B N 1
ATOM 2752 C CA . ASN B 1 48 ? -17.703 -26.094 -9.617 1 94.19 48 ASN B CA 1
ATOM 2753 C C . ASN B 1 48 ? -17.141 -27.469 -9.953 1 94.19 48 ASN B C 1
ATOM 2755 O O . ASN B 1 48 ? -17.406 -28 -11.023 1 94.19 48 ASN B O 1
ATOM 2759 N N . PHE B 1 49 ? -16.25 -28 -9.125 1 95.12 49 PHE B N 1
ATOM 2760 C CA . PHE B 1 49 ? -15.633 -29.297 -9.344 1 95.12 49 PHE B CA 1
ATOM 2761 C C . PHE B 1 49 ? -15.703 -30.156 -8.086 1 95.12 49 PHE B C 1
ATOM 2763 O O . PHE B 1 49 ? -15.969 -29.641 -6.996 1 95.12 49 PHE B O 1
ATOM 2770 N N . LEU B 1 50 ? -15.492 -31.453 -8.273 1 94.75 50 LEU B N 1
ATOM 2771 C CA . LEU B 1 50 ? -15.477 -32.406 -7.164 1 94.75 50 LEU B CA 1
ATOM 2772 C C . LEU B 1 50 ? -14.156 -33.156 -7.121 1 94.75 50 LEU B C 1
ATOM 2774 O O . LEU B 1 50 ? -13.562 -33.438 -8.164 1 94.75 50 LEU B O 1
ATOM 2778 N N . ASN B 1 51 ? -13.766 -33.469 -5.898 1 93.75 51 ASN B N 1
ATOM 2779 C CA . ASN B 1 51 ? -12.695 -34.438 -5.707 1 93.75 51 ASN B CA 1
ATOM 2780 C C . ASN B 1 51 ? -13.227 -35.875 -5.727 1 93.75 51 ASN B C 1
ATOM 2782 O O . ASN B 1 51 ? -14.18 -36.188 -5.02 1 93.75 51 ASN B O 1
ATOM 2786 N N . ARG B 1 52 ? -12.664 -36.688 -6.602 1 93.81 52 ARG B N 1
ATOM 2787 C CA . ARG B 1 52 ? -13.055 -38.094 -6.711 1 93.81 52 ARG B CA 1
ATOM 2788 C C . ARG B 1 52 ? -11.844 -38.969 -6.977 1 93.81 52 ARG B C 1
ATOM 2790 O O . ARG B 1 52 ? -10.727 -38.469 -7.094 1 93.81 52 ARG B O 1
ATOM 2797 N N . THR B 1 53 ? -12.062 -40.219 -6.941 1 93.5 53 THR B N 1
ATOM 2798 C CA . THR B 1 53 ? -11.023 -41.156 -7.297 1 93.5 53 THR B CA 1
ATOM 2799 C C . THR B 1 53 ? -11.461 -42.031 -8.477 1 93.5 53 THR B C 1
ATOM 2801 O O . THR B 1 53 ? -12.656 -42.281 -8.656 1 93.5 53 THR B O 1
ATOM 2804 N N . LEU B 1 54 ? -10.57 -42.375 -9.258 1 92.19 54 LEU B N 1
ATOM 2805 C CA . LEU B 1 54 ? -10.75 -43.312 -10.367 1 92.19 54 LEU B CA 1
ATOM 2806 C C . LEU B 1 54 ? -9.531 -44.219 -10.516 1 92.19 54 LEU B C 1
ATOM 2808 O O . LEU B 1 54 ? -8.414 -43.812 -10.18 1 92.19 54 LEU B O 1
ATOM 2812 N N . PRO B 1 55 ? -9.875 -45.406 -10.984 1 92.44 55 PRO B N 1
ATOM 2813 C CA . PRO B 1 55 ? -8.695 -46.125 -11.5 1 92.44 55 PRO B CA 1
ATOM 2814 C C . PRO B 1 55 ? -7.98 -45.344 -12.594 1 92.44 55 PRO B C 1
ATOM 2816 O O . PRO B 1 55 ? -8.625 -44.688 -13.43 1 92.44 55 PRO B O 1
ATOM 2819 N N . PHE B 1 56 ? -6.68 -45.469 -12.602 1 92.75 56 PHE B N 1
ATOM 2820 C CA . PHE B 1 56 ? -5.879 -44.656 -13.523 1 92.75 56 PHE B CA 1
ATOM 2821 C C . PHE B 1 56 ? -6.258 -44.969 -14.969 1 92.75 56 PHE B C 1
ATOM 2823 O O . PHE B 1 56 ? -6.391 -44.031 -15.789 1 92.75 56 PHE B O 1
ATOM 2830 N N . ASN B 1 57 ? -6.367 -46.219 -15.305 1 92.69 57 ASN B N 1
ATOM 2831 C CA . ASN B 1 57 ? -6.719 -46.594 -16.672 1 92.69 57 ASN B CA 1
ATOM 2832 C C . ASN B 1 57 ? -8.094 -46.031 -17.062 1 92.69 57 ASN B C 1
ATOM 2834 O O . ASN B 1 57 ? -8.305 -45.656 -18.219 1 92.69 57 ASN B O 1
ATOM 2838 N N . GLU B 1 58 ? -8.977 -45.969 -16.109 1 93 58 GLU B N 1
ATOM 2839 C CA . GLU B 1 58 ? -10.281 -45.375 -16.359 1 93 58 GLU B CA 1
ATOM 2840 C C . GLU B 1 58 ? -10.164 -43.875 -16.594 1 93 58 GLU B C 1
ATOM 2842 O O . GLU B 1 58 ? -10.852 -43.312 -17.453 1 93 58 GLU B O 1
ATOM 2847 N N . LEU B 1 59 ? -9.375 -43.25 -15.82 1 93.69 59 LEU B N 1
ATOM 2848 C CA . LEU B 1 59 ? -9.133 -41.844 -16.016 1 93.69 59 LEU B CA 1
ATOM 2849 C C . LEU B 1 59 ? -8.625 -41.562 -17.438 1 93.69 59 LEU B C 1
ATOM 2851 O O . LEU B 1 59 ? -9.109 -40.656 -18.109 1 93.69 59 LEU B O 1
ATOM 2855 N N . ILE B 1 60 ? -7.629 -42.344 -17.844 1 93.56 60 ILE B N 1
ATOM 2856 C CA . ILE B 1 60 ? -7.055 -42.188 -19.172 1 93.56 60 ILE B CA 1
ATOM 2857 C C . ILE B 1 60 ? -8.141 -42.375 -20.234 1 93.56 60 ILE B C 1
ATOM 2859 O O . ILE B 1 60 ? -8.234 -41.594 -21.172 1 93.56 60 ILE B O 1
ATOM 2863 N N . ARG B 1 61 ? -8.891 -43.375 -20.078 1 92.44 61 ARG B N 1
ATOM 2864 C CA . ARG B 1 61 ? -9.969 -43.656 -21.031 1 92.44 61 ARG B CA 1
ATOM 2865 C C . ARG B 1 61 ? -10.93 -42.469 -21.125 1 92.44 61 ARG B C 1
ATOM 2867 O O . ARG B 1 61 ? -11.297 -42.062 -22.234 1 92.44 61 ARG B O 1
ATOM 2874 N N . ARG B 1 62 ? -11.289 -41.938 -20.047 1 92 62 ARG B N 1
ATOM 2875 C CA . ARG B 1 62 ? -12.266 -40.844 -20.016 1 92 62 ARG B CA 1
ATOM 2876 C C . ARG B 1 62 ? -11.672 -39.562 -20.578 1 92 62 ARG B C 1
ATOM 2878 O O . ARG B 1 62 ? -12.32 -38.875 -21.359 1 92 62 ARG B O 1
ATOM 2885 N N . CYS B 1 63 ? -10.469 -39.312 -20.203 1 92.88 63 CYS B N 1
ATOM 2886 C CA . CYS B 1 63 ? -9.828 -38.062 -20.656 1 92.88 63 CYS B CA 1
ATOM 2887 C C . CYS B 1 63 ? -9.555 -38.125 -22.156 1 92.88 63 CYS B C 1
ATOM 2889 O O . CYS B 1 63 ? -9.602 -37.094 -22.828 1 92.88 63 CYS B O 1
ATOM 2891 N N . SER B 1 64 ? -9.219 -39.281 -22.641 1 90.38 64 SER B N 1
ATOM 2892 C CA . SER B 1 64 ? -8.797 -39.406 -24.031 1 90.38 64 SER B CA 1
ATOM 2893 C C . SER B 1 64 ? -9.992 -39.531 -24.953 1 90.38 64 SER B C 1
ATOM 2895 O O . SER B 1 64 ? -9.844 -39.5 -26.188 1 90.38 64 SER B O 1
ATOM 2897 N N . GLY B 1 65 ? -11.203 -39.594 -24.344 1 80.69 65 GLY B N 1
ATOM 2898 C CA . GLY B 1 65 ? -12.398 -39.781 -25.141 1 80.69 65 GLY B CA 1
ATOM 2899 C C . GLY B 1 65 ? -12.547 -41.188 -25.672 1 80.69 65 GLY B C 1
ATOM 2900 O O . GLY B 1 65 ? -13.352 -41.438 -26.562 1 80.69 65 GLY B O 1
ATOM 2901 N N . MET B 1 66 ? -11.68 -41.969 -25.172 1 64.44 66 MET B N 1
ATOM 2902 C CA . MET B 1 66 ? -11.758 -43.344 -25.609 1 64.44 66 MET B CA 1
ATOM 2903 C C . MET B 1 66 ? -12.867 -44.094 -24.859 1 64.44 66 MET B C 1
ATOM 2905 O O . MET B 1 66 ? -12.914 -44.094 -23.625 1 64.44 66 MET B O 1
ATOM 2909 N N . GLY B 1 67 ? -14.023 -44.406 -25.5 1 58.19 67 GLY B N 1
ATOM 2910 C CA . GLY B 1 67 ? -15.07 -45.312 -25 1 58.19 67 GLY B CA 1
ATOM 2911 C C . GLY B 1 67 ? -16.297 -44.562 -24.531 1 58.19 67 GLY B C 1
ATOM 2912 O O . GLY B 1 67 ? -16.219 -43.375 -24.172 1 58.19 67 GLY B O 1
ATOM 2913 N N . LYS B 1 68 ? -17.422 -44.656 -25.094 1 56.03 68 LYS B N 1
ATOM 2914 C CA . LYS B 1 68 ? -18.719 -44.125 -24.672 1 56.03 68 LYS B CA 1
ATOM 2915 C C . LYS B 1 68 ? -18.938 -44.375 -23.188 1 56.03 68 LYS B C 1
ATOM 2917 O O . LYS B 1 68 ? -18.797 -45.5 -22.688 1 56.03 68 LYS B O 1
ATOM 2922 N N . HIS B 1 69 ? -18.516 -43.406 -22.281 1 59.47 69 HIS B N 1
ATOM 2923 C CA . HIS B 1 69 ? -18.781 -43.562 -20.844 1 59.47 69 HIS B CA 1
ATOM 2924 C C . HIS B 1 69 ? -20.266 -43.406 -20.531 1 59.47 69 HIS B C 1
ATOM 2926 O O . HIS B 1 69 ? -20.719 -42.312 -20.188 1 59.47 69 HIS B O 1
ATOM 2932 N N . THR B 1 70 ? -21.031 -44.281 -21.234 1 59.03 70 THR B N 1
ATOM 2933 C CA . THR B 1 70 ? -22.453 -44.25 -20.891 1 59.03 70 THR B CA 1
ATOM 2934 C C . THR B 1 70 ? -22.688 -44.812 -19.5 1 59.03 70 THR B C 1
ATOM 2936 O O . THR B 1 70 ? -22.234 -45.906 -19.188 1 59.03 70 THR B O 1
ATOM 2939 N N . GLY B 1 71 ? -23.172 -44 -18.516 1 66.81 71 GLY B N 1
ATOM 2940 C CA . GLY B 1 71 ? -23.828 -44.344 -17.281 1 66.81 71 GLY B CA 1
ATOM 2941 C C . GLY B 1 71 ? -22.922 -44.188 -16.062 1 66.81 71 GLY B C 1
ATOM 2942 O O . GLY B 1 71 ? -23.406 -44.188 -14.922 1 66.81 71 GLY B O 1
ATOM 2943 N N . ASP B 1 72 ? -21.547 -44.031 -16.172 1 82.31 72 ASP B N 1
ATOM 2944 C CA . ASP B 1 72 ? -20.719 -44 -14.977 1 82.31 72 ASP B CA 1
ATOM 2945 C C . ASP B 1 72 ? -20.109 -42.625 -14.773 1 82.31 72 ASP B C 1
ATOM 2947 O O . ASP B 1 72 ? -18.953 -42.5 -14.391 1 82.31 72 ASP B O 1
ATOM 2951 N N . HIS B 1 73 ? -21.047 -41.688 -14.922 1 87.44 73 HIS B N 1
ATOM 2952 C CA . HIS B 1 73 ? -20.594 -40.344 -14.719 1 87.44 73 HIS B CA 1
ATOM 2953 C C . HIS B 1 73 ? -20.797 -39.906 -13.266 1 87.44 73 HIS B C 1
ATOM 2955 O O . HIS B 1 73 ? -21.625 -40.469 -12.555 1 87.44 73 HIS B O 1
ATOM 2961 N N . PHE B 1 74 ? -20.016 -39 -12.844 1 92.38 74 PHE B N 1
ATOM 2962 C CA . PHE B 1 74 ? -20.156 -38.469 -11.5 1 92.38 74 PHE B CA 1
ATOM 2963 C C . PHE B 1 74 ? -21.219 -37.344 -11.461 1 92.38 74 PHE B C 1
ATOM 2965 O O . PHE B 1 74 ? -21.984 -37.25 -10.508 1 92.38 74 PHE B O 1
ATOM 2972 N N . LEU B 1 75 ? -21.188 -36.531 -12.469 1 91.56 75 LEU B N 1
ATOM 2973 C CA . LEU B 1 75 ? -22 -35.344 -12.438 1 91.56 75 LEU B CA 1
ATOM 2974 C C . LEU B 1 75 ? -22.953 -35.281 -13.633 1 91.56 75 LEU B C 1
ATOM 2976 O O . LEU B 1 75 ? -24.156 -35.031 -13.469 1 91.56 75 LEU B O 1
ATOM 2980 N N . SER B 1 76 ? -22.406 -35.438 -14.781 1 89 76 SER B N 1
ATOM 2981 C CA . SER B 1 76 ? -23.188 -35.312 -16.016 1 89 76 SER B CA 1
ATOM 2982 C C . SER B 1 76 ? -22.578 -36.156 -17.125 1 89 76 SER B C 1
ATOM 2984 O O . SER B 1 76 ? -21.484 -36.719 -16.984 1 89 76 SER B O 1
ATOM 2986 N N . GLU B 1 77 ? -23.281 -36.188 -18.188 1 86.12 77 GLU B N 1
ATOM 2987 C CA . GLU B 1 77 ? -22.812 -36.938 -19.344 1 86.12 77 GLU B CA 1
ATOM 2988 C C . GLU B 1 77 ? -21.531 -36.344 -19.906 1 86.12 77 GLU B C 1
ATOM 2990 O O . GLU B 1 77 ? -20.672 -37.062 -20.438 1 86.12 77 GLU B O 1
ATOM 2995 N N . ARG B 1 78 ? -21.516 -35.031 -19.828 1 88.81 78 ARG B N 1
ATOM 2996 C CA . ARG B 1 78 ? -20.281 -34.344 -20.234 1 88.81 78 ARG B CA 1
ATOM 2997 C C . ARG B 1 78 ? -19.469 -33.906 -19.031 1 88.81 78 ARG B C 1
ATOM 2999 O O . ARG B 1 78 ? -19.938 -33.125 -18.219 1 88.81 78 ARG B O 1
ATOM 3006 N N . GLU B 1 79 ? -18.234 -34.594 -18.859 1 93.31 79 GLU B N 1
ATOM 3007 C CA . GLU B 1 79 ? -17.391 -34.312 -17.703 1 93.31 79 GLU B CA 1
ATOM 3008 C C . GLU B 1 79 ? -15.961 -34 -18.141 1 93.31 79 GLU B C 1
ATOM 3010 O O . GLU B 1 79 ? -15.5 -34.5 -19.172 1 93.31 79 GLU B O 1
ATOM 3015 N N . PHE B 1 80 ? -15.391 -33.188 -17.422 1 94.44 80 PHE B N 1
ATOM 3016 C CA . PHE B 1 80 ? -13.984 -32.844 -17.578 1 94.44 80 PHE B CA 1
ATOM 3017 C C . PHE B 1 80 ? -13.18 -33.312 -16.375 1 94.44 80 PHE B C 1
ATOM 3019 O O . PHE B 1 80 ? -13.625 -33.156 -15.234 1 94.44 80 PHE B O 1
ATOM 3026 N N . TYR B 1 81 ? -11.984 -33.906 -16.672 1 94.25 81 TYR B N 1
ATOM 3027 C CA . TYR B 1 81 ? -11.195 -34.5 -15.602 1 94.25 81 TYR B CA 1
ATOM 3028 C C . TYR B 1 8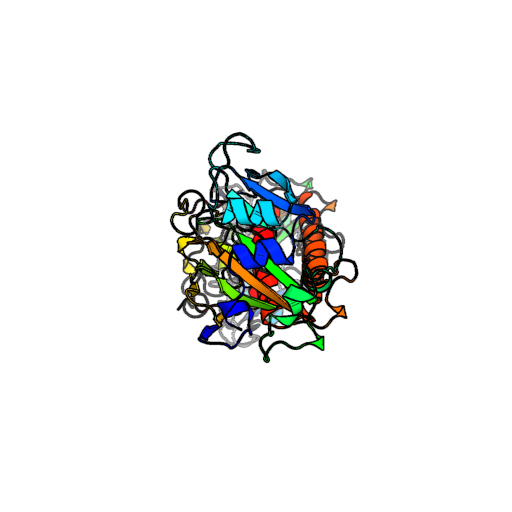1 ? -9.789 -33.938 -15.562 1 94.25 81 TYR B C 1
ATOM 3030 O O . TYR B 1 81 ? -9.227 -33.562 -16.594 1 94.25 81 TYR B O 1
ATOM 3038 N N . GLN B 1 82 ? -9.258 -33.906 -14.398 1 93.81 82 GLN B N 1
ATOM 3039 C CA . GLN B 1 82 ? -7.859 -33.562 -14.164 1 93.81 82 GLN B CA 1
ATOM 3040 C C . GLN B 1 82 ? -7.246 -34.469 -13.094 1 93.81 82 GLN B C 1
ATOM 3042 O O . GLN B 1 82 ? -7.82 -34.625 -12.016 1 93.81 82 GLN B O 1
ATOM 3047 N N . LEU B 1 83 ? -6.113 -35 -13.461 1 92.69 83 LEU B N 1
ATOM 3048 C CA . LEU B 1 83 ? -5.375 -35.781 -12.477 1 92.69 83 LEU B CA 1
ATOM 3049 C C . LEU B 1 83 ? -4.848 -34.875 -11.359 1 92.69 83 LEU B C 1
ATOM 3051 O O . LEU B 1 83 ? -4.305 -33.812 -11.625 1 92.69 83 LEU B O 1
ATOM 3055 N N . ARG B 1 84 ? -5.121 -35.281 -10.141 1 85.31 84 ARG B N 1
ATOM 3056 C CA . ARG B 1 84 ? -4.59 -34.562 -8.984 1 85.31 84 ARG B CA 1
ATOM 3057 C C . ARG B 1 84 ? -3.559 -35.406 -8.242 1 85.31 84 ARG B C 1
ATOM 3059 O O . ARG B 1 84 ? -3.727 -36.625 -8.109 1 85.31 84 ARG B O 1
ATOM 3066 N N . SER B 1 85 ? -2.471 -34.688 -8.023 1 66.88 85 SER B N 1
ATOM 3067 C CA . SER B 1 85 ? -1.475 -35.406 -7.227 1 66.88 85 SER B CA 1
ATOM 3068 C C . SER B 1 85 ? -2.012 -35.75 -5.84 1 66.88 85 SER B C 1
ATOM 3070 O O . SER B 1 85 ? -2.809 -35 -5.277 1 66.88 85 SER B O 1
ATOM 3072 N N . PRO B 1 86 ? -1.886 -37 -5.426 1 55.31 86 PRO B N 1
ATOM 3073 C CA . PRO B 1 86 ? -2.34 -37.344 -4.082 1 55.31 86 PRO B CA 1
ATOM 3074 C C . PRO B 1 86 ? -1.881 -36.375 -3.012 1 55.31 86 PRO B C 1
ATOM 3076 O O . PRO B 1 86 ? -0.848 -35.719 -3.17 1 55.31 86 PRO B O 1
ATOM 3079 N N . ASP B 1 87 ? -2.887 -35.688 -2.24 1 52.88 87 ASP B N 1
ATOM 3080 C CA . ASP B 1 87 ? -2.654 -34.719 -1.17 1 52.88 87 ASP B CA 1
ATOM 3081 C C . ASP B 1 87 ? -1.357 -35.031 -0.426 1 52.88 87 ASP B C 1
ATOM 3083 O O . ASP B 1 87 ? -0.845 -34.188 0.312 1 52.88 87 ASP B O 1
ATOM 3087 N N . ASP B 1 88 ? -1.14 -36.344 -0.146 1 47.81 88 ASP B N 1
ATOM 3088 C CA . ASP B 1 88 ? -0.114 -36.625 0.851 1 47.81 88 ASP B CA 1
ATOM 3089 C C . ASP B 1 88 ? 1.239 -36.062 0.427 1 47.81 88 ASP B C 1
ATOM 3091 O O . ASP B 1 88 ? 1.444 -35.75 -0.746 1 47.81 88 ASP B O 1
ATOM 3095 N N . ARG B 1 89 ? 2.088 -36.406 1.39 1 47.69 89 ARG B N 1
ATOM 3096 C CA . ARG B 1 89 ? 3.514 -36.094 1.376 1 47.69 89 ARG B CA 1
ATOM 3097 C C . ARG B 1 89 ? 4.094 -36.25 -0.026 1 47.69 89 ARG B C 1
ATOM 3099 O O . ARG B 1 89 ? 3.557 -36.969 -0.849 1 47.69 89 ARG B O 1
ATOM 3106 N N . GLN B 1 90 ? 5.047 -35.75 -0.37 1 47.62 90 GLN B N 1
ATOM 3107 C CA . GLN B 1 90 ? 6.207 -35.688 -1.25 1 47.62 90 GLN B CA 1
ATOM 3108 C C . GLN B 1 90 ? 5.988 -36.5 -2.52 1 47.62 90 GLN B C 1
ATOM 3110 O O . GLN B 1 90 ? 6.918 -36.688 -3.299 1 47.62 90 GLN B O 1
ATOM 3115 N N . GLU B 1 91 ? 4.902 -37.312 -2.723 1 51.03 91 GLU B N 1
ATOM 3116 C CA . GLU B 1 91 ? 5.367 -38.438 -3.535 1 51.03 91 GLU B CA 1
ATOM 3117 C C . GLU B 1 91 ? 5.34 -38.062 -5.02 1 51.03 91 GLU B C 1
ATOM 3119 O O . GLU B 1 91 ? 4.355 -37.531 -5.52 1 51.03 91 GLU B O 1
ATOM 3124 N N . ASP B 1 92 ? 6.512 -37.938 -5.609 1 62.91 92 ASP B N 1
ATOM 3125 C CA . ASP B 1 92 ? 6.934 -38.094 -6.996 1 62.91 92 ASP B CA 1
ATOM 3126 C C . ASP B 1 92 ? 6.125 -39.188 -7.684 1 62.91 92 ASP B C 1
ATOM 3128 O O . ASP B 1 92 ? 6.219 -40.375 -7.32 1 62.91 92 ASP B O 1
ATOM 3132 N N . PHE B 1 93 ? 5.043 -38.688 -8.398 1 66.81 93 PHE B N 1
ATOM 3133 C CA . PHE B 1 93 ? 4.242 -39.656 -9.156 1 66.81 93 PHE B CA 1
ATOM 3134 C C . PHE B 1 93 ? 5.117 -40.781 -9.711 1 66.81 93 PHE B C 1
ATOM 3136 O O . PHE B 1 93 ? 4.742 -41.938 -9.648 1 66.81 93 PHE B O 1
ATOM 3143 N N . PHE B 1 94 ? 6.234 -40.438 -10 1 72.56 94 PHE B N 1
ATOM 3144 C CA . PHE B 1 94 ? 7.082 -41.375 -10.727 1 72.56 94 PHE B CA 1
ATOM 3145 C C . PHE B 1 94 ? 7.746 -42.344 -9.773 1 72.56 94 PHE B C 1
ATOM 3147 O O . PHE B 1 94 ? 8.109 -43.469 -10.172 1 72.56 94 PHE B O 1
ATOM 3154 N N . LYS B 1 95 ? 7.789 -41.938 -8.57 1 70.81 95 LYS B N 1
ATOM 3155 C CA . LYS B 1 95 ? 8.414 -42.844 -7.609 1 70.81 95 LYS B CA 1
ATOM 3156 C C . LYS B 1 95 ? 7.598 -44.125 -7.453 1 70.81 95 LYS B C 1
ATOM 3158 O O . LYS B 1 95 ? 8.156 -45.188 -7.195 1 70.81 95 LYS B O 1
ATOM 3163 N N . ASN B 1 96 ? 6.309 -44.031 -7.691 1 69.56 96 ASN B N 1
ATOM 3164 C CA . ASN B 1 96 ? 5.453 -45.188 -7.508 1 69.56 96 ASN B CA 1
ATOM 3165 C C . ASN B 1 96 ? 5.156 -45.906 -8.836 1 69.56 96 ASN B C 1
ATOM 3167 O O . ASN B 1 96 ? 4.418 -46.875 -8.867 1 69.56 96 ASN B O 1
ATOM 3171 N N . HIS B 1 97 ? 5.715 -45.344 -9.828 1 77.88 97 HIS B N 1
ATOM 3172 C CA . HIS B 1 97 ? 5.484 -45.906 -11.148 1 77.88 97 HIS B CA 1
ATOM 3173 C C . HIS B 1 97 ? 6.777 -45.969 -11.953 1 77.88 97 HIS B C 1
ATOM 3175 O O . HIS B 1 97 ? 6.961 -45.219 -12.914 1 77.88 97 HIS B O 1
ATOM 3181 N N . LYS B 1 98 ? 7.5 -47 -11.594 1 72.81 98 LYS B N 1
ATOM 3182 C CA . LYS B 1 98 ? 8.859 -47.125 -12.109 1 72.81 98 LYS B CA 1
ATOM 3183 C C . LYS B 1 98 ? 8.875 -47.188 -13.633 1 72.81 98 LYS B C 1
ATOM 3185 O O . LYS B 1 98 ? 9.742 -46.594 -14.273 1 72.81 98 LYS B O 1
ATOM 3190 N N . GLY B 1 99 ? 7.941 -47.906 -14.195 1 77.44 99 GLY B N 1
ATOM 3191 C CA . GLY B 1 99 ? 7.906 -47.969 -15.648 1 77.44 99 GLY B CA 1
ATOM 3192 C C . GLY B 1 99 ? 7.805 -46.594 -16.312 1 77.44 99 GLY B C 1
ATOM 3193 O O . GLY B 1 99 ? 8.555 -46.312 -17.25 1 77.44 99 GLY B O 1
ATOM 3194 N N . LEU B 1 100 ? 7.043 -45.781 -15.789 1 86.56 100 LEU B N 1
ATOM 3195 C CA . LEU B 1 100 ? 6.879 -44.469 -16.344 1 86.56 100 LEU B CA 1
ATOM 3196 C C . LEU B 1 100 ? 8.102 -43.594 -16.062 1 86.56 100 LEU B C 1
ATOM 3198 O O . LEU B 1 100 ? 8.5 -42.781 -16.891 1 86.56 100 LEU B O 1
ATOM 3202 N N . GLN B 1 101 ? 8.688 -43.844 -14.938 1 84.81 101 GLN B N 1
ATOM 3203 C CA . GLN B 1 101 ? 9.844 -43.062 -14.539 1 84.81 101 GLN B CA 1
ATOM 3204 C C . GLN B 1 101 ? 10.992 -43.219 -15.531 1 84.81 101 GLN B C 1
ATOM 3206 O O . GLN B 1 101 ? 11.688 -42.25 -15.867 1 84.81 101 GLN B O 1
ATOM 3211 N N . ASP B 1 102 ? 11.195 -44.375 -16.031 1 89.44 102 ASP B N 1
ATOM 3212 C CA . ASP B 1 102 ? 12.305 -44.688 -16.938 1 89.44 102 ASP B CA 1
ATOM 3213 C C . ASP B 1 102 ? 12.078 -44.062 -18.312 1 89.44 102 ASP B C 1
ATOM 3215 O O . ASP B 1 102 ? 13.031 -43.875 -19.078 1 89.44 102 ASP B O 1
ATOM 3219 N N . ASP B 1 103 ? 10.852 -43.719 -18.594 1 94.62 103 ASP B N 1
ATOM 3220 C CA . ASP B 1 103 ? 10.516 -43.219 -19.906 1 94.62 103 ASP B CA 1
ATOM 3221 C C . ASP B 1 103 ? 10.805 -41.719 -20 1 94.62 103 ASP B C 1
ATOM 3223 O O . ASP B 1 103 ? 10.922 -41.156 -21.094 1 94.62 103 ASP B O 1
ATOM 3227 N N . PHE B 1 104 ? 10.906 -41.094 -18.844 1 94.25 104 PHE B N 1
ATOM 3228 C CA . PHE B 1 104 ? 10.984 -39.625 -18.844 1 94.25 104 PHE B CA 1
ATOM 3229 C C . PHE B 1 104 ? 12.383 -39.156 -18.469 1 94.25 104 PHE B C 1
ATOM 3231 O O . PHE B 1 104 ? 12.914 -39.562 -17.422 1 94.25 104 PHE B O 1
ATOM 3238 N N . LYS B 1 105 ? 12.945 -38.344 -19.312 1 93.62 105 LYS B N 1
ATOM 3239 C CA . LYS B 1 105 ? 14.227 -37.688 -19.031 1 93.62 105 LYS B CA 1
ATOM 3240 C C . LYS B 1 105 ? 14.039 -36.219 -18.672 1 93.62 105 LYS B C 1
ATOM 3242 O O . LYS B 1 105 ? 13.664 -35.406 -19.531 1 93.62 105 LYS B O 1
ATOM 3247 N N . MET B 1 106 ? 14.328 -35.875 -17.5 1 92.81 106 MET B N 1
ATOM 3248 C CA . MET B 1 106 ? 14.18 -34.531 -17.016 1 92.81 106 MET B CA 1
ATOM 3249 C C . MET B 1 106 ? 15.164 -33.594 -17.719 1 92.81 106 MET B C 1
ATOM 3251 O O . MET B 1 106 ? 16.328 -33.938 -17.922 1 92.81 106 MET B O 1
ATOM 3255 N N . PRO B 1 107 ? 14.68 -32.406 -18.016 1 94.5 107 PRO B N 1
ATOM 3256 C CA . PRO B 1 107 ? 15.609 -31.438 -18.625 1 94.5 107 PRO B CA 1
ATOM 3257 C C . PRO B 1 107 ? 16.844 -31.203 -17.766 1 94.5 107 PRO B C 1
ATOM 3259 O O . PRO B 1 107 ? 16.75 -31.109 -16.547 1 94.5 107 PRO B O 1
ATOM 3262 N N . ASN B 1 108 ? 18.016 -30.969 -18.422 1 92.44 108 ASN B N 1
ATOM 3263 C CA . ASN B 1 108 ? 19.297 -30.969 -17.734 1 92.44 108 ASN B CA 1
ATOM 3264 C C . ASN B 1 108 ? 19.531 -29.656 -17 1 92.44 108 ASN B C 1
ATOM 3266 O O . ASN B 1 108 ? 20.422 -29.562 -16.141 1 92.44 108 ASN B O 1
ATOM 3270 N N . PHE B 1 109 ? 18.812 -28.688 -17.344 1 93.12 109 PHE B N 1
ATOM 3271 C CA . PHE B 1 109 ? 19.047 -27.391 -16.703 1 93.12 109 PHE B CA 1
ATOM 3272 C C . PHE B 1 109 ? 18.391 -27.344 -15.328 1 93.12 109 PHE B C 1
ATOM 3274 O O . PHE B 1 109 ? 18.594 -26.375 -14.586 1 93.12 109 PHE B O 1
ATOM 3281 N N . ILE B 1 110 ? 17.625 -28.328 -14.938 1 94.19 110 ILE B N 1
ATOM 3282 C CA . ILE B 1 110 ? 17.016 -28.391 -13.617 1 94.19 110 ILE B CA 1
ATOM 3283 C C . ILE B 1 110 ? 18.047 -28.875 -12.594 1 94.19 110 ILE B C 1
ATOM 3285 O O . ILE B 1 110 ? 18.625 -29.938 -12.75 1 94.19 110 ILE B O 1
ATOM 3289 N N . PRO B 1 111 ? 18.25 -28.109 -11.578 1 94.5 111 PRO B N 1
ATOM 3290 C CA . PRO B 1 111 ? 19.141 -28.578 -10.523 1 94.5 111 PRO B CA 1
ATOM 3291 C C . PRO B 1 111 ? 18.547 -29.719 -9.695 1 94.5 111 PRO B C 1
ATOM 3293 O O . PRO B 1 111 ? 17.656 -29.484 -8.867 1 94.5 111 PRO B O 1
ATOM 3296 N N . LYS B 1 112 ? 19.156 -30.859 -9.773 1 91.19 112 LYS B N 1
ATOM 3297 C CA . LYS B 1 112 ? 18.594 -32.062 -9.172 1 91.19 112 LYS B CA 1
ATOM 3298 C C . LYS B 1 112 ? 18.578 -31.953 -7.648 1 91.19 112 LYS B C 1
ATOM 3300 O O . LYS B 1 112 ? 17.656 -32.438 -6.996 1 91.19 112 LYS B O 1
ATOM 3305 N N . GLU B 1 113 ? 19.516 -31.281 -7.105 1 92.25 113 GLU B N 1
ATOM 3306 C CA . GLU B 1 113 ? 19.641 -31.172 -5.652 1 92.25 113 GLU B CA 1
ATOM 3307 C C . GLU B 1 113 ? 18.562 -30.25 -5.078 1 92.25 113 GLU B C 1
ATOM 3309 O O . GLU B 1 113 ? 18.312 -30.266 -3.873 1 92.25 113 GLU B O 1
ATOM 3314 N N . LYS B 1 114 ? 17.922 -29.547 -5.977 1 92.75 114 LYS B N 1
ATOM 3315 C CA . LYS B 1 114 ? 16.906 -28.609 -5.52 1 92.75 114 LYS B CA 1
ATOM 3316 C C . LYS B 1 114 ? 15.508 -29.078 -5.922 1 92.75 114 LYS B C 1
ATOM 3318 O O . LYS B 1 114 ? 14.508 -28.438 -5.602 1 92.75 114 LYS B O 1
ATOM 3323 N N . LEU B 1 115 ? 15.438 -30.156 -6.617 1 91.75 115 LEU B N 1
ATOM 3324 C CA . LEU B 1 115 ? 14.164 -30.688 -7.102 1 91.75 115 LEU B CA 1
ATOM 3325 C C . LEU B 1 115 ? 13.25 -31.062 -5.941 1 91.75 115 LEU B C 1
ATOM 3327 O O . LEU B 1 115 ? 13.695 -31.703 -4.977 1 91.75 115 LEU B O 1
ATOM 3331 N N . ILE B 1 116 ? 12.031 -30.688 -6.043 1 87.81 116 ILE B N 1
ATOM 3332 C CA . ILE B 1 116 ? 11.07 -30.953 -4.984 1 87.81 116 ILE B CA 1
ATOM 3333 C C . ILE B 1 116 ? 10.062 -32 -5.457 1 87.81 116 ILE B C 1
ATOM 3335 O O . ILE B 1 116 ? 9.727 -32.938 -4.711 1 87.81 116 ILE B O 1
ATOM 3339 N N . SER B 1 117 ? 9.633 -31.797 -6.695 1 86.56 117 SER B N 1
ATOM 3340 C CA . SER B 1 117 ? 8.625 -32.75 -7.156 1 86.56 117 SER B CA 1
ATOM 3341 C C . SER B 1 117 ? 8.594 -32.812 -8.68 1 86.56 117 SER B C 1
ATOM 3343 O O . SER B 1 117 ? 8.984 -31.875 -9.367 1 86.56 117 SER B O 1
ATOM 3345 N N . THR B 1 118 ? 8.266 -33.969 -9.18 1 88.75 118 THR B N 1
ATOM 3346 C CA . THR B 1 118 ? 7.891 -34.219 -10.562 1 88.75 118 THR B CA 1
ATOM 3347 C C . THR B 1 118 ? 6.473 -34.781 -10.633 1 88.75 118 THR B C 1
ATOM 3349 O O . THR B 1 118 ? 6.16 -35.781 -9.984 1 88.75 118 THR B O 1
ATOM 3352 N N . ASN B 1 119 ? 5.668 -34.094 -11.398 1 87.56 119 ASN B N 1
ATOM 3353 C CA . ASN B 1 119 ? 4.262 -34.469 -11.398 1 87.56 119 ASN B CA 1
ATOM 3354 C C . ASN B 1 119 ? 3.748 -34.75 -12.812 1 87.56 119 ASN B C 1
ATOM 3356 O O . ASN B 1 119 ? 4.078 -34 -13.742 1 87.56 119 ASN B O 1
ATOM 3360 N N . LEU B 1 120 ? 3.035 -35.844 -12.883 1 91.62 120 LEU B N 1
ATOM 3361 C CA . LEU B 1 120 ? 2.326 -36.125 -14.125 1 91.62 120 LEU B CA 1
ATOM 3362 C C . LEU B 1 120 ? 1.041 -35.312 -14.211 1 91.62 120 LEU B C 1
ATOM 3364 O O . LEU B 1 120 ? 0.277 -35.25 -13.25 1 91.62 120 LEU B O 1
ATOM 3368 N N . LYS B 1 121 ? 0.842 -34.688 -15.336 1 92.31 121 LYS B N 1
ATOM 3369 C CA . LYS B 1 121 ? -0.375 -33.938 -15.594 1 92.31 121 LYS B CA 1
ATOM 3370 C C . LYS B 1 121 ? -1.21 -34.562 -16.688 1 92.31 121 LYS B C 1
ATOM 3372 O O . LYS B 1 121 ? -0.734 -34.75 -17.812 1 92.31 121 LYS B O 1
ATOM 3377 N N . ILE B 1 122 ? -2.385 -34.938 -16.297 1 93.62 122 ILE B N 1
ATOM 3378 C CA . ILE B 1 122 ? -3.342 -35.5 -17.25 1 93.62 122 ILE B CA 1
ATOM 3379 C C . ILE B 1 122 ? -4.645 -34.688 -17.203 1 93.62 122 ILE B C 1
ATOM 3381 O O . ILE B 1 122 ? -5.246 -34.562 -16.141 1 93.62 122 ILE B O 1
ATOM 3385 N N . ASN B 1 123 ? -5 -34.25 -18.312 1 93.88 123 ASN B N 1
ATOM 3386 C CA . ASN B 1 123 ? -6.211 -33.438 -18.391 1 93.88 123 ASN B CA 1
ATOM 3387 C C . ASN B 1 123 ? -7.066 -33.844 -19.594 1 93.88 123 ASN B C 1
ATOM 3389 O O . ASN B 1 123 ? -6.539 -34.188 -20.641 1 93.88 123 ASN B O 1
ATOM 3393 N N . SER B 1 124 ? -8.406 -33.719 -19.406 1 93.31 124 SER B N 1
ATOM 3394 C CA . SER B 1 124 ? -9.305 -33.75 -20.547 1 93.31 124 SER B CA 1
ATOM 3395 C C . SER B 1 124 ? -9.055 -32.562 -21.484 1 93.31 124 SER B C 1
ATOM 3397 O O . SER B 1 124 ? -8.508 -31.547 -21.078 1 93.31 124 SER B O 1
ATOM 3399 N N . ALA B 1 125 ? -9.477 -32.781 -22.703 1 92.94 125 ALA B N 1
ATOM 3400 C CA . ALA B 1 125 ? -9.453 -31.672 -23.641 1 92.94 125 ALA B CA 1
ATOM 3401 C C . ALA B 1 125 ? -10.297 -30.5 -23.141 1 92.94 125 ALA B C 1
ATOM 3403 O O . ALA B 1 125 ? -11.328 -30.719 -22.5 1 92.94 125 ALA B O 1
ATOM 3404 N N . ASP B 1 126 ? -9.781 -29.297 -23.344 1 93.38 126 ASP B N 1
ATOM 3405 C CA . ASP B 1 126 ? -10.492 -28.031 -23.156 1 93.38 126 ASP B CA 1
ATOM 3406 C C . ASP B 1 126 ? -10.43 -27.578 -21.688 1 93.38 126 ASP B C 1
ATOM 3408 O O . ASP B 1 126 ? -10.883 -26.484 -21.359 1 93.38 126 ASP B O 1
ATOM 3412 N N . VAL B 1 127 ? -9.852 -28.406 -20.828 1 94.06 127 VAL B N 1
ATOM 3413 C CA . VAL B 1 127 ? -9.75 -28.016 -19.422 1 94.06 127 VAL B CA 1
ATOM 3414 C C . VAL B 1 127 ? -8.93 -26.734 -19.312 1 94.06 127 VAL B C 1
ATOM 3416 O O . VAL B 1 127 ? -7.883 -26.609 -19.953 1 94.06 127 VAL B O 1
ATOM 3419 N N . ILE B 1 128 ? -9.422 -25.797 -18.547 1 94.38 128 ILE B N 1
ATOM 3420 C CA . ILE B 1 128 ? -8.758 -24.531 -18.25 1 94.38 128 ILE B CA 1
ATOM 3421 C C . ILE B 1 128 ? -8.516 -24.406 -16.75 1 94.38 128 ILE B C 1
ATOM 3423 O O . ILE B 1 128 ? -9.453 -24.531 -15.953 1 94.38 128 ILE B O 1
ATOM 3427 N N . THR B 1 129 ? -7.281 -24.172 -16.391 1 92.19 129 THR B N 1
ATOM 3428 C CA . THR B 1 129 ? -6.965 -23.969 -14.984 1 92.19 129 THR B CA 1
ATOM 3429 C C . THR B 1 129 ? -7.051 -22.484 -14.617 1 92.19 129 THR B C 1
ATOM 3431 O O . THR B 1 129 ? -6.949 -21.625 -15.484 1 92.19 129 THR B O 1
ATOM 3434 N N . TRP B 1 130 ? -7.297 -22.203 -13.312 1 93.69 130 TRP B N 1
ATOM 3435 C CA . TRP B 1 130 ? -7.312 -20.812 -12.852 1 93.69 130 TRP B CA 1
ATOM 3436 C C . TRP B 1 130 ? -5.906 -20.234 -12.852 1 93.69 130 TRP B C 1
ATOM 3438 O O . TRP B 1 130 ? -4.918 -20.969 -12.828 1 93.69 130 TRP B O 1
ATOM 3448 N N . THR B 1 131 ? -5.848 -18.906 -12.898 1 97 131 THR B N 1
ATOM 3449 C CA . THR B 1 131 ? -4.57 -18.203 -12.867 1 97 131 THR B CA 1
ATOM 3450 C C . THR B 1 131 ? -3.992 -18.203 -11.453 1 97 131 THR B C 1
ATOM 3452 O O . THR B 1 131 ? -4.684 -17.859 -10.492 1 97 131 THR B O 1
ATOM 3455 N N . GLN B 1 132 ? -2.783 -18.672 -11.312 1 96.75 132 GLN B N 1
ATOM 3456 C CA . GLN B 1 132 ? -2.117 -18.734 -10.023 1 96.75 132 GLN B CA 1
ATOM 3457 C C . GLN B 1 132 ? -0.609 -18.547 -10.164 1 96.75 132 GLN B C 1
ATOM 3459 O O . GLN B 1 132 ? -0.089 -18.516 -11.281 1 96.75 132 GLN B O 1
ATOM 3464 N N . TYR B 1 133 ? 0.081 -18.328 -9.07 1 96.88 133 TYR B N 1
ATOM 3465 C CA . TYR B 1 133 ? 1.539 -18.359 -9.07 1 96.88 133 TYR B CA 1
ATOM 3466 C C . TYR B 1 133 ? 2.061 -19.453 -8.156 1 96.88 133 TYR B C 1
ATOM 3468 O O . TYR B 1 133 ? 1.357 -19.906 -7.242 1 96.88 133 TYR B O 1
ATOM 3476 N N . ASP B 1 134 ? 3.201 -19.953 -8.461 1 93.69 134 ASP B N 1
ATOM 3477 C CA . ASP B 1 134 ? 3.939 -20.875 -7.598 1 93.69 134 ASP B CA 1
ATOM 3478 C C . ASP B 1 134 ? 5.152 -20.188 -6.973 1 93.69 134 ASP B C 1
ATOM 3480 O O . ASP B 1 134 ? 5.688 -19.234 -7.535 1 93.69 134 ASP B O 1
ATOM 3484 N N . VAL B 1 135 ? 5.535 -20.734 -5.828 1 94.56 135 VAL B N 1
ATOM 3485 C CA . VAL B 1 135 ? 6.672 -20.125 -5.145 1 94.56 135 VAL B CA 1
ATOM 3486 C C . VAL B 1 135 ? 7.961 -20.828 -5.559 1 94.56 135 VAL B C 1
ATOM 3488 O O . VAL B 1 135 ? 9.055 -20.406 -5.176 1 94.56 135 VAL B O 1
ATOM 3491 N N . MET B 1 136 ? 7.84 -21.875 -6.398 1 94.19 136 MET B N 1
ATOM 3492 C CA . MET B 1 136 ? 8.969 -22.609 -6.961 1 94.19 136 MET B CA 1
ATOM 3493 C C . MET B 1 136 ? 9.133 -22.312 -8.445 1 94.19 136 MET B C 1
ATOM 3495 O O . MET B 1 136 ? 8.164 -21.938 -9.117 1 94.19 136 MET B O 1
ATOM 3499 N N . ASP B 1 137 ? 10.391 -22.531 -8.844 1 96.31 137 ASP B N 1
ATOM 3500 C CA . ASP B 1 137 ? 10.578 -22.594 -10.289 1 96.31 137 ASP B CA 1
ATOM 3501 C C . ASP B 1 137 ? 9.922 -23.859 -10.859 1 96.31 137 ASP B C 1
ATOM 3503 O O . ASP B 1 137 ? 9.938 -24.906 -10.234 1 96.31 137 ASP B O 1
ATOM 3507 N N . THR B 1 138 ? 9.328 -23.656 -12.047 1 95.38 138 THR B N 1
ATOM 3508 C CA . THR B 1 138 ? 8.586 -24.75 -12.641 1 95.38 138 THR B CA 1
ATOM 3509 C C . THR B 1 138 ? 8.93 -24.906 -14.125 1 95.38 138 THR B C 1
ATOM 3511 O O . THR B 1 138 ? 9.109 -23.906 -14.828 1 95.38 138 THR B O 1
ATOM 3514 N N . VAL B 1 139 ? 9.078 -26.156 -14.547 1 96.56 139 VAL B N 1
ATOM 3515 C CA . VAL B 1 139 ? 9.07 -26.422 -15.977 1 96.56 139 VAL B CA 1
ATOM 3516 C C . VAL B 1 139 ? 7.891 -27.328 -16.328 1 96.56 139 VAL B C 1
ATOM 3518 O O . VAL B 1 139 ? 7.574 -28.266 -15.578 1 96.56 139 VAL B O 1
ATOM 3521 N N . LEU B 1 140 ? 7.266 -26.969 -17.297 1 97 140 LEU B N 1
ATOM 3522 C CA . LEU B 1 140 ? 6.207 -27.781 -17.875 1 97 140 LEU B CA 1
ATOM 3523 C C . LEU B 1 140 ? 6.672 -28.438 -19.172 1 97 140 LEU B C 1
ATOM 3525 O O . LEU B 1 140 ? 6.965 -27.75 -20.156 1 97 140 LEU B O 1
ATOM 3529 N N . CYS B 1 141 ? 6.746 -29.766 -19.141 1 97.06 141 CYS B N 1
ATOM 3530 C CA . CYS B 1 141 ? 7.199 -30.547 -20.281 1 97.06 141 CYS B CA 1
ATOM 3531 C C . CYS B 1 141 ? 6.02 -31.172 -21.016 1 97.06 141 CYS B C 1
ATOM 3533 O O . CYS B 1 141 ? 5.391 -32.094 -20.484 1 97.06 141 CYS B O 1
ATOM 3535 N N . GLN B 1 142 ? 5.809 -30.719 -22.172 1 96.88 142 GLN B N 1
ATOM 3536 C CA . GLN B 1 142 ? 4.719 -31.281 -22.969 1 96.88 142 GLN B CA 1
ATOM 3537 C C . GLN B 1 142 ? 5.105 -32.625 -23.547 1 96.88 142 GLN B C 1
ATOM 3539 O O . GLN B 1 142 ? 6.176 -32.781 -24.156 1 96.88 142 GLN B O 1
ATOM 3544 N N . VAL B 1 143 ? 4.254 -33.625 -23.375 1 95.5 143 VAL B N 1
ATOM 3545 C CA . VAL B 1 143 ? 4.559 -34.969 -23.859 1 95.5 143 VAL B CA 1
ATOM 3546 C C . VAL B 1 143 ? 3.549 -35.375 -24.938 1 95.5 143 VAL B C 1
ATOM 3548 O O . VAL B 1 143 ? 3.932 -35.844 -26 1 9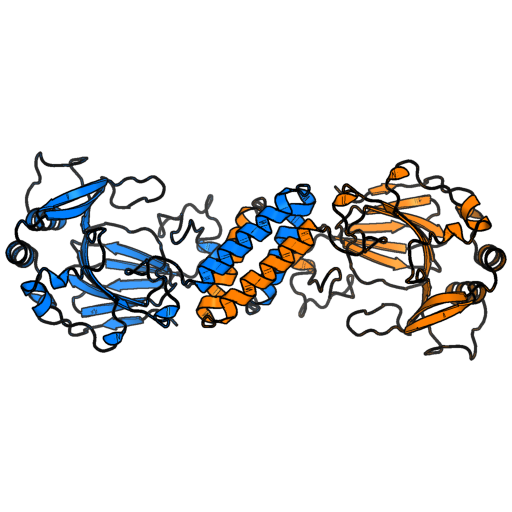5.5 143 VAL B O 1
ATOM 3551 N N . GLN B 1 144 ? 2.264 -35.25 -24.609 1 92.88 144 GLN B N 1
ATOM 3552 C CA . GLN B 1 144 ? 1.198 -35.531 -25.578 1 92.88 144 GLN B CA 1
ATOM 3553 C C . GLN B 1 144 ? 0.156 -34.406 -25.547 1 92.88 144 GLN B C 1
ATOM 3555 O O . GLN B 1 144 ? -0.146 -33.844 -24.484 1 92.88 144 GLN B O 1
ATOM 3560 N N . GLY B 1 145 ? -0.368 -34.219 -26.766 1 92.88 145 GLY B N 1
ATOM 3561 C CA . GLY B 1 145 ? -1.388 -33.188 -26.875 1 92.88 145 GLY B CA 1
ATOM 3562 C C . GLY B 1 145 ? -0.811 -31.781 -26.984 1 92.88 145 GLY B C 1
ATOM 3563 O O . GLY B 1 145 ? 0.361 -31.609 -27.328 1 92.88 145 GLY B O 1
ATOM 3564 N N . SER B 1 146 ? -1.689 -30.844 -26.828 1 95.38 146 SER B N 1
ATOM 3565 C CA . SER B 1 146 ? -1.286 -29.438 -26.938 1 95.38 146 SER B CA 1
ATOM 3566 C C . SER B 1 146 ? -2.004 -28.578 -25.906 1 95.38 146 SER B C 1
ATOM 3568 O O . SER B 1 146 ? -3.102 -28.922 -25.453 1 95.38 146 SER B O 1
ATOM 3570 N N . ARG B 1 147 ? -1.308 -27.578 -25.5 1 96.06 147 ARG B N 1
ATOM 3571 C CA . ARG B 1 147 ? -1.916 -26.625 -24.562 1 96.06 147 ARG B CA 1
ATOM 3572 C C . ARG B 1 147 ? -1.392 -25.219 -24.812 1 96.06 147 ARG B C 1
ATOM 3574 O O . ARG B 1 147 ? -0.308 -25.031 -25.359 1 96.06 147 ARG B O 1
ATOM 3581 N N . ARG B 1 148 ? -2.229 -24.328 -24.469 1 97.44 148 ARG B N 1
ATOM 3582 C CA . ARG B 1 148 ? -1.884 -22.906 -24.438 1 97.44 148 ARG B CA 1
ATOM 3583 C C . ARG B 1 148 ? -1.704 -22.422 -23 1 97.44 148 ARG B C 1
ATOM 3585 O O . ARG B 1 148 ? -2.488 -22.781 -22.109 1 97.44 148 ARG B O 1
ATOM 3592 N N . VAL B 1 149 ? -0.572 -21.719 -22.734 1 98.12 149 VAL B N 1
ATOM 3593 C CA . VAL B 1 149 ? -0.322 -21.188 -21.406 1 98.12 149 VAL B CA 1
ATOM 3594 C C . VAL B 1 149 ? -0.323 -19.656 -21.453 1 98.12 149 VAL B C 1
ATOM 3596 O O . VAL B 1 149 ? 0.337 -19.047 -22.297 1 98.12 149 VAL B O 1
ATOM 3599 N N . VAL B 1 150 ? -1.132 -19.094 -20.594 1 98.38 150 VAL B N 1
ATOM 3600 C CA . VAL B 1 150 ? -1.178 -17.656 -20.422 1 98.38 150 VAL B CA 1
ATOM 3601 C C . VAL B 1 150 ? -0.406 -17.25 -19.156 1 98.38 150 VAL B C 1
ATOM 3603 O O . VAL B 1 150 ? -0.577 -17.859 -18.094 1 98.38 150 VAL B O 1
ATOM 3606 N N . LEU B 1 151 ? 0.513 -16.25 -19.328 1 98.75 151 LEU B N 1
ATOM 3607 C CA . LEU B 1 151 ? 1.398 -15.867 -18.234 1 98.75 151 LEU B CA 1
ATOM 3608 C C . LEU B 1 151 ? 1.272 -14.375 -17.938 1 98.75 151 LEU B C 1
ATOM 3610 O O . LEU B 1 151 ? 0.963 -13.586 -18.828 1 98.75 151 LEU B O 1
ATOM 3614 N N . PHE B 1 152 ? 1.448 -13.969 -16.672 1 98.69 152 PHE B N 1
ATOM 3615 C CA . PHE B 1 152 ? 1.527 -12.578 -16.234 1 98.69 152 PHE B CA 1
ATOM 3616 C C . PHE B 1 152 ? 2.721 -12.367 -15.312 1 98.69 152 PHE B C 1
ATOM 3618 O O . PHE B 1 152 ? 3.006 -13.211 -14.453 1 98.69 152 PHE B O 1
ATOM 3625 N N . PRO B 1 153 ? 3.408 -11.281 -15.484 1 98.44 153 PRO B N 1
ATOM 3626 C CA . PRO B 1 153 ? 4.559 -11.023 -14.617 1 98.44 153 PRO B CA 1
ATOM 3627 C C . PRO B 1 153 ? 4.152 -10.703 -13.18 1 98.44 153 PRO B C 1
ATOM 3629 O O . PRO B 1 153 ? 3.098 -10.102 -12.953 1 98.44 153 PRO B O 1
ATOM 3632 N N . PRO B 1 154 ? 5.035 -11.055 -12.227 1 97.81 154 PRO B N 1
ATOM 3633 C CA . PRO B 1 154 ? 4.762 -10.773 -10.82 1 97.81 154 PRO B CA 1
ATOM 3634 C C . PRO B 1 154 ? 4.48 -9.297 -10.555 1 97.81 154 PRO B C 1
ATOM 3636 O O . PRO B 1 154 ? 3.688 -8.961 -9.672 1 97.81 154 PRO B O 1
ATOM 3639 N N . ARG B 1 155 ? 5.012 -8.406 -11.289 1 95.88 155 ARG B N 1
ATOM 3640 C CA . ARG B 1 155 ? 4.871 -6.973 -11.07 1 95.88 155 ARG B CA 1
ATOM 3641 C C . ARG B 1 155 ? 3.436 -6.52 -11.312 1 95.88 155 ARG B C 1
ATOM 3643 O O . ARG B 1 155 ? 3.047 -5.426 -10.891 1 95.88 155 ARG B O 1
ATOM 3650 N N . ASP B 1 156 ? 2.639 -7.363 -12 1 96.88 156 ASP B N 1
ATOM 3651 C CA . ASP B 1 156 ? 1.27 -6.977 -12.328 1 96.88 156 ASP B CA 1
ATOM 3652 C C . ASP B 1 156 ? 0.274 -7.629 -11.367 1 96.88 156 ASP B C 1
ATOM 3654 O O . ASP B 1 156 ? -0.921 -7.699 -11.656 1 96.88 156 ASP B O 1
ATOM 3658 N N . SER B 1 157 ? 0.748 -8.039 -10.258 1 96.88 157 SER B N 1
ATOM 3659 C CA . SER B 1 157 ? -0.103 -8.703 -9.273 1 96.88 157 SER B CA 1
ATOM 3660 C C . SER B 1 157 ? -1.3 -7.832 -8.898 1 96.88 157 SER B C 1
ATOM 3662 O O . SER B 1 157 ? -2.398 -8.344 -8.672 1 96.88 157 SER B O 1
ATOM 3664 N N . SER B 1 158 ? -1.16 -6.543 -8.906 1 93.75 158 SER B N 1
ATOM 3665 C CA . SER B 1 158 ? -2.213 -5.625 -8.484 1 93.75 158 SER B CA 1
ATOM 3666 C C . SER B 1 158 ? -3.35 -5.586 -9.508 1 93.75 158 SER B C 1
ATOM 3668 O O . SER B 1 158 ? -4.441 -5.094 -9.203 1 93.75 158 SER B O 1
ATOM 3670 N N . LYS B 1 159 ? -3.076 -6.105 -10.656 1 96.94 159 LYS B N 1
ATOM 3671 C CA . LYS B 1 159 ? -4.07 -6.062 -11.727 1 96.94 159 LYS B CA 1
ATOM 3672 C C . LYS B 1 159 ? -4.793 -7.402 -11.859 1 96.94 159 LYS B C 1
ATOM 3674 O O . LYS B 1 159 ? -5.715 -7.539 -12.664 1 96.94 159 LYS B O 1
ATOM 3679 N N . LEU B 1 160 ? -4.391 -8.344 -11.031 1 97.5 160 LEU B N 1
ATOM 3680 C CA . LEU B 1 160 ? -4.844 -9.711 -11.266 1 97.5 160 LEU B CA 1
ATOM 3681 C C . LEU B 1 160 ? -5.91 -10.117 -10.25 1 97.5 160 LEU B C 1
ATOM 3683 O O . LEU B 1 160 ? -6.422 -11.234 -10.297 1 97.5 160 LEU B O 1
ATOM 3687 N N . TYR B 1 161 ? -6.258 -9.172 -9.328 1 96.12 161 TYR B N 1
ATOM 3688 C CA . TYR B 1 161 ? -7.336 -9.398 -8.375 1 96.12 161 TYR B CA 1
ATOM 3689 C C . TYR B 1 161 ? -7.168 -10.742 -7.672 1 96.12 161 TYR B C 1
ATOM 3691 O O . TYR B 1 161 ? -7.949 -11.672 -7.902 1 96.12 161 TYR B O 1
ATOM 3699 N N . LEU B 1 162 ? -6.34 -10.812 -6.742 1 96.25 162 LEU B N 1
ATOM 3700 C CA . LEU B 1 162 ? -5.887 -12.062 -6.148 1 96.25 162 LEU B CA 1
ATOM 3701 C C . LEU B 1 162 ? -6.676 -12.383 -4.883 1 96.25 162 LEU B C 1
ATOM 3703 O O . LEU B 1 162 ? -6.992 -11.484 -4.102 1 96.25 162 LEU B O 1
ATOM 3707 N N . GLN B 1 163 ? -7.02 -13.547 -4.719 1 93.81 163 GLN B N 1
ATOM 3708 C CA . GLN B 1 163 ? -7.391 -14.195 -3.465 1 93.81 163 GLN B CA 1
ATOM 3709 C C . GLN B 1 163 ? -6.367 -15.266 -3.076 1 93.81 163 GLN B C 1
ATOM 3711 O O . GLN B 1 163 ? -6.426 -16.391 -3.568 1 93.81 163 GLN B O 1
ATOM 3716 N N . GLY B 1 164 ? -5.516 -14.867 -2.174 1 90.56 164 GLY B N 1
ATOM 3717 C CA . GLY B 1 164 ? -4.355 -15.711 -1.961 1 90.56 164 GLY B CA 1
ATOM 3718 C C . GLY B 1 164 ? -3.416 -15.75 -3.15 1 90.56 164 GLY B C 1
ATOM 3719 O O . GLY B 1 164 ? -2.973 -14.703 -3.631 1 90.56 164 GLY B O 1
ATOM 3720 N N . ASP B 1 165 ? -3.16 -16.969 -3.621 1 93.94 165 ASP B N 1
ATOM 3721 C CA . ASP B 1 165 ? -2.242 -17.141 -4.742 1 93.94 165 ASP B CA 1
ATOM 3722 C C . ASP B 1 165 ? -3.004 -17.281 -6.059 1 93.94 165 ASP B C 1
ATOM 3724 O O . ASP B 1 165 ? -2.414 -17.609 -7.094 1 93.94 165 ASP B O 1
ATOM 3728 N N . LYS B 1 166 ? -4.332 -17.078 -6.113 1 95.75 166 LYS B N 1
ATOM 3729 C CA . LYS B 1 166 ? -5.16 -17.297 -7.297 1 95.75 166 LYS B CA 1
ATOM 3730 C C . LYS B 1 166 ? -5.875 -16.016 -7.715 1 95.75 166 LYS B C 1
ATOM 3732 O O . LYS B 1 166 ? -6.258 -15.203 -6.863 1 95.75 166 LYS B O 1
ATOM 3737 N N . SER B 1 167 ? -6.062 -15.922 -8.922 1 97.12 167 SER B N 1
ATOM 3738 C CA . SER B 1 167 ? -6.777 -14.766 -9.445 1 97.12 167 SER B CA 1
ATOM 3739 C C . SER B 1 167 ? -8.281 -15.016 -9.492 1 97.12 167 SER B C 1
ATOM 3741 O O . SER B 1 167 ? -8.719 -16.109 -9.875 1 97.12 167 SER B O 1
ATOM 3743 N N . LEU B 1 168 ? -9.039 -14.055 -9.211 1 96.12 168 LEU B N 1
ATOM 3744 C CA . LEU B 1 168 ? -10.5 -14.117 -9.297 1 96.12 168 LEU B CA 1
ATOM 3745 C C . LEU B 1 168 ? -10.961 -14.008 -10.75 1 96.12 168 LEU B C 1
ATOM 3747 O O . LEU B 1 168 ? -12.125 -14.273 -11.055 1 96.12 168 LEU B O 1
ATOM 3751 N N . VAL B 1 169 ? -10.086 -13.602 -11.57 1 95.94 169 VAL B N 1
ATOM 3752 C CA . VAL B 1 169 ? -10.398 -13.523 -12.992 1 95.94 169 VAL B CA 1
ATOM 3753 C C . VAL B 1 169 ? -10.273 -14.914 -13.625 1 95.94 169 VAL B C 1
ATOM 3755 O O . VAL B 1 169 ? -9.188 -15.312 -14.055 1 95.94 169 VAL B O 1
ATOM 3758 N N . LEU B 1 170 ? -11.32 -15.531 -13.828 1 92.5 170 LEU B N 1
ATOM 3759 C CA . LEU B 1 170 ? -11.305 -16.922 -14.273 1 92.5 170 LEU B CA 1
ATOM 3760 C C . LEU B 1 170 ? -11.102 -17 -15.781 1 92.5 170 LEU B C 1
ATOM 3762 O O . LEU B 1 170 ? -10.336 -17.844 -16.266 1 92.5 170 LEU B O 1
ATOM 3766 N N . ASP B 1 171 ? -11.789 -16.156 -16.531 1 93 171 ASP B N 1
ATOM 3767 C CA . ASP B 1 171 ? -11.648 -16.156 -17.984 1 93 171 ASP B CA 1
ATOM 3768 C C . ASP B 1 171 ? -10.625 -15.117 -18.438 1 93 171 ASP B C 1
ATOM 3770 O O . ASP B 1 171 ? -10.953 -13.938 -18.578 1 93 171 ASP B O 1
ATOM 3774 N N . VAL B 1 172 ? -9.516 -15.562 -18.734 1 94.81 172 VAL B N 1
ATOM 3775 C CA . VAL B 1 172 ? -8.438 -14.633 -19.062 1 94.81 172 VAL B CA 1
ATOM 3776 C C . VAL B 1 172 ? -8.625 -14.125 -20.5 1 94.81 172 VAL B C 1
ATOM 3778 O O . VAL B 1 172 ? -8.078 -13.086 -20.875 1 94.81 172 VAL B O 1
ATOM 3781 N N . ASP B 1 173 ? -9.398 -14.836 -21.344 1 94.88 173 ASP B N 1
ATOM 3782 C CA . ASP B 1 173 ? -9.609 -14.438 -22.734 1 94.88 173 ASP B CA 1
ATOM 3783 C C . ASP B 1 173 ? -10.766 -13.445 -22.844 1 94.88 173 ASP B C 1
ATOM 3785 O O . ASP B 1 173 ? -10.75 -12.57 -23.719 1 94.88 173 ASP B O 1
ATOM 3789 N N . GLN B 1 174 ? -11.766 -13.633 -22.031 1 94.81 174 GLN B N 1
ATOM 3790 C CA . GLN B 1 174 ? -12.914 -12.734 -21.984 1 94.81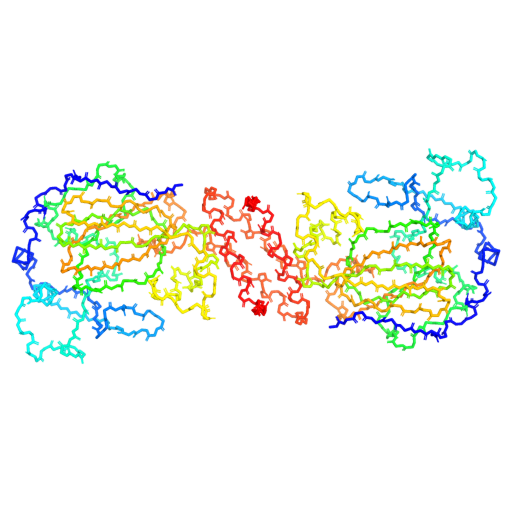 174 GLN B CA 1
ATOM 3791 C C . GLN B 1 174 ? -13.234 -12.328 -20.562 1 94.81 174 GLN B C 1
ATOM 3793 O O . GLN B 1 174 ? -14.289 -12.688 -20.031 1 94.81 174 GLN B O 1
ATOM 3798 N N . PRO B 1 175 ? -12.383 -11.547 -20.016 1 96 175 PRO B N 1
ATOM 3799 C CA . PRO B 1 175 ? -12.602 -11.133 -18.625 1 96 175 PRO B CA 1
ATOM 3800 C C . PRO B 1 175 ? -13.797 -10.203 -18.453 1 96 175 PRO B C 1
ATOM 3802 O O . PRO B 1 175 ? -14.156 -9.492 -19.406 1 96 175 PRO B O 1
ATOM 3805 N N . ASP B 1 176 ? -14.422 -10.258 -17.375 1 95.5 176 ASP B N 1
ATOM 3806 C CA . ASP B 1 176 ? -15.438 -9.281 -16.984 1 95.5 176 ASP B CA 1
ATOM 3807 C C . ASP B 1 176 ? -14.797 -7.938 -16.641 1 95.5 176 ASP B C 1
ATOM 3809 O O . ASP B 1 176 ? -14.461 -7.684 -15.484 1 95.5 176 ASP B O 1
ATOM 3813 N N . THR B 1 177 ? -14.734 -7.066 -17.516 1 95.69 177 THR B N 1
ATOM 3814 C CA . THR B 1 177 ? -13.984 -5.828 -17.344 1 95.69 177 THR B CA 1
ATOM 3815 C C . THR B 1 177 ? -14.75 -4.859 -16.438 1 95.69 177 THR B C 1
ATOM 3817 O O . THR B 1 177 ? -14.172 -3.895 -15.93 1 95.69 177 THR B O 1
ATOM 3820 N N . ALA B 1 178 ? -16.031 -5.027 -16.359 1 95.44 178 ALA B N 1
ATOM 3821 C CA . ALA B 1 178 ? -16.797 -4.227 -15.398 1 95.44 178 ALA B CA 1
ATOM 3822 C C . ALA B 1 178 ? -16.406 -4.57 -13.969 1 95.44 178 ALA B C 1
ATOM 3824 O O . ALA B 1 178 ? -16.25 -3.678 -13.133 1 95.44 178 ALA B O 1
ATOM 3825 N N . LYS B 1 179 ? -16.188 -5.855 -13.75 1 94.06 179 LYS B N 1
ATOM 3826 C CA . LYS B 1 179 ? -15.828 -6.34 -12.422 1 94.06 179 LYS B CA 1
ATOM 3827 C C . LYS B 1 179 ? -14.328 -6.211 -12.18 1 94.06 179 LYS B C 1
ATOM 3829 O O . LYS B 1 179 ? -13.898 -5.953 -11.055 1 94.06 179 LYS B O 1
ATOM 3834 N N . PHE B 1 180 ? -13.586 -6.371 -13.227 1 96.12 180 PHE B N 1
ATOM 3835 C CA . PHE B 1 180 ? -12.133 -6.367 -13.133 1 96.12 180 PHE B CA 1
ATOM 3836 C C . PHE B 1 180 ? -11.531 -5.383 -14.125 1 96.12 180 PHE B C 1
ATOM 3838 O O . PHE B 1 180 ? -10.789 -5.777 -15.031 1 96.12 180 PHE B O 1
ATOM 3845 N N . PRO B 1 181 ? -11.656 -4.141 -13.859 1 95.38 181 PRO B N 1
ATOM 3846 C CA . PRO B 1 181 ? -11.289 -3.117 -14.844 1 95.38 181 PRO B CA 1
ATOM 3847 C C . PRO B 1 181 ? -9.773 -3.004 -15.039 1 95.38 181 PRO B C 1
ATOM 3849 O O . PRO B 1 181 ? -9.32 -2.52 -16.078 1 95.38 181 PRO B O 1
ATOM 3852 N N . LEU B 1 182 ? -8.992 -3.428 -14.109 1 95.19 182 LEU B N 1
ATOM 3853 C CA . LEU B 1 182 ? -7.547 -3.273 -14.234 1 95.19 182 LEU B CA 1
ATOM 3854 C C . LEU B 1 182 ? -6.934 -4.465 -14.961 1 95.19 182 LEU B C 1
ATOM 3856 O O . LEU B 1 182 ? -5.789 -4.398 -15.414 1 95.19 182 LEU B O 1
ATOM 3860 N N . PHE B 1 183 ? -7.617 -5.559 -15.141 1 97.44 183 PHE B N 1
ATOM 3861 C CA . PHE B 1 183 ? -7.051 -6.805 -15.648 1 97.44 183 PHE B CA 1
ATOM 3862 C C . PHE B 1 183 ? -6.527 -6.617 -17.062 1 97.44 183 PHE B C 1
ATOM 3864 O O . PHE B 1 183 ? -5.43 -7.082 -17.391 1 97.44 183 PHE B O 1
ATOM 3871 N N . PRO B 1 184 ? -7.289 -5.875 -17.906 1 96.75 184 PRO B N 1
ATOM 3872 C CA . PRO B 1 184 ? -6.801 -5.699 -19.266 1 96.75 184 PRO B CA 1
ATOM 3873 C C . PRO B 1 184 ? -5.48 -4.93 -19.328 1 96.75 184 PRO B C 1
ATOM 3875 O O . PRO B 1 184 ? -4.805 -4.938 -20.359 1 96.75 184 PRO B O 1
ATOM 3878 N N . MET B 1 185 ? -5.145 -4.285 -18.25 1 96.25 185 MET B N 1
ATOM 3879 C CA . MET B 1 185 ? -3.91 -3.51 -18.219 1 96.25 185 MET B CA 1
ATOM 3880 C C . MET B 1 185 ? -2.721 -4.391 -17.859 1 96.25 185 MET B C 1
ATOM 3882 O O . MET B 1 185 ? -1.57 -3.967 -17.984 1 96.25 185 MET B O 1
ATOM 3886 N N . ALA B 1 186 ? -2.93 -5.617 -17.438 1 97.56 186 ALA B N 1
ATOM 3887 C CA . ALA B 1 186 ? -1.839 -6.535 -17.109 1 97.56 186 ALA B CA 1
ATOM 3888 C C . ALA B 1 186 ? -1.115 -6.996 -18.359 1 97.56 186 ALA B C 1
ATOM 3890 O O . ALA B 1 186 ? -1.749 -7.262 -19.391 1 97.56 186 ALA B O 1
ATOM 3891 N N . GLN B 1 187 ? 0.168 -6.996 -18.312 1 98.06 187 GLN B N 1
ATOM 3892 C CA . GLN B 1 187 ? 0.944 -7.504 -19.438 1 98.06 187 GLN B CA 1
ATOM 3893 C C . GLN B 1 187 ? 0.759 -9.008 -19.609 1 98.06 187 GLN B C 1
ATOM 3895 O O . GLN B 1 187 ? 1.228 -9.789 -18.781 1 98.06 187 GLN B O 1
ATOM 3900 N N . ARG B 1 188 ? 0.144 -9.359 -20.703 1 98 188 ARG B N 1
ATOM 3901 C CA . ARG B 1 188 ? -0.16 -10.758 -20.984 1 98 188 ARG B CA 1
ATOM 3902 C C . ARG B 1 188 ? 0.902 -11.375 -21.891 1 98 188 ARG B C 1
ATOM 3904 O O . ARG B 1 188 ? 1.269 -10.797 -22.906 1 98 188 ARG B O 1
ATOM 3911 N N . TRP B 1 189 ? 1.467 -12.461 -21.453 1 98.44 189 TRP B N 1
ATOM 3912 C CA . TRP B 1 189 ? 2.277 -13.336 -22.297 1 98.44 189 TRP B CA 1
ATOM 3913 C C . TRP B 1 189 ? 1.545 -14.641 -22.594 1 98.44 189 TRP B C 1
ATOM 3915 O O . TRP B 1 189 ? 0.714 -15.086 -21.797 1 98.44 189 TRP B O 1
ATOM 3925 N N . GLU B 1 190 ? 1.821 -15.172 -23.719 1 97.75 190 GLU B N 1
ATOM 3926 C CA . GLU B 1 190 ? 1.192 -16.438 -24.047 1 97.75 190 GLU B CA 1
ATOM 3927 C C . GLU B 1 190 ? 2.104 -17.297 -24.938 1 97.75 190 GLU B C 1
ATOM 3929 O O . GLU B 1 190 ? 2.92 -16.766 -25.688 1 97.75 190 GLU B O 1
ATOM 3934 N N . CYS B 1 191 ? 2.035 -18.562 -24.766 1 97.31 191 CYS B N 1
ATOM 3935 C CA . CYS B 1 191 ? 2.75 -19.5 -25.625 1 97.31 191 CYS B CA 1
ATOM 3936 C C . CYS B 1 191 ? 1.958 -20.797 -25.797 1 97.31 191 CYS B C 1
ATOM 3938 O O . CYS B 1 191 ? 1.026 -21.062 -25.047 1 97.31 191 CYS B O 1
ATOM 3940 N N . GLU B 1 192 ? 2.301 -21.484 -26.875 1 97.31 192 GLU B N 1
ATOM 3941 C CA . GLU B 1 192 ? 1.686 -22.766 -27.172 1 97.31 192 GLU B CA 1
ATOM 3942 C C . GLU B 1 192 ? 2.705 -23.906 -27.078 1 97.31 192 GLU B C 1
ATOM 3944 O O . GLU B 1 192 ? 3.809 -23.797 -27.609 1 97.31 192 GLU B O 1
ATOM 3949 N N . LEU B 1 193 ? 2.348 -24.891 -26.328 1 97.44 193 LEU B N 1
ATOM 3950 C CA . LEU B 1 193 ? 3.061 -26.156 -26.328 1 97.44 193 LEU B CA 1
ATOM 3951 C C . LEU B 1 193 ? 2.346 -27.172 -27.219 1 97.44 193 LEU B C 1
ATOM 3953 O O . LEU B 1 193 ? 1.29 -27.688 -26.859 1 97.44 193 LEU B O 1
ATOM 3957 N N . SER B 1 194 ? 2.934 -27.469 -28.391 1 94.56 194 SER B N 1
ATOM 3958 C CA . SER B 1 194 ? 2.158 -28.188 -29.391 1 94.56 194 SER B CA 1
ATOM 3959 C C . SER B 1 194 ? 2.797 -29.516 -29.734 1 94.56 194 SER B C 1
ATOM 3961 O O . SER B 1 194 ? 2.164 -30.375 -30.375 1 94.56 194 SER B O 1
ATOM 3963 N N . GLN B 1 195 ? 4.047 -29.672 -29.359 1 92.56 195 GLN B N 1
ATOM 3964 C CA . GLN B 1 195 ? 4.762 -30.891 -29.719 1 92.56 195 GLN B CA 1
ATOM 3965 C C . GLN B 1 195 ? 5.504 -31.469 -28.531 1 92.56 195 GLN B C 1
ATOM 3967 O O . GLN B 1 195 ? 5.91 -30.734 -27.625 1 92.56 195 GLN B O 1
ATOM 3972 N N . PRO B 1 196 ? 5.566 -32.844 -28.594 1 92.44 196 PRO B N 1
ATOM 3973 C CA . PRO B 1 196 ? 6.461 -33.406 -27.578 1 92.44 196 PRO B CA 1
ATOM 3974 C C . PRO B 1 196 ? 7.844 -32.75 -27.578 1 92.44 196 PRO B C 1
ATOM 3976 O O . PRO B 1 196 ? 8.43 -32.562 -28.656 1 92.44 196 PRO B O 1
ATOM 3979 N N . GLY B 1 197 ? 8.266 -32.312 -26.422 1 94.31 197 GLY B N 1
ATOM 3980 C CA . GLY B 1 197 ? 9.562 -31.688 -26.344 1 94.31 197 GLY B CA 1
ATOM 3981 C C . GLY B 1 197 ? 9.477 -30.172 -26.188 1 94.31 197 GLY B C 1
ATOM 3982 O O . GLY B 1 197 ? 10.477 -29.516 -25.922 1 94.31 197 GLY B O 1
ATOM 3983 N N . ASP B 1 198 ? 8.273 -29.641 -26.375 1 97.44 198 ASP B N 1
ATOM 3984 C CA . ASP B 1 198 ? 8.086 -28.266 -25.953 1 97.44 198 ASP B CA 1
ATOM 3985 C C . ASP B 1 198 ? 8.141 -28.141 -24.438 1 97.44 198 ASP B C 1
ATOM 3987 O O . ASP B 1 198 ? 7.383 -28.797 -23.719 1 97.44 198 ASP B O 1
ATOM 3991 N N . VAL B 1 199 ? 9.086 -27.359 -23.953 1 98.06 199 VAL B N 1
ATOM 3992 C CA . VAL B 1 199 ? 9.297 -27.203 -22.516 1 98.06 199 VAL B CA 1
ATOM 3993 C C . VAL B 1 199 ? 9.195 -25.719 -22.125 1 98.06 199 VAL B C 1
ATOM 3995 O O . VAL B 1 199 ? 9.898 -24.891 -22.703 1 98.06 199 VAL B O 1
ATOM 3998 N N . LEU B 1 200 ? 8.305 -25.438 -21.172 1 98.56 200 LEU B N 1
ATOM 3999 C CA . LEU B 1 200 ? 8.117 -24.062 -20.719 1 98.56 200 LEU B CA 1
ATOM 4000 C C . LEU B 1 200 ? 8.656 -23.875 -19.297 1 98.56 200 LEU B C 1
ATOM 4002 O O . LEU B 1 200 ? 8.234 -24.578 -18.375 1 98.56 200 LEU B O 1
ATOM 4006 N N . PHE B 1 201 ? 9.633 -23.031 -19.188 1 98.5 201 PHE B N 1
ATOM 4007 C CA . PHE B 1 201 ? 10.109 -22.609 -17.875 1 98.5 201 PHE B CA 1
ATOM 4008 C C . PHE B 1 201 ? 9.281 -21.453 -17.328 1 98.5 201 PHE B C 1
ATOM 4010 O O . PHE B 1 201 ? 9.125 -20.438 -18 1 98.5 201 PHE B O 1
ATOM 4017 N N . ILE B 1 202 ? 8.727 -21.562 -16.172 1 98 202 ILE B N 1
ATOM 4018 C CA . ILE B 1 202 ? 7.969 -20.547 -15.461 1 98 202 ILE B CA 1
ATOM 4019 C C . ILE B 1 202 ? 8.664 -20.203 -14.148 1 98 202 ILE B C 1
ATOM 4021 O O . ILE B 1 202 ? 8.586 -20.953 -13.18 1 98 202 ILE B O 1
ATOM 4025 N N . PRO B 1 203 ? 9.25 -19.078 -14.07 1 97.88 203 PRO B N 1
ATOM 4026 C CA . PRO B 1 203 ? 9.93 -18.734 -12.82 1 97.88 203 PRO B CA 1
ATOM 4027 C C . PRO B 1 203 ? 8.961 -18.609 -11.641 1 97.88 203 PRO B C 1
ATOM 4029 O O . PRO B 1 203 ? 7.789 -18.281 -11.836 1 97.88 203 PRO B O 1
ATOM 4032 N N . ALA B 1 204 ? 9.523 -18.812 -10.492 1 97.44 204 ALA B N 1
ATOM 4033 C CA . ALA B 1 204 ? 8.75 -18.578 -9.281 1 97.44 204 ALA B CA 1
ATOM 4034 C C . ALA B 1 204 ? 8.055 -17.219 -9.328 1 97.44 204 ALA B C 1
ATOM 4036 O O . ALA B 1 204 ? 8.633 -16.234 -9.781 1 97.44 204 ALA B O 1
ATOM 4037 N N . LEU B 1 205 ? 6.785 -17.203 -8.922 1 98 205 LEU B N 1
ATOM 4038 C CA . LEU B 1 205 ? 5.973 -16.016 -8.68 1 98 205 LEU B CA 1
ATOM 4039 C C . LEU B 1 205 ? 5.293 -15.555 -9.969 1 98 205 LEU B C 1
ATOM 4041 O O . LEU B 1 205 ? 4.41 -14.695 -9.93 1 98 205 LEU B O 1
ATOM 4045 N N . TRP B 1 206 ? 5.699 -16.078 -11.133 1 98.56 206 TRP B N 1
ATOM 4046 C CA . TRP B 1 206 ? 4.969 -15.766 -12.352 1 98.56 206 TRP B CA 1
ATOM 4047 C C . TRP B 1 206 ? 3.584 -16.406 -12.344 1 98.56 206 TRP B C 1
ATOM 4049 O O . TRP B 1 206 ? 3.432 -17.562 -11.938 1 98.56 206 TRP B O 1
ATOM 4059 N N . PHE B 1 207 ? 2.648 -15.602 -12.734 1 98.5 207 PHE B N 1
ATOM 4060 C CA . PHE B 1 207 ? 1.283 -16.109 -12.82 1 98.5 207 PHE B CA 1
ATOM 4061 C C . PHE B 1 207 ? 1.066 -16.875 -14.117 1 98.5 207 PHE B C 1
ATOM 4063 O O . PHE B 1 207 ? 1.611 -16.516 -15.156 1 98.5 207 PHE B O 1
ATOM 4070 N N . HIS B 1 208 ? 0.268 -17.922 -13.992 1 98.12 208 HIS B N 1
ATOM 4071 C CA . HIS B 1 208 ? 0.039 -18.719 -15.203 1 98.12 208 HIS B CA 1
ATOM 4072 C C . HIS B 1 208 ? -1.305 -19.438 -15.141 1 98.12 208 HIS B C 1
ATOM 4074 O O . HIS B 1 208 ? -1.802 -19.734 -14.055 1 98.12 208 HIS B O 1
ATOM 4080 N N . SER B 1 209 ? -1.869 -19.609 -16.234 1 96.81 209 SER B N 1
ATOM 4081 C CA . SER B 1 209 ? -3.053 -20.422 -16.516 1 96.81 209 SER B CA 1
ATOM 4082 C C . SER B 1 209 ? -2.854 -21.297 -17.734 1 96.81 209 SER B C 1
ATOM 4084 O O . SER B 1 209 ? -2.225 -20.875 -18.719 1 96.81 209 SER B O 1
ATOM 4086 N N . SER B 1 210 ? -3.336 -22.484 -17.656 1 94.75 210 SER B N 1
ATOM 4087 C CA . SER B 1 210 ? -3.174 -23.422 -18.766 1 94.75 210 SER B CA 1
ATOM 4088 C C . SER B 1 210 ? -4.516 -23.781 -19.391 1 94.75 210 SER B C 1
ATOM 4090 O O . SER B 1 210 ? -5.5 -24.016 -18.688 1 94.75 210 SER B O 1
ATOM 4092 N N . ILE B 1 211 ? -4.508 -23.797 -20.641 1 93.75 211 ILE B N 1
ATOM 4093 C CA . ILE B 1 211 ? -5.652 -24.219 -21.438 1 93.75 211 ILE B CA 1
ATOM 4094 C C . ILE B 1 211 ? -5.277 -25.438 -22.266 1 93.75 211 ILE B C 1
ATOM 4096 O O . ILE B 1 211 ? -4.543 -25.328 -23.25 1 93.75 211 ILE B O 1
ATOM 4100 N N . CYS B 1 212 ? -5.832 -26.594 -21.891 1 93.56 212 CYS B N 1
ATOM 4101 C CA . CYS B 1 212 ? -5.555 -27.812 -22.625 1 93.56 212 CYS B CA 1
ATOM 4102 C C . CYS B 1 212 ? -6.395 -27.891 -23.891 1 93.56 212 CYS B C 1
ATOM 4104 O O . CYS B 1 212 ? -7.625 -27.844 -23.828 1 93.56 212 CYS B O 1
ATOM 4106 N N . LYS B 1 213 ? -5.824 -28.062 -25.047 1 92.5 213 LYS B N 1
ATOM 4107 C CA . LYS B 1 213 ? -6.559 -28.109 -26.297 1 92.5 213 LYS B CA 1
ATOM 4108 C C . LYS B 1 213 ? -7.016 -29.531 -26.609 1 92.5 213 LYS B C 1
ATOM 4110 O O . LYS B 1 213 ? -8.086 -29.734 -27.188 1 92.5 213 LYS B O 1
ATOM 4115 N N . ASP B 1 214 ? -6.215 -30.453 -26.312 1 91 214 ASP B N 1
ATOM 4116 C CA . ASP B 1 214 ? -6.449 -31.875 -26.516 1 91 214 ASP B CA 1
ATOM 4117 C C . ASP B 1 214 ? -6.211 -32.656 -25.234 1 91 214 ASP B C 1
ATOM 4119 O O . ASP B 1 214 ? -5.824 -32.094 -24.219 1 91 214 ASP B O 1
ATOM 4123 N N . PHE B 1 215 ? -6.695 -34 -25.375 1 89.88 215 PHE B N 1
ATOM 4124 C CA . PHE B 1 215 ? -6.156 -34.844 -24.312 1 89.88 215 PHE B CA 1
ATOM 4125 C C . PHE B 1 215 ? -4.668 -34.594 -24.109 1 89.88 215 PHE B C 1
ATOM 4127 O O . PHE B 1 215 ? -3.887 -34.688 -25.062 1 89.88 215 PHE B O 1
ATOM 4134 N N . GLY B 1 216 ? -4.34 -34.188 -22.891 1 88.81 216 GLY B N 1
ATOM 4135 C CA . GLY B 1 216 ? -2.99 -33.688 -22.656 1 88.81 216 GLY B CA 1
ATOM 4136 C C . GLY B 1 216 ? -2.242 -34.469 -21.594 1 88.81 216 GLY B C 1
ATOM 4137 O O . GLY B 1 216 ? -2.811 -34.812 -20.547 1 88.81 216 GLY B O 1
ATOM 4138 N N . VAL B 1 217 ? -1.027 -34.906 -21.938 1 93.69 217 VAL B N 1
ATOM 4139 C CA . VAL B 1 217 ? -0.082 -35.5 -20.984 1 93.69 217 VAL B CA 1
ATOM 4140 C C . VAL B 1 217 ? 1.156 -34.594 -20.891 1 93.69 217 VAL B C 1
ATOM 4142 O O . VAL B 1 217 ? 1.756 -34.25 -21.906 1 93.69 217 VAL B O 1
ATOM 4145 N N . ALA B 1 218 ? 1.395 -34.156 -19.703 1 94.94 218 ALA B N 1
ATOM 4146 C CA . ALA B 1 218 ? 2.588 -33.344 -19.453 1 94.94 218 ALA B CA 1
ATOM 4147 C C . ALA B 1 218 ? 3.248 -33.75 -18.125 1 94.94 218 ALA B C 1
ATOM 4149 O O . ALA B 1 218 ? 2.672 -34.469 -17.328 1 94.94 218 ALA B O 1
ATOM 4150 N N . VAL B 1 219 ? 4.465 -33.344 -17.969 1 94.06 219 VAL B N 1
ATOM 4151 C CA . VAL B 1 219 ? 5.176 -33.5 -16.719 1 94.06 219 VAL B CA 1
ATOM 4152 C C . VAL B 1 219 ? 5.633 -32.125 -16.203 1 94.06 219 VAL B C 1
ATOM 4154 O O . VAL B 1 219 ? 6.207 -31.344 -16.938 1 94.06 219 VAL B O 1
ATOM 4157 N N . SER B 1 220 ? 5.305 -31.859 -15.039 1 93.56 220 SER B N 1
ATOM 4158 C CA . SER B 1 220 ? 5.809 -30.656 -14.398 1 93.56 220 SER B CA 1
ATOM 4159 C C . SER B 1 220 ? 6.914 -30.984 -13.391 1 93.56 220 SER B C 1
ATOM 4161 O O . SER B 1 220 ? 6.816 -31.953 -12.648 1 93.56 220 SER B O 1
ATOM 4163 N N . CYS B 1 221 ? 7.965 -30.266 -13.445 1 92.56 221 CYS B N 1
ATOM 4164 C CA . CYS B 1 221 ? 9.062 -30.359 -12.492 1 92.56 221 CYS B CA 1
ATOM 4165 C C . CYS B 1 221 ? 9.203 -29.078 -11.695 1 92.56 221 CYS B C 1
ATOM 4167 O O . CYS B 1 221 ? 9.352 -28 -12.273 1 92.56 221 CYS B O 1
ATOM 4169 N N . LEU B 1 222 ? 9.148 -29.188 -10.391 1 92.88 222 LEU B N 1
ATOM 4170 C CA . LEU B 1 222 ? 9.25 -28.031 -9.508 1 92.88 222 LEU B CA 1
ATOM 4171 C C . LEU B 1 222 ? 10.508 -28.109 -8.656 1 92.88 222 LEU B C 1
ATOM 4173 O O . LEU B 1 222 ? 10.836 -29.172 -8.117 1 92.88 222 LEU B O 1
ATOM 4177 N N . TRP B 1 223 ? 11.25 -27.016 -8.586 1 93.94 223 TRP B N 1
ATOM 4178 C CA . TRP B 1 223 ? 12.43 -27 -7.727 1 93.94 223 TRP B CA 1
ATOM 4179 C C . TRP B 1 223 ? 12.57 -25.656 -7.02 1 93.94 223 TRP B C 1
ATOM 4181 O O . TRP B 1 223 ? 11.961 -24.656 -7.426 1 93.94 223 TRP B O 1
ATOM 4191 N N . ARG B 1 224 ? 13.336 -25.625 -5.98 1 94.31 224 ARG B N 1
ATOM 4192 C CA . ARG B 1 224 ? 13.508 -24.438 -5.152 1 94.31 224 ARG B CA 1
ATOM 4193 C C . ARG B 1 224 ? 14.414 -23.422 -5.832 1 94.31 224 ARG B C 1
ATOM 4195 O O . ARG B 1 224 ? 15.508 -23.766 -6.297 1 94.31 224 ARG B O 1
ATOM 4202 N N . HIS B 1 225 ? 13.922 -22.25 -5.867 1 95.38 225 HIS B N 1
ATOM 4203 C CA . HIS B 1 225 ? 14.812 -21.156 -6.242 1 95.38 225 HIS B CA 1
ATOM 4204 C C . HIS B 1 225 ? 15.57 -20.625 -5.027 1 95.38 225 HIS B C 1
ATOM 4206 O O . HIS B 1 225 ? 16.766 -20.328 -5.117 1 95.38 225 HIS B O 1
ATOM 4212 N N . LEU B 1 226 ? 14.875 -20.547 -3.893 1 96.12 226 LEU B N 1
ATOM 4213 C CA . LEU B 1 226 ? 15.469 -20.062 -2.652 1 96.12 226 LEU B CA 1
ATOM 4214 C C . LEU B 1 226 ? 16.141 -21.203 -1.891 1 96.12 226 LEU B C 1
ATOM 4216 O O . LEU B 1 226 ? 15.984 -22.375 -2.254 1 96.12 226 LEU B O 1
ATOM 4220 N N . GLU B 1 227 ? 16.906 -20.828 -0.945 1 94.69 227 GLU B N 1
ATOM 4221 C CA . GLU B 1 227 ? 17.516 -21.844 -0.086 1 94.69 227 GLU B CA 1
ATOM 4222 C C . GLU B 1 227 ? 16.453 -22.578 0.725 1 94.69 227 GLU B C 1
ATOM 4224 O O . GLU B 1 227 ? 15.406 -22 1.044 1 94.69 227 GLU B O 1
ATOM 4229 N N . ARG B 1 228 ? 16.75 -23.734 1.081 1 92.5 228 ARG B N 1
ATOM 4230 C CA . ARG B 1 228 ? 15.805 -24.641 1.721 1 92.5 228 ARG B CA 1
ATOM 4231 C C . ARG B 1 228 ? 15.242 -24.031 3.004 1 92.5 228 ARG B C 1
ATOM 4233 O O . ARG B 1 228 ? 14.062 -24.219 3.32 1 92.5 228 ARG B O 1
ATOM 4240 N N . ASP B 1 229 ? 16 -23.344 3.707 1 93.5 229 ASP B N 1
ATOM 4241 C CA . ASP B 1 229 ? 15.609 -22.859 5.023 1 93.5 229 ASP B CA 1
ATOM 4242 C C . ASP B 1 229 ? 14.656 -21.656 4.906 1 93.5 229 ASP B C 1
ATOM 4244 O O . ASP B 1 229 ? 14.125 -21.188 5.91 1 93.5 229 ASP B O 1
ATOM 4248 N N . GLN B 1 230 ? 14.43 -21.234 3.684 1 95.06 230 GLN B N 1
ATOM 4249 C CA . GLN B 1 230 ? 13.5 -20.125 3.471 1 95.06 230 GLN B CA 1
ATOM 4250 C C . GLN B 1 230 ? 12.078 -20.625 3.275 1 95.06 230 GLN B C 1
ATOM 4252 O O . GLN B 1 230 ? 11.125 -19.844 3.26 1 95.06 230 GLN B O 1
ATOM 4257 N N . TYR B 1 231 ? 11.953 -21.859 3.084 1 94.44 231 TYR B N 1
ATOM 4258 C CA . TYR B 1 231 ? 10.648 -22.469 2.912 1 94.44 231 TYR B CA 1
ATOM 4259 C C . TYR B 1 231 ? 10.172 -23.125 4.207 1 94.44 231 TYR B C 1
ATOM 4261 O O . TYR B 1 231 ? 10.992 -23.5 5.051 1 94.44 231 TYR B O 1
ATOM 4269 N N . ASP B 1 232 ? 8.898 -23.234 4.309 1 92.31 232 ASP B N 1
ATOM 4270 C CA . ASP B 1 232 ? 8.297 -23.891 5.469 1 92.31 232 ASP B CA 1
ATOM 4271 C C . ASP B 1 232 ? 8.594 -25.391 5.473 1 92.31 232 ASP B C 1
ATOM 4273 O O . ASP B 1 232 ? 8.172 -26.109 4.574 1 92.31 232 ASP B O 1
ATOM 4277 N N . LYS B 1 233 ? 9.164 -25.859 6.5 1 87.94 233 LYS B N 1
ATOM 4278 C CA . LYS B 1 233 ? 9.539 -27.266 6.602 1 87.94 233 LYS B CA 1
ATOM 4279 C C . LYS B 1 233 ? 8.305 -28.156 6.707 1 87.94 233 LYS B C 1
ATOM 4281 O O . LYS B 1 233 ? 8.352 -29.328 6.336 1 87.94 233 LYS B O 1
ATOM 4286 N N . LYS B 1 234 ? 7.215 -27.562 7.156 1 87.25 234 LYS B N 1
ATOM 4287 C CA . LYS B 1 234 ? 5.984 -28.328 7.332 1 87.25 234 LYS B CA 1
ATOM 4288 C C . LYS B 1 234 ? 5.18 -28.375 6.039 1 87.25 234 LYS B C 1
ATOM 4290 O O . LYS B 1 234 ? 4.109 -28.984 5.992 1 87.25 234 LYS B O 1
ATOM 4295 N N . ASP B 1 235 ? 5.73 -27.734 5.012 1 84.56 235 ASP B N 1
ATOM 4296 C CA . ASP B 1 235 ? 5.098 -27.719 3.693 1 84.56 235 ASP B CA 1
ATOM 4297 C C . ASP B 1 235 ? 6.027 -28.312 2.635 1 84.56 235 ASP B C 1
ATOM 4299 O O . ASP B 1 235 ? 6.543 -27.578 1.779 1 84.56 235 ASP B O 1
ATOM 4303 N N . PRO B 1 236 ? 6.102 -29.547 2.639 1 71.81 236 PRO B N 1
ATOM 4304 C CA . PRO B 1 236 ? 7.113 -30.172 1.791 1 71.81 236 PRO B CA 1
ATOM 4305 C C . PRO B 1 236 ? 6.867 -29.938 0.302 1 71.81 236 PRO B C 1
ATOM 4307 O O . PRO B 1 236 ? 7.809 -30 -0.497 1 71.81 236 PRO B O 1
ATOM 4310 N N . LEU B 1 237 ? 5.633 -29.609 -0.064 1 71.31 237 LEU B N 1
ATOM 4311 C CA . LEU B 1 237 ? 5.359 -29.391 -1.479 1 71.31 237 LEU B CA 1
ATOM 4312 C C . LEU B 1 237 ? 5.504 -27.922 -1.84 1 71.31 237 LEU B C 1
ATOM 4314 O O . LEU B 1 237 ? 5.414 -27.562 -3.014 1 71.31 237 LEU B O 1
ATOM 4318 N N . HIS B 1 238 ? 5.781 -27.141 -0.834 1 68.62 238 HIS B N 1
ATOM 4319 C CA . HIS B 1 238 ? 6.117 -25.734 -0.97 1 68.62 238 HIS B CA 1
ATOM 4320 C C . HIS B 1 238 ? 5.023 -24.969 -1.722 1 68.62 238 HIS B C 1
ATOM 4322 O O . HIS B 1 238 ? 5.312 -24.25 -2.676 1 68.62 238 HIS B O 1
ATOM 4328 N N . HIS B 1 239 ? 3.852 -25.156 -1.212 1 78.94 239 HIS B N 1
ATOM 4329 C CA . HIS B 1 239 ? 2.713 -24.422 -1.749 1 78.94 239 HIS B CA 1
ATOM 4330 C C . HIS B 1 239 ? 2.551 -23.078 -1.052 1 78.94 239 HIS B C 1
ATOM 4332 O O . HIS B 1 239 ? 1.896 -22.172 -1.58 1 78.94 239 HIS B O 1
ATOM 4338 N N . LYS B 1 240 ? 3.34 -23.062 0.041 1 90.62 240 LYS B N 1
ATOM 4339 C CA . LYS B 1 240 ? 3.213 -21.828 0.829 1 90.62 240 LYS B CA 1
ATOM 4340 C C . LYS B 1 240 ? 4.293 -20.828 0.453 1 90.62 240 LYS B C 1
ATOM 4342 O O . LYS B 1 240 ? 5.383 -21.203 0.016 1 90.62 240 LYS B O 1
ATOM 4347 N N . ASP B 1 241 ? 3.967 -19.625 0.729 1 96 241 ASP B N 1
ATOM 4348 C CA . ASP B 1 241 ? 4.945 -18.578 0.492 1 96 241 ASP B CA 1
ATOM 4349 C C . ASP B 1 241 ? 6.156 -18.734 1.409 1 96 241 ASP B C 1
ATOM 4351 O O . ASP B 1 241 ? 6.078 -19.406 2.439 1 96 241 ASP B O 1
ATOM 4355 N N . PRO B 1 242 ? 7.293 -18.188 1.016 1 96.62 242 PRO B N 1
ATOM 4356 C CA . PRO B 1 242 ? 8.469 -18.234 1.889 1 96.62 242 PRO B CA 1
ATOM 4357 C C . PRO B 1 242 ? 8.172 -17.734 3.305 1 96.62 242 PRO B C 1
ATOM 4359 O O . PRO B 1 242 ? 7.316 -16.875 3.494 1 96.62 242 PRO B O 1
ATOM 4362 N N . MET B 1 243 ? 8.891 -18.25 4.219 1 97.19 243 MET B N 1
ATOM 4363 C CA . MET B 1 243 ? 8.633 -17.969 5.629 1 97.19 243 MET B CA 1
ATOM 4364 C C . MET B 1 243 ? 8.711 -16.469 5.906 1 97.19 243 MET B C 1
ATOM 4366 O O . MET B 1 243 ? 7.895 -15.93 6.652 1 97.19 243 MET B O 1
ATOM 4370 N N . ALA B 1 244 ? 9.734 -15.82 5.34 1 98.25 244 ALA B N 1
ATOM 4371 C CA . ALA B 1 244 ? 9.883 -14.375 5.531 1 98.25 244 ALA B CA 1
ATOM 4372 C C . ALA B 1 244 ? 8.633 -13.633 5.051 1 98.25 244 ALA B C 1
ATOM 4374 O O . ALA B 1 244 ? 8.195 -12.68 5.691 1 98.25 244 ALA B O 1
ATOM 4375 N N . ALA B 1 245 ? 8.078 -14.016 3.91 1 98.25 245 ALA B N 1
ATOM 4376 C CA . ALA B 1 245 ? 6.871 -13.406 3.365 1 98.25 245 ALA B CA 1
ATOM 4377 C C . ALA B 1 245 ? 5.668 -13.656 4.27 1 98.25 245 ALA B C 1
ATOM 4379 O O . ALA B 1 245 ? 4.859 -12.758 4.508 1 98.25 245 ALA B O 1
ATOM 4380 N N . THR B 1 246 ? 5.602 -14.859 4.715 1 97.44 246 THR B N 1
ATOM 4381 C CA . THR B 1 246 ? 4.512 -15.211 5.617 1 97.44 246 THR B CA 1
ATOM 4382 C C . THR B 1 246 ? 4.566 -14.367 6.887 1 97.44 246 THR B C 1
ATOM 4384 O O . THR B 1 246 ? 3.549 -13.828 7.328 1 97.44 246 THR B O 1
ATOM 4387 N N . ARG B 1 247 ? 5.719 -14.242 7.445 1 98.31 247 ARG B N 1
ATOM 4388 C CA . ARG B 1 247 ? 5.898 -13.422 8.641 1 98.31 247 ARG B CA 1
ATOM 4389 C C . ARG B 1 247 ? 5.547 -11.961 8.367 1 98.31 247 ARG B C 1
ATOM 4391 O O . ARG B 1 247 ? 4.91 -11.305 9.188 1 98.31 247 ARG B O 1
ATOM 4398 N N . ALA B 1 248 ? 5.996 -11.477 7.266 1 98.75 248 ALA B N 1
ATOM 4399 C CA . ALA B 1 248 ? 5.711 -10.094 6.883 1 98.75 248 ALA B CA 1
ATOM 4400 C C . ALA B 1 248 ? 4.207 -9.852 6.773 1 98.75 248 ALA B C 1
ATOM 4402 O O . ALA B 1 248 ? 3.693 -8.852 7.27 1 98.75 248 ALA B O 1
ATOM 4403 N N . MET B 1 249 ? 3.512 -10.766 6.152 1 98.44 249 MET B N 1
ATOM 4404 C CA . MET B 1 249 ? 2.07 -10.617 5.973 1 98.44 249 MET B CA 1
ATOM 4405 C C . MET B 1 249 ? 1.343 -10.711 7.312 1 98.44 249 MET B C 1
ATOM 4407 O O . MET B 1 249 ? 0.327 -10.039 7.516 1 98.44 249 MET B O 1
ATOM 4411 N N . ASP B 1 250 ? 1.875 -11.531 8.172 1 98.56 250 ASP B N 1
ATOM 4412 C CA . ASP B 1 250 ? 1.307 -11.609 9.516 1 98.56 250 ASP B CA 1
ATOM 4413 C C . ASP B 1 250 ? 1.465 -10.289 10.266 1 98.56 250 ASP B C 1
ATOM 4415 O O . ASP B 1 250 ? 0.537 -9.828 10.93 1 98.56 250 ASP B O 1
ATOM 4419 N N . LEU B 1 251 ? 2.613 -9.727 10.227 1 98.88 251 LEU B N 1
ATOM 4420 C CA . LEU B 1 251 ? 2.877 -8.438 10.852 1 98.88 251 LEU B CA 1
ATOM 4421 C C . LEU B 1 251 ? 1.998 -7.344 10.25 1 98.88 251 LEU B C 1
ATOM 4423 O O . LEU B 1 251 ? 1.495 -6.477 10.969 1 98.88 251 LEU B O 1
ATOM 4427 N N . LEU B 1 252 ? 1.811 -7.367 8.93 1 98.81 252 LEU B N 1
ATOM 4428 C CA . LEU B 1 252 ? 0.91 -6.418 8.281 1 98.81 252 LEU B CA 1
ATOM 4429 C C . LEU B 1 252 ? -0.509 -6.562 8.82 1 98.81 252 LEU B C 1
ATOM 4431 O O . LEU B 1 252 ? -1.173 -5.562 9.109 1 98.81 252 LEU B O 1
ATOM 4435 N N . ALA B 1 253 ? -0.915 -7.777 8.93 1 98.69 253 ALA B N 1
ATOM 4436 C CA . ALA B 1 253 ? -2.256 -8.016 9.453 1 98.69 253 ALA B CA 1
ATOM 4437 C C . ALA B 1 253 ? -2.406 -7.426 10.852 1 98.69 253 ALA B C 1
ATOM 4439 O O . ALA B 1 253 ? -3.434 -6.824 11.172 1 98.69 253 ALA B O 1
ATOM 4440 N N . LYS B 1 254 ? -1.432 -7.605 11.648 1 98.81 254 LYS B N 1
ATOM 4441 C CA . LYS B 1 254 ? -1.438 -7.031 12.992 1 98.81 254 LYS B CA 1
ATOM 4442 C C . LYS B 1 254 ? -1.455 -5.508 12.945 1 98.81 254 LYS B C 1
ATOM 4444 O O . LYS B 1 254 ? -2.123 -4.859 13.75 1 98.81 254 LYS B O 1
ATOM 4449 N N . ALA B 1 255 ? -0.667 -4.945 12.023 1 98.81 255 ALA B N 1
ATOM 4450 C CA . ALA B 1 255 ? -0.651 -3.494 11.852 1 98.81 255 ALA B CA 1
ATOM 4451 C C . ALA B 1 255 ? -2.039 -2.969 11.5 1 98.81 255 ALA B C 1
ATOM 4453 O O . ALA B 1 255 ? -2.506 -1.989 12.086 1 98.81 255 ALA B O 1
ATOM 4454 N N . LEU B 1 256 ? -2.686 -3.643 10.547 1 98.69 256 LEU B N 1
ATOM 4455 C CA . LEU B 1 256 ? -4.016 -3.232 10.117 1 98.69 256 LEU B CA 1
ATOM 4456 C C . LEU B 1 256 ? -5.016 -3.336 11.266 1 98.69 256 LEU B C 1
ATOM 4458 O O . LEU B 1 256 ? -5.91 -2.494 11.391 1 98.69 256 LEU B O 1
ATOM 4462 N N . LYS B 1 257 ? -4.828 -4.324 12.086 1 98.62 257 LYS B N 1
ATOM 4463 C CA . LYS B 1 257 ? -5.711 -4.512 13.234 1 98.62 257 LYS B CA 1
ATOM 4464 C C . LYS B 1 257 ? -5.586 -3.352 14.219 1 98.62 257 LYS B C 1
ATOM 4466 O O . LYS B 1 257 ? -6.574 -2.945 14.836 1 98.62 257 LYS B O 1
ATOM 4471 N N . GLN B 1 258 ? -4.355 -2.764 14.422 1 98.62 258 GLN B N 1
ATOM 4472 C CA . GLN B 1 258 ? -4.145 -1.626 15.305 1 98.62 258 GLN B CA 1
ATOM 4473 C C . GLN B 1 258 ? -5.02 -0.441 14.898 1 98.62 258 GLN B C 1
ATOM 4475 O O . GLN B 1 258 ? -5.461 0.333 15.75 1 98.62 258 GLN B O 1
ATOM 4480 N N . LEU B 1 259 ? -5.293 -0.29 13.617 1 98.5 259 LEU B N 1
ATOM 4481 C CA . LEU B 1 259 ? -5.957 0.896 13.086 1 98.5 259 LEU B CA 1
ATOM 4482 C C . LEU B 1 259 ? -7.469 0.789 13.25 1 98.5 259 LEU B C 1
ATOM 4484 O O . LEU B 1 259 ? -8.188 1.785 13.125 1 98.5 259 LEU B O 1
ATOM 4488 N N . GLU B 1 260 ? -7.938 -0.407 13.57 1 97.81 260 GLU B N 1
ATOM 4489 C CA . GLU B 1 260 ? -9.375 -0.654 13.609 1 97.81 260 GLU B CA 1
ATOM 4490 C C . GLU B 1 260 ? -10.047 0.146 14.719 1 97.81 260 GLU B C 1
ATOM 4492 O O . GLU B 1 260 ? -11.25 0.385 14.68 1 97.81 260 GLU B O 1
ATOM 4497 N N . ILE B 1 261 ? -9.312 0.577 15.734 1 97.75 261 ILE B N 1
ATOM 4498 C CA . ILE B 1 261 ? -9.875 1.312 16.859 1 97.75 261 ILE B CA 1
ATOM 4499 C C . ILE B 1 261 ? -10.141 2.76 16.453 1 97.75 261 ILE B C 1
ATOM 4501 O O . ILE B 1 261 ? -10.883 3.479 17.125 1 97.75 261 ILE B O 1
ATOM 4505 N N . LEU B 1 262 ? -9.539 3.246 15.359 1 97.88 262 LEU B N 1
ATOM 4506 C CA . LEU B 1 262 ? -9.68 4.629 14.922 1 97.88 262 LEU B CA 1
ATOM 4507 C C . LEU B 1 262 ? -10.938 4.801 14.07 1 97.88 262 LEU B C 1
ATOM 4509 O O . LEU B 1 262 ? -11.43 3.838 13.477 1 97.88 262 LEU B O 1
ATOM 4513 N N . PRO B 1 263 ? -11.438 6.02 13.992 1 97.06 263 PRO B N 1
ATOM 4514 C CA . PRO B 1 263 ? -12.57 6.289 13.102 1 97.06 263 PRO B CA 1
ATOM 4515 C C . PRO B 1 263 ? -12.242 6.023 11.633 1 97.06 263 PRO B C 1
ATOM 4517 O O . PRO B 1 263 ? -11.062 5.98 11.258 1 97.06 263 PRO B O 1
ATOM 4520 N N . ASP B 1 264 ? -13.188 5.891 10.82 1 96.19 264 ASP B N 1
ATOM 4521 C CA . ASP B 1 264 ? -13.055 5.473 9.43 1 96.19 264 ASP B CA 1
ATOM 4522 C C . ASP B 1 264 ? -12.133 6.41 8.656 1 96.19 264 ASP B C 1
ATOM 4524 O O . ASP B 1 264 ? -11.273 5.957 7.898 1 96.19 264 ASP B O 1
ATOM 4528 N N . ASP B 1 265 ? -12.289 7.688 8.805 1 95.12 265 ASP B N 1
ATOM 4529 C CA . ASP B 1 265 ? -11.477 8.641 8.055 1 95.12 265 ASP B CA 1
ATOM 4530 C C . ASP B 1 265 ? -10 8.531 8.438 1 95.12 265 ASP B C 1
ATOM 4532 O O . ASP B 1 265 ? -9.125 8.641 7.582 1 95.12 265 ASP B O 1
ATOM 4536 N N . TYR B 1 266 ? -9.773 8.273 9.711 1 97.5 266 TYR B N 1
ATOM 4537 C CA . TYR B 1 266 ? -8.398 8.055 10.164 1 97.5 266 TYR B CA 1
ATOM 4538 C C . TYR B 1 266 ? -7.836 6.762 9.594 1 97.5 266 TYR B C 1
ATOM 4540 O O . TYR B 1 266 ? -6.699 6.73 9.117 1 97.5 266 TYR B O 1
ATOM 4548 N N . ARG B 1 267 ? -8.633 5.742 9.648 1 97.56 267 ARG B N 1
ATOM 4549 C CA . ARG B 1 267 ? -8.195 4.445 9.133 1 97.56 267 ARG B CA 1
ATOM 4550 C C . ARG B 1 267 ? -7.797 4.543 7.664 1 97.56 267 ARG B C 1
ATOM 4552 O O . ARG B 1 267 ? -6.715 4.094 7.281 1 97.56 267 ARG B O 1
ATOM 4559 N N . GLN B 1 268 ? -8.656 5.16 6.914 1 97.12 268 GLN B N 1
ATOM 4560 C CA . GLN B 1 268 ? -8.391 5.297 5.488 1 97.12 268 GLN B CA 1
ATOM 4561 C C . GLN B 1 268 ? -7.117 6.102 5.242 1 97.12 268 GLN B C 1
ATOM 4563 O O . GLN B 1 268 ? -6.324 5.762 4.359 1 97.12 268 GLN B O 1
ATOM 4568 N N . PHE B 1 269 ? -6.969 7.102 6.039 1 98 269 PHE B N 1
ATOM 4569 C CA . PHE B 1 269 ? -5.773 7.926 5.902 1 98 269 PHE B CA 1
ATOM 4570 C C . PHE B 1 269 ? -4.516 7.105 6.18 1 98 269 PHE B C 1
ATOM 4572 O O . PHE B 1 269 ? -3.582 7.102 5.379 1 98 269 PHE B O 1
ATOM 4579 N N . TYR B 1 270 ? -4.523 6.406 7.215 1 98.44 270 TYR B N 1
ATOM 4580 C CA . TYR B 1 270 ? -3.303 5.711 7.598 1 98.44 270 TYR B CA 1
ATOM 4581 C C . TYR B 1 270 ? -3.096 4.465 6.746 1 98.44 270 TYR B C 1
ATOM 4583 O O . TYR B 1 270 ? -1.962 4.02 6.551 1 98.44 270 TYR B O 1
ATOM 4591 N N . TYR B 1 271 ? -4.176 3.861 6.195 1 98 271 TYR B N 1
ATOM 4592 C CA . TYR B 1 271 ? -3.992 2.852 5.16 1 98 271 TYR B CA 1
ATOM 4593 C C . TYR B 1 271 ? -3.191 3.41 3.988 1 98 271 TYR B C 1
ATOM 4595 O O . TYR B 1 271 ? -2.248 2.771 3.514 1 98 271 TYR B O 1
ATOM 4603 N N . ARG B 1 272 ? -3.564 4.582 3.566 1 97.12 272 ARG B N 1
ATOM 4604 C CA . ARG B 1 272 ? -2.875 5.211 2.443 1 97.12 272 ARG B CA 1
ATOM 4605 C C . ARG B 1 272 ? -1.434 5.551 2.809 1 97.12 272 ARG B C 1
ATOM 4607 O O . ARG B 1 272 ? -0.533 5.441 1.973 1 97.12 272 ARG B O 1
ATOM 4614 N N . MET B 1 273 ? -1.257 5.953 4.059 1 97.62 273 MET B N 1
ATOM 4615 C CA . MET B 1 273 ? 0.103 6.234 4.508 1 97.62 273 MET B CA 1
ATOM 4616 C C . MET B 1 273 ? 0.957 4.973 4.484 1 97.62 273 MET B C 1
ATOM 4618 O O . MET B 1 273 ? 2.139 5.023 4.137 1 97.62 273 MET B O 1
ATOM 4622 N N . MET B 1 274 ? 0.372 3.855 4.844 1 98.12 274 MET B N 1
ATOM 4623 C CA . MET B 1 274 ? 1.082 2.58 4.781 1 98.12 274 MET B CA 1
ATOM 4624 C C . MET B 1 274 ? 1.45 2.234 3.342 1 98.12 274 MET B C 1
ATOM 4626 O O . MET B 1 274 ? 2.578 1.822 3.068 1 98.12 274 MET B O 1
ATOM 4630 N N . ILE B 1 275 ? 0.509 2.379 2.492 1 96.69 275 ILE B N 1
ATOM 4631 C CA . ILE B 1 275 ? 0.749 2.111 1.078 1 96.69 275 ILE B CA 1
ATOM 4632 C C . ILE B 1 275 ? 1.887 2.994 0.572 1 96.69 275 ILE B C 1
ATOM 4634 O O . ILE B 1 275 ? 2.781 2.52 -0.133 1 96.69 275 ILE B O 1
ATOM 4638 N N . ASN B 1 276 ? 1.821 4.273 0.947 1 95.12 276 ASN B N 1
ATOM 4639 C CA . ASN B 1 276 ? 2.877 5.199 0.55 1 95.12 276 ASN B CA 1
ATOM 4640 C C . ASN B 1 276 ? 4.25 4.711 1.003 1 95.12 276 ASN B C 1
ATOM 4642 O O . ASN B 1 276 ? 5.215 4.77 0.241 1 95.12 276 ASN B O 1
ATOM 4646 N N . LYS B 1 277 ? 4.293 4.262 2.188 1 96.81 277 LYS B N 1
ATOM 4647 C CA . LYS B 1 277 ? 5.559 3.801 2.75 1 96.81 277 LYS B CA 1
ATOM 4648 C C . LYS B 1 277 ? 6.094 2.594 1.987 1 96.81 277 LYS B C 1
ATOM 4650 O O . LYS B 1 277 ? 7.285 2.518 1.69 1 96.81 277 LYS B O 1
ATOM 4655 N N . VAL B 1 278 ? 5.242 1.684 1.662 1 96.94 278 VAL B N 1
ATOM 4656 C CA . VAL B 1 278 ? 5.668 0.498 0.927 1 96.94 278 VAL B CA 1
ATOM 4657 C C . VAL B 1 278 ? 6.102 0.893 -0.484 1 96.94 278 VAL B C 1
ATOM 4659 O O . VAL B 1 278 ? 7.094 0.38 -1.002 1 96.94 278 VAL B O 1
ATOM 4662 N N . ASN B 1 279 ? 5.359 1.78 -1.128 1 93.75 279 ASN B N 1
ATOM 4663 C CA . ASN B 1 279 ? 5.66 2.244 -2.479 1 93.75 279 ASN B CA 1
ATOM 4664 C C . ASN B 1 279 ? 7.055 2.854 -2.564 1 93.75 279 ASN B C 1
ATOM 4666 O O . ASN B 1 279 ? 7.695 2.807 -3.617 1 93.75 279 ASN B O 1
ATOM 4670 N N . GLU B 1 280 ? 7.48 3.412 -1.464 1 92.19 280 GLU B N 1
ATOM 4671 C CA . GLU B 1 280 ? 8.812 4 -1.435 1 92.19 280 GLU B CA 1
ATOM 4672 C C . GLU B 1 280 ? 9.891 2.941 -1.688 1 92.19 280 GLU B C 1
ATOM 4674 O O . GLU B 1 280 ? 11 3.266 -2.109 1 92.19 280 GLU B O 1
ATOM 4679 N N . LYS B 1 281 ? 9.586 1.686 -1.478 1 94.44 281 LYS B N 1
ATOM 4680 C CA . LYS B 1 281 ? 10.555 0.602 -1.617 1 94.44 281 LYS B CA 1
ATOM 4681 C C . LYS B 1 281 ? 10.547 0.041 -3.037 1 94.44 281 LYS B C 1
ATOM 4683 O O . LYS B 1 281 ? 11.445 -0.714 -3.414 1 94.44 281 LYS B O 1
ATOM 4688 N N . LEU B 1 282 ? 9.555 0.385 -3.771 1 94 282 LEU B N 1
ATOM 4689 C CA . LEU B 1 282 ? 9.422 -0.128 -5.129 1 94 282 LEU B CA 1
ATOM 4690 C C . LEU B 1 282 ? 10.102 0.8 -6.133 1 94 282 LEU B C 1
ATOM 4692 O O . LEU B 1 282 ? 10.172 2.012 -5.914 1 94 282 LEU B O 1
ATOM 4696 N N . PRO B 1 283 ? 10.711 0.222 -7.078 1 85.88 283 PRO B N 1
ATOM 4697 C CA . PRO B 1 283 ? 11.281 1.092 -8.109 1 85.88 283 PRO B CA 1
ATOM 4698 C C . PRO B 1 283 ? 10.234 1.983 -8.773 1 85.88 283 PRO B C 1
ATOM 4700 O O . PRO B 1 283 ? 9.078 1.584 -8.914 1 85.88 283 PRO B O 1
ATOM 4703 N N . ARG B 1 284 ? 10.484 3.307 -8.797 1 68.38 284 ARG B N 1
ATOM 4704 C CA . ARG B 1 284 ? 9.578 4.27 -9.414 1 68.38 284 ARG B CA 1
ATOM 4705 C C . ARG B 1 284 ? 9.273 3.887 -10.859 1 68.38 284 ARG B C 1
ATOM 4707 O O . ARG B 1 284 ? 10.18 3.58 -11.633 1 68.38 284 ARG B O 1
ATOM 4714 N N . ASP B 1 285 ? 8.383 3.111 -11.008 1 55.62 285 ASP B N 1
ATOM 4715 C CA . ASP B 1 285 ? 8.047 2.834 -12.406 1 55.62 285 ASP B CA 1
ATOM 4716 C C . ASP B 1 285 ? 7.898 4.129 -13.203 1 55.62 285 ASP B C 1
ATOM 4718 O O . ASP B 1 285 ? 7.141 5.02 -12.812 1 55.62 285 ASP B O 1
ATOM 4722 N N . PHE B 1 286 ? 8.984 4.805 -13.594 1 39.84 286 PHE B N 1
ATOM 4723 C CA . PHE B 1 286 ? 8.789 5.891 -14.547 1 39.84 286 PHE B CA 1
ATOM 4724 C C . PHE B 1 286 ? 7.602 5.609 -15.453 1 39.84 286 PHE B C 1
ATOM 4726 O O . PHE B 1 286 ? 7.531 4.547 -16.078 1 39.84 286 PHE B O 1
ATOM 4733 N N . VAL B 1 287 ? 6.484 5.867 -15.031 1 33.25 287 VAL B N 1
ATOM 4734 C CA . VAL B 1 287 ? 5.512 5.914 -16.109 1 33.25 287 VAL B CA 1
ATOM 4735 C C . VAL B 1 287 ? 6.199 6.344 -17.406 1 33.25 287 VAL B C 1
ATOM 4737 O O . VAL B 1 287 ? 6.73 7.457 -17.5 1 33.25 287 VAL B O 1
ATOM 4740 N N . GLN B 1 288 ? 7.016 5.57 -18.047 1 24.59 288 GLN B N 1
ATOM 4741 C CA . GLN B 1 288 ? 7.191 5.902 -19.469 1 24.59 288 GLN B CA 1
ATOM 4742 C C . GLN B 1 288 ? 5.844 6.078 -20.156 1 24.59 288 GLN B C 1
ATOM 4744 O O . GLN B 1 288 ? 4.914 5.309 -19.922 1 24.59 288 GLN B O 1
#

Nearest PDB structures (foldseek):
  3al6-assembly2_D  TM=9.555E-01  e=5.727E-35  Homo sapiens
  3al6-assembly1_A  TM=9.399E-01  e=9.992E-33  Homo sapiens
  3al5-assembly1_A  TM=9.439E-01  e=2.004E-32  Homo sapiens
  6f4n-assembly1_A  TM=8.600E-01  e=1.174E-16  Homo sapiens
  4aap-assembly2_B  TM=8.649E-01  e=1.663E-16  Homo sapiens

Organism: Varroa destructor (NCBI:txid109461)

Solvent-accessible surface area (backbone atoms only — not comparable to full-atom values): 30691 Å² total; per-residue (Å²): 138,70,66,46,80,44,71,71,42,79,38,47,56,35,52,77,50,60,43,65,67,48,47,26,64,73,64,25,73,47,76,39,40,28,39,38,19,71,44,45,61,55,37,83,86,77,50,59,55,41,83,47,72,37,34,42,28,56,48,43,29,60,30,62,62,53,65,86,74,77,84,79,56,91,84,40,89,57,68,29,43,32,55,38,78,65,88,59,71,72,73,31,54,41,76,80,31,58,75,61,39,74,23,50,41,74,66,83,85,58,58,73,93,38,53,61,42,42,39,72,40,42,32,12,47,52,31,28,47,51,31,29,46,42,67,31,30,34,33,42,36,34,32,33,46,27,33,38,39,41,34,33,56,45,87,38,53,78,30,42,52,62,62,84,60,31,32,70,56,64,44,82,89,68,56,60,48,88,83,39,64,48,38,81,73,37,65,75,43,74,50,72,34,69,42,52,17,22,30,36,37,40,43,48,47,35,29,36,25,43,36,24,66,27,44,27,35,31,37,36,40,35,27,56,76,65,61,73,86,45,43,49,82,92,36,77,82,42,84,55,62,40,44,42,54,49,51,18,52,51,30,38,52,52,17,56,56,43,33,66,82,45,57,69,71,55,34,52,37,51,47,49,50,49,41,46,58,51,53,70,76,42,78,77,69,68,80,119,138,72,66,46,82,43,72,72,44,78,38,49,56,34,52,78,50,59,42,66,68,49,47,27,62,73,64,26,70,49,76,38,39,27,39,38,19,71,45,45,62,55,36,82,87,78,49,61,55,43,83,46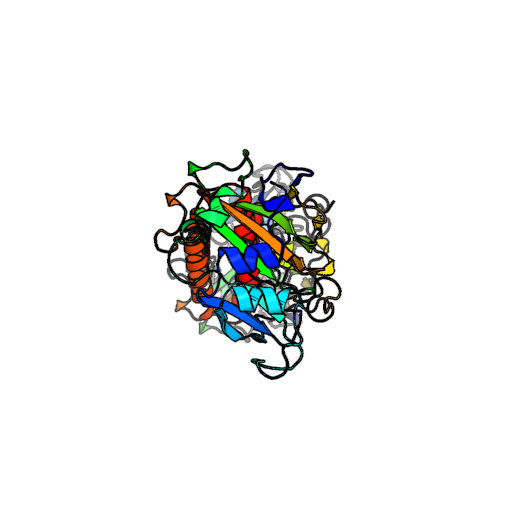,73,39,33,42,28,56,48,41,29,60,30,63,62,53,65,86,72,78,85,77,55,92,84,41,90,57,68,30,44,32,57,38,78,67,89,62,73,70,71,32,54,40,74,80,31,59,76,60,40,75,24,52,39,75,66,82,87,58,58,72,91,38,53,60,42,43,40,71,39,42,33,13,46,52,31,28,50,49,31,30,46,42,67,31,28,34,34,42,37,35,32,33,45,27,34,40,39,42,33,34,56,45,89,38,51,79,29,42,52,63,61,84,60,32,32,71,56,63,44,83,89,70,57,59,49,87,83,40,64,49,38,82,72,38,65,77,43,73,51,73,35,68,42,52,20,22,31,37,39,40,43,49,45,35,29,36,25,42,36,24,66,26,44,26,36,32,38,36,40,34,26,57,76,64,62,74,85,44,43,50,82,92,37,75,80,41,84,55,62,40,44,42,54,49,51,19,52,52,32,38,51,52,17,55,56,42,33,65,81,48,57,67,71,56,33,53,37,50,48,48,51,49,39,46,58,52,53,70,74,42,78,77,69,69,80,120

Sequence (576 aa):
REPALLRNVPLGPCSYKWNSRYLSNSVGSKSVNILVSSHARFDFVHKNFLNRTLPFNELIRRCSGMGKHTGDHFLSEREFYQLRSPDDRQEDFFKNHKGLQDDFKMPNFIPKEKLISTNLKINSADVITWTQYDVMDTVLCQVQGSRRVVLFPPRDSSKLYLQGDKSLVLDVDQPDTAKFPLFPMAQRWECELSQPGDVLFIPALWFHSSICKDFGVAVSCLWRHLERDQYDKKDPLHHKDPMAATRAMDLLAKALKQLEILPDDYRQFYYRMMINKVNEKLPRDFVQREPALLRNVPLGPCSYKWNSRYLSNSVGSKSVNILVSSHARFDFVHKNFLNRTLPFNELIRRCSGMGKHTGDHFLSEREFYQLRSPDDRQEDFFKNHKGLQDDFKMPNFIPKEKLISTNLKINSADVITWTQYDVMDTVLCQVQGSRRVVLFPPRDSSKLYLQGDKSLVLDVDQPDTAKFPLFPMAQRWECELSQPGDVLFIPALWFHSSICKDFGVAVSCLWRHLERDQYDKKDPLHHKDPMAATRAMDLLAKALKQLEILPDDYRQFYYRMMINKVNEKLPRDFVQ